Protein AF-A0A416W1C3-F1 (afdb_monomer_lite)

pLDDT: mean 86.53, std 15.07, range [30.53, 98.88]

Sequence (757 aa):
MRHLLKTAILLTALLLLMATAAQAATTTPIVTYKKGGTTSYTLNFASAAGTGDALKDATDITATGTWTSSQVGYLKGALGTGTTVDTNATLLTADLSAAVWSAAEVYQLIGLFKNCTALTTVKLPAGGAPGGATFSQVFMGCSALQSVTNLSKFTKVSSFNSTFSDCSSLESVTLSPSGSSADEVDFSAAFLNCSKLTSIVNIDKFTNVNSFSNAFSNSILTSVTLSPSGSSAAAGVNFGNAFEGCSKLTSVVNLDKFKNVRSFSRTFYYCPVLESVTLPEGSTAAKVTFLQTFYQCFKLTSVVNLDKFKNASSFSSTFESCKLLPSVTLCPEGSTVDADITFYNAFKGCKALTSIANLDKYTKASNFSETFRGCEALKDITLPVPADATKSITFQYAFSGCTALERIANLGTYKNVSSLYYAFYQCSNLTYAILGNVPSITTDAFYAVNPNCLKYMPTGTDVSTLPTDWKNVIVGGKATGDIALKDKYGSDYCPFYCPQAFSMGDYTMTYTRTWTYATKQGGWNTLCLPFAATAQKMYSAAYQNLTPAATGKDGAYLLKTLAESPNTGEVVLTNAATVEAYKPYLVALPGGDFIGASLQGASVRFVSSANATIDKTPDTQQPLEGSQYSMYGTLSDYQADNLYLLYNEKTGSTITGSSFELYADGGGVHPFRAYIKGNTSAAMSAPRLVIKGGDDGATGIREASVGASSTEVPAVSYVYSIDGRLLRTVPASEYEQRLDGLERGIYIVNGVKEVVR

Radius of gyration: 39.79 Å; chains: 1; bounding box: 89×64×105 Å

Structure (mmCIF, N/CA/C/O backbone):
data_AF-A0A416W1C3-F1
#
_entry.id   AF-A0A416W1C3-F1
#
loop_
_atom_site.group_PDB
_atom_site.id
_atom_site.type_symbol
_atom_site.label_atom_id
_atom_site.label_alt_id
_atom_site.label_comp_id
_atom_site.label_asym_id
_atom_site.label_entity_id
_atom_site.label_seq_id
_atom_site.pdbx_PDB_ins_code
_atom_site.Cartn_x
_atom_site.Cartn_y
_atom_site.Cartn_z
_atom_site.occupancy
_atom_site.B_iso_or_equiv
_atom_site.auth_seq_id
_atom_site.auth_comp_id
_atom_site.auth_asym_id
_atom_site.auth_atom_id
_atom_site.pdbx_PDB_model_num
ATOM 1 N N . MET A 1 1 ? 37.572 -38.813 -46.804 1.00 51.59 1 MET A N 1
ATOM 2 C CA . MET A 1 1 ? 37.058 -38.099 -48.001 1.00 51.59 1 MET A CA 1
ATOM 3 C C . MET A 1 1 ? 35.857 -37.189 -47.724 1.00 51.59 1 MET A C 1
ATOM 5 O O . MET A 1 1 ? 36.005 -35.997 -47.929 1.00 51.59 1 MET A O 1
ATOM 9 N N . ARG A 1 2 ? 34.706 -37.660 -47.206 1.00 53.72 2 ARG A N 1
ATOM 10 C CA . ARG A 1 2 ? 33.530 -36.787 -46.930 1.00 53.72 2 ARG A CA 1
ATOM 11 C C . ARG A 1 2 ? 33.787 -35.626 -45.954 1.00 53.72 2 ARG A C 1
ATOM 13 O O . ARG A 1 2 ? 33.213 -34.557 -46.128 1.00 53.72 2 ARG A O 1
ATOM 20 N N . HIS A 1 3 ? 34.648 -35.821 -44.954 1.00 54.28 3 HIS A N 1
ATOM 21 C CA . HIS A 1 3 ? 34.985 -34.767 -43.992 1.00 54.28 3 HIS A CA 1
ATOM 22 C C . HIS A 1 3 ? 35.851 -33.666 -44.620 1.00 54.28 3 HIS A C 1
ATOM 24 O O . HIS A 1 3 ? 35.564 -32.498 -44.405 1.00 54.28 3 HIS A O 1
ATOM 30 N N . LEU A 1 4 ? 36.823 -34.051 -45.459 1.00 58.22 4 LEU A N 1
ATOM 31 C CA . LEU A 1 4 ? 37.664 -33.151 -46.262 1.00 58.22 4 LEU A CA 1
ATOM 32 C C . LEU A 1 4 ? 36.856 -32.386 -47.315 1.00 58.22 4 LEU A C 1
ATOM 34 O O . LEU A 1 4 ? 37.136 -31.223 -47.561 1.00 58.22 4 LEU A O 1
ATOM 38 N N . LEU A 1 5 ? 35.826 -33.010 -47.897 1.00 62.19 5 LEU A N 1
ATOM 39 C CA . LEU A 1 5 ? 34.934 -32.349 -48.851 1.00 62.19 5 LEU A CA 1
ATOM 40 C C . LEU A 1 5 ? 34.060 -31.285 -48.164 1.00 62.19 5 LEU A C 1
ATOM 42 O O . LEU A 1 5 ? 33.875 -30.209 -48.712 1.00 62.19 5 LEU A O 1
ATOM 46 N N . LYS A 1 6 ? 33.571 -31.545 -46.941 1.00 64.00 6 LYS A N 1
ATOM 47 C CA . LYS A 1 6 ? 32.829 -30.551 -46.144 1.00 64.00 6 LYS A CA 1
ATOM 48 C C . LYS A 1 6 ? 33.711 -29.386 -45.697 1.00 64.00 6 LYS A C 1
ATOM 50 O O . LYS A 1 6 ? 33.277 -28.246 -45.818 1.00 64.00 6 LYS A O 1
ATOM 55 N N . THR A 1 7 ? 34.931 -29.643 -45.218 1.00 64.00 7 THR A N 1
ATOM 56 C CA . THR A 1 7 ? 35.868 -28.559 -44.888 1.00 64.00 7 THR A CA 1
ATOM 57 C C . THR A 1 7 ? 36.297 -27.797 -46.129 1.00 64.00 7 THR A C 1
ATOM 59 O O . THR A 1 7 ? 36.334 -26.581 -46.062 1.00 64.00 7 THR A O 1
ATOM 62 N N . ALA A 1 8 ? 36.538 -28.460 -47.263 1.00 62.72 8 ALA A N 1
ATOM 63 C CA . ALA A 1 8 ? 36.852 -27.788 -48.521 1.00 62.72 8 ALA A CA 1
ATOM 64 C C . ALA A 1 8 ? 35.690 -26.916 -49.010 1.00 62.72 8 ALA A C 1
ATOM 66 O O . ALA A 1 8 ? 35.942 -25.776 -49.364 1.00 62.72 8 ALA A O 1
ATOM 67 N N . ILE A 1 9 ? 34.439 -27.395 -48.940 1.00 71.56 9 ILE A N 1
ATOM 68 C CA . ILE A 1 9 ? 33.240 -26.621 -49.304 1.00 71.56 9 ILE A CA 1
ATOM 69 C C . ILE A 1 9 ? 33.065 -25.404 -48.385 1.00 71.56 9 ILE A C 1
ATOM 71 O O . ILE A 1 9 ? 32.814 -24.308 -48.884 1.00 71.56 9 ILE A O 1
ATOM 75 N N . LEU A 1 10 ? 33.246 -25.560 -47.066 1.00 67.50 10 LEU A N 1
ATOM 76 C CA . LEU A 1 10 ? 33.218 -24.433 -46.124 1.00 67.50 10 LEU A CA 1
ATOM 77 C C . LEU A 1 10 ? 34.375 -23.455 -46.355 1.00 67.50 10 LEU A C 1
ATOM 79 O O . LEU A 1 10 ? 34.158 -22.251 -46.279 1.00 67.50 10 LEU A O 1
ATOM 83 N N . LEU A 1 11 ? 35.577 -23.946 -46.667 1.00 61.34 11 LEU A N 1
ATOM 84 C CA . LEU A 1 11 ? 36.730 -23.100 -46.966 1.00 61.34 11 LEU A CA 1
ATOM 85 C C . LEU A 1 11 ? 36.519 -22.347 -48.280 1.00 61.34 11 LEU A C 1
ATOM 87 O O . LEU A 1 11 ? 36.791 -21.159 -48.326 1.00 61.34 11 LEU A O 1
ATOM 91 N N . THR A 1 12 ? 35.978 -22.990 -49.319 1.00 58.88 12 THR A N 1
ATOM 92 C CA . THR A 1 12 ? 35.629 -22.333 -50.586 1.00 58.88 12 THR A CA 1
ATOM 93 C C . THR A 1 12 ? 34.464 -21.371 -50.438 1.00 58.88 12 THR A C 1
ATOM 95 O O . THR A 1 12 ? 34.483 -20.340 -51.090 1.00 58.88 12 THR A O 1
ATOM 98 N N . ALA A 1 13 ? 33.486 -21.645 -49.569 1.00 57.84 13 ALA A N 1
ATOM 99 C CA . ALA A 1 13 ? 32.417 -20.700 -49.256 1.00 57.84 13 ALA A CA 1
ATOM 100 C C . ALA A 1 13 ? 32.961 -19.491 -48.483 1.00 57.84 13 ALA A C 1
ATOM 102 O O . ALA A 1 13 ? 32.593 -18.367 -48.794 1.00 57.84 13 ALA A O 1
ATOM 103 N N . LEU A 1 14 ? 33.889 -19.703 -47.542 1.00 54.94 14 LEU A N 1
ATOM 104 C CA . LEU A 1 14 ? 34.580 -18.643 -46.805 1.00 54.94 14 LEU A CA 1
ATOM 105 C C . LEU A 1 14 ? 35.515 -17.830 -47.717 1.00 54.94 14 LEU A C 1
ATOM 107 O O . LEU A 1 14 ? 35.546 -16.612 -47.616 1.00 54.94 14 LEU A O 1
ATOM 111 N N . LEU A 1 15 ? 36.227 -18.478 -48.643 1.00 50.84 15 LEU A N 1
ATOM 112 C CA . LEU A 1 15 ? 37.060 -17.840 -49.669 1.00 50.84 15 LEU A CA 1
ATOM 113 C C . LEU A 1 15 ? 36.216 -17.102 -50.716 1.00 50.84 15 LEU A C 1
ATOM 115 O O . LEU A 1 15 ? 36.630 -16.030 -51.135 1.00 50.84 15 LEU A O 1
ATOM 119 N N . LEU A 1 16 ? 35.028 -17.598 -51.092 1.00 46.91 16 LEU A N 1
ATOM 120 C CA . LEU A 1 16 ? 34.076 -16.852 -51.926 1.00 46.91 16 LEU A CA 1
ATOM 121 C C . LEU A 1 16 ? 33.490 -15.657 -51.169 1.00 46.91 16 LEU A C 1
ATOM 123 O O . LEU A 1 16 ? 33.411 -14.584 -51.747 1.00 46.91 16 LEU A O 1
ATOM 127 N N . LEU A 1 17 ? 33.145 -15.811 -49.884 1.00 49.22 17 LEU A N 1
ATOM 128 C CA . LEU A 1 17 ? 32.692 -14.719 -49.013 1.00 49.22 17 LEU A CA 1
ATOM 129 C C . LEU A 1 17 ? 33.778 -13.648 -48.844 1.00 49.22 17 LEU A C 1
ATOM 131 O O . LEU A 1 17 ? 33.488 -12.456 -48.942 1.00 49.22 17 LEU A O 1
ATOM 135 N N . MET A 1 18 ? 35.035 -14.061 -48.661 1.00 49.38 18 MET A N 1
ATOM 136 C CA . MET A 1 18 ? 36.185 -13.157 -48.594 1.00 49.38 18 MET A CA 1
ATOM 137 C C . MET A 1 18 ? 36.539 -12.553 -49.960 1.00 49.38 18 MET A C 1
ATOM 139 O O . MET A 1 18 ? 36.950 -11.399 -50.007 1.00 49.38 18 MET A O 1
ATOM 143 N N . ALA A 1 19 ? 36.312 -13.256 -51.074 1.00 41.59 19 ALA A N 1
ATOM 144 C CA . ALA A 1 19 ? 36.471 -12.716 -52.425 1.00 41.59 19 ALA A CA 1
ATOM 145 C C . ALA A 1 19 ? 35.358 -11.715 -52.787 1.00 41.59 19 ALA A C 1
ATOM 147 O O . ALA A 1 19 ? 35.648 -10.687 -53.392 1.00 41.59 19 ALA A O 1
ATOM 148 N N . THR A 1 20 ? 34.113 -11.932 -52.349 1.00 45.28 20 THR A N 1
ATOM 149 C CA . THR A 1 20 ? 33.033 -10.935 -52.459 1.00 45.28 20 THR A CA 1
ATOM 150 C C . THR A 1 20 ? 33.252 -9.742 -51.528 1.00 45.28 20 THR A C 1
ATOM 152 O O . THR A 1 20 ? 32.928 -8.621 -51.903 1.00 45.28 20 THR A O 1
ATOM 155 N N . ALA A 1 21 ? 33.872 -9.940 -50.358 1.00 41.62 21 ALA A N 1
ATOM 156 C CA . ALA A 1 21 ? 34.284 -8.849 -49.472 1.00 41.62 21 ALA A CA 1
ATOM 157 C C . ALA A 1 21 ? 35.487 -8.058 -50.028 1.00 41.62 21 ALA A C 1
ATOM 159 O O . ALA A 1 21 ? 35.540 -6.841 -49.879 1.00 41.62 21 ALA A O 1
ATOM 160 N N . ALA A 1 22 ? 36.418 -8.715 -50.730 1.00 38.31 22 ALA A N 1
ATOM 161 C CA . ALA A 1 22 ? 37.528 -8.061 -51.426 1.00 38.31 22 ALA A CA 1
ATOM 162 C C . ALA A 1 22 ? 37.077 -7.334 -52.708 1.00 38.31 22 ALA A C 1
ATOM 164 O O . ALA A 1 22 ? 37.653 -6.311 -53.068 1.00 38.31 22 ALA A O 1
ATOM 165 N N . GLN A 1 23 ? 36.006 -7.799 -53.363 1.00 41.31 23 GLN A N 1
ATOM 166 C CA . GLN A 1 23 ? 35.359 -7.096 -54.477 1.00 41.31 23 GLN A CA 1
ATOM 167 C C . GLN A 1 23 ? 34.421 -5.961 -54.003 1.00 41.31 23 GLN A C 1
ATOM 169 O O . GLN A 1 23 ? 34.087 -5.079 -54.789 1.00 41.31 23 GLN A O 1
ATOM 174 N N . ALA A 1 24 ? 34.070 -5.917 -52.710 1.00 44.03 24 ALA A N 1
ATOM 175 C CA . ALA A 1 24 ? 33.345 -4.817 -52.058 1.00 44.03 24 ALA A CA 1
ATOM 176 C C . ALA A 1 24 ? 34.249 -3.645 -51.611 1.00 44.03 24 ALA A C 1
ATOM 178 O O . ALA A 1 24 ? 33.761 -2.636 -51.096 1.00 44.03 24 ALA A O 1
ATOM 179 N N . ALA A 1 25 ? 35.565 -3.727 -51.835 1.00 42.78 25 ALA A N 1
ATOM 180 C CA . ALA A 1 25 ? 36.506 -2.652 -51.516 1.00 42.78 25 ALA A CA 1
ATOM 181 C C . ALA A 1 25 ? 36.432 -1.438 -52.476 1.00 42.78 25 ALA A C 1
ATOM 183 O O . ALA A 1 25 ? 37.230 -0.514 -52.342 1.00 42.78 25 ALA A O 1
ATOM 184 N N . THR A 1 26 ? 35.505 -1.412 -53.447 1.00 50.69 26 THR A N 1
ATOM 185 C CA . THR A 1 26 ? 35.514 -0.419 -54.543 1.00 50.69 26 THR A CA 1
ATOM 186 C C . THR A 1 26 ? 34.169 0.239 -54.879 1.00 50.69 26 THR A C 1
ATOM 188 O O . THR A 1 26 ? 34.101 1.002 -55.841 1.00 50.69 26 THR A O 1
ATOM 191 N N . THR A 1 27 ? 33.096 0.029 -54.109 1.00 72.62 27 THR A N 1
ATOM 192 C CA . THR A 1 27 ? 31.809 0.706 -54.372 1.00 72.62 27 THR A CA 1
ATOM 193 C C . THR A 1 27 ? 31.646 1.975 -53.537 1.00 72.62 27 THR A C 1
ATOM 195 O O . THR A 1 27 ? 31.503 1.904 -52.316 1.00 72.62 27 THR A O 1
ATOM 198 N N . THR A 1 28 ? 31.640 3.127 -54.212 1.00 87.81 28 THR A N 1
ATOM 199 C CA . THR A 1 28 ? 31.396 4.463 -53.645 1.00 87.81 28 THR A CA 1
ATOM 200 C C . THR A 1 28 ? 30.113 4.500 -52.798 1.00 87.81 28 THR A C 1
ATOM 202 O O . THR A 1 28 ? 29.085 4.005 -53.266 1.00 87.81 28 THR A O 1
ATOM 205 N N . PRO A 1 29 ? 30.125 5.098 -51.591 1.00 93.62 29 PRO A N 1
ATOM 206 C CA . PRO A 1 29 ? 28.922 5.271 -50.778 1.00 93.62 29 PRO A CA 1
ATOM 207 C C . PRO A 1 29 ? 27.974 6.268 -51.450 1.00 93.62 29 PRO A C 1
ATOM 209 O O . PRO A 1 29 ? 28.303 7.440 -51.648 1.00 93.62 29 PRO A O 1
ATOM 212 N N . ILE A 1 30 ? 26.794 5.791 -51.835 1.00 94.56 30 ILE A N 1
ATOM 213 C CA . ILE A 1 30 ? 25.824 6.554 -52.622 1.00 94.56 30 ILE A CA 1
ATOM 214 C C . ILE A 1 30 ? 24.449 6.472 -51.965 1.00 94.56 30 ILE A C 1
ATOM 216 O O . ILE A 1 30 ? 24.018 5.389 -51.568 1.00 94.56 30 ILE A O 1
ATOM 220 N N . VAL A 1 31 ? 23.733 7.599 -51.927 1.00 97.00 31 VAL A N 1
ATOM 221 C CA . VAL A 1 31 ? 22.296 7.644 -51.624 1.00 97.00 31 VAL A CA 1
ATOM 222 C C . VAL A 1 31 ? 21.520 8.033 -52.870 1.00 97.00 31 VAL A C 1
ATOM 224 O O . VAL A 1 31 ? 21.751 9.095 -53.446 1.00 97.00 31 VAL A O 1
ATOM 227 N N . THR A 1 32 ? 20.563 7.196 -53.257 1.00 95.69 32 THR A N 1
ATOM 228 C CA . THR A 1 32 ? 19.507 7.564 -54.206 1.00 95.69 32 THR A CA 1
ATOM 229 C C . THR A 1 32 ? 18.290 8.025 -53.419 1.00 95.69 32 THR A C 1
ATOM 231 O O . THR A 1 32 ? 17.918 7.362 -52.457 1.00 95.69 32 THR A O 1
ATOM 234 N N . TYR A 1 33 ? 17.672 9.145 -53.783 1.00 95.38 33 TYR A N 1
ATOM 235 C CA . TYR A 1 33 ? 16.546 9.701 -53.035 1.00 95.38 33 TYR A CA 1
ATOM 236 C C . TYR A 1 33 ? 15.462 10.290 -53.933 1.00 95.38 33 TYR A C 1
ATOM 238 O O . TYR A 1 33 ? 15.718 10.614 -55.093 1.00 95.38 33 TYR A O 1
ATOM 246 N N . LYS A 1 34 ? 14.248 10.444 -53.400 1.00 93.88 34 LYS A N 1
ATOM 247 C CA . LYS A 1 34 ? 13.125 11.109 -54.081 1.00 93.88 34 LYS A CA 1
ATOM 248 C C . LYS A 1 34 ? 12.716 12.388 -53.358 1.00 93.88 34 LYS A C 1
ATOM 250 O O . LYS A 1 34 ? 12.773 12.442 -52.136 1.00 93.88 34 LYS A O 1
ATOM 255 N N . LYS A 1 35 ? 12.278 13.402 -54.111 1.00 85.31 35 LYS A N 1
ATOM 256 C CA . LYS A 1 35 ? 11.600 14.611 -53.601 1.00 85.31 35 LYS A CA 1
ATOM 257 C C . LYS A 1 35 ? 10.201 14.665 -54.214 1.00 85.31 35 LYS A C 1
ATOM 259 O O . LYS A 1 35 ? 10.076 14.567 -55.434 1.00 85.31 35 LYS A O 1
ATOM 264 N N . GLY A 1 36 ? 9.153 14.746 -53.392 1.00 72.50 36 GLY A N 1
ATOM 265 C CA . GLY A 1 36 ? 7.762 14.750 -53.873 1.00 72.50 36 GLY A CA 1
ATOM 266 C C . GLY A 1 36 ? 7.354 13.489 -54.657 1.00 72.50 36 GLY A C 1
ATOM 267 O O . GLY A 1 36 ? 6.590 13.583 -55.613 1.00 72.50 36 GLY A O 1
ATOM 268 N N . GLY A 1 37 ? 7.918 12.318 -54.324 1.00 67.25 37 GLY A N 1
ATOM 269 C CA . GLY A 1 37 ? 7.481 11.002 -54.821 1.00 67.25 37 GLY A CA 1
ATOM 270 C C . GLY A 1 37 ? 7.770 10.641 -56.288 1.00 67.25 37 GLY A C 1
ATOM 271 O O . GLY A 1 37 ? 7.589 9.478 -56.651 1.00 67.25 37 GLY A O 1
ATOM 272 N N . THR A 1 38 ? 8.253 11.568 -57.128 1.00 69.44 38 THR A N 1
ATOM 273 C CA . THR A 1 38 ? 8.229 11.373 -58.598 1.00 69.44 38 THR A CA 1
ATOM 274 C C . THR A 1 38 ? 9.612 11.322 -59.262 1.00 69.44 38 THR A C 1
ATOM 276 O O . THR A 1 38 ? 9.829 10.500 -60.149 1.00 69.44 38 THR A O 1
ATOM 279 N N . THR A 1 39 ? 10.574 12.133 -58.811 1.00 79.62 39 THR A N 1
ATOM 280 C CA . THR A 1 39 ? 11.909 12.238 -59.434 1.00 79.62 39 THR A CA 1
ATOM 281 C C . THR A 1 39 ? 12.986 11.650 -58.527 1.00 79.62 39 THR A C 1
ATOM 283 O O . THR A 1 39 ? 13.061 12.007 -57.350 1.00 79.62 39 THR A O 1
ATOM 286 N N . SER A 1 40 ? 13.824 10.766 -59.078 1.00 88.88 40 SER A N 1
ATOM 287 C CA . SER A 1 40 ? 14.971 10.167 -58.387 1.00 88.88 40 SER A CA 1
ATOM 288 C C . SER A 1 40 ? 16.251 10.972 -58.614 1.00 88.88 40 SER A C 1
ATOM 290 O O . SER A 1 40 ? 16.582 11.332 -59.740 1.00 88.88 40 SER A O 1
ATOM 292 N N . TYR A 1 41 ? 16.986 11.206 -57.534 1.00 92.25 41 TYR A N 1
ATOM 293 C CA . TYR A 1 41 ? 18.260 11.915 -57.487 1.00 92.25 41 TYR A CA 1
ATOM 294 C C . TYR A 1 41 ? 19.321 11.030 -56.835 1.00 92.25 41 TYR A C 1
ATOM 296 O O . TYR A 1 41 ? 18.984 10.095 -56.110 1.00 92.25 41 TYR A O 1
ATOM 304 N N . THR A 1 42 ? 20.598 11.349 -57.034 1.00 93.19 42 THR A N 1
ATOM 305 C CA . THR A 1 42 ? 21.720 10.601 -56.456 1.00 93.19 42 THR A CA 1
ATOM 306 C C . THR A 1 42 ? 22.719 11.556 -55.812 1.00 93.19 42 THR A C 1
ATOM 308 O O . THR A 1 42 ? 22.999 12.622 -56.358 1.00 93.19 42 THR A O 1
ATOM 311 N N . LEU A 1 43 ? 23.260 11.177 -54.655 1.00 94.38 43 LEU A N 1
ATOM 312 C CA . LEU A 1 43 ? 24.250 11.941 -53.903 1.00 94.38 43 LEU A CA 1
ATOM 313 C C . LEU A 1 43 ? 25.398 11.025 -53.457 1.00 94.38 43 LEU A C 1
ATOM 315 O O . LEU A 1 43 ? 25.165 9.912 -52.983 1.00 94.38 43 LEU A O 1
ATOM 319 N N . ASN A 1 44 ? 26.633 11.493 -53.632 1.00 93.56 44 ASN A N 1
ATOM 320 C CA . ASN A 1 44 ? 27.856 10.777 -53.273 1.00 93.56 44 ASN A CA 1
ATOM 321 C C . ASN A 1 44 ? 28.317 11.196 -51.869 1.00 93.56 44 ASN A C 1
ATOM 323 O O . ASN A 1 44 ? 28.433 12.386 -51.595 1.00 93.56 44 ASN A O 1
ATOM 327 N N . PHE A 1 45 ? 28.604 10.218 -51.012 1.00 94.62 45 PHE A N 1
ATOM 328 C CA . PHE A 1 45 ? 29.018 10.407 -49.621 1.00 94.62 45 PHE A CA 1
ATOM 329 C C . PHE A 1 45 ? 30.496 10.073 -49.375 1.00 94.62 45 PHE A C 1
ATOM 331 O O . PHE A 1 45 ? 30.909 9.905 -48.232 1.00 94.62 45 PHE A O 1
ATOM 338 N N . ALA A 1 46 ? 31.322 9.977 -50.424 1.00 91.31 46 ALA A N 1
ATOM 339 C CA . ALA A 1 46 ? 32.755 9.710 -50.287 1.00 91.31 46 ALA A CA 1
ATOM 340 C C . ALA A 1 46 ? 33.479 10.789 -49.455 1.00 91.31 46 ALA A C 1
ATOM 342 O O . ALA A 1 46 ? 34.465 10.482 -48.787 1.00 91.31 46 ALA A O 1
ATOM 343 N N . SER A 1 47 ? 32.970 12.027 -49.456 1.00 89.94 47 SER A N 1
ATOM 344 C CA . SER A 1 47 ? 33.402 13.135 -48.598 1.00 89.94 47 SER A CA 1
ATOM 345 C C . SER A 1 47 ? 32.193 13.949 -48.107 1.00 89.94 47 SER A C 1
ATOM 347 O O . SER A 1 47 ? 31.080 13.766 -48.594 1.00 89.94 47 SER A O 1
ATOM 349 N N . ALA A 1 48 ? 32.405 14.866 -47.156 1.00 87.94 48 ALA A N 1
ATOM 350 C CA . ALA A 1 48 ? 31.361 15.773 -46.655 1.00 87.94 48 ALA A CA 1
ATOM 351 C C . ALA A 1 48 ? 30.930 16.849 -47.673 1.00 87.94 48 ALA A C 1
ATOM 353 O O . ALA A 1 48 ? 29.968 17.587 -47.451 1.00 87.94 48 ALA A O 1
ATOM 354 N N . ALA A 1 49 ? 31.683 17.017 -48.764 1.00 85.81 49 ALA A N 1
ATOM 355 C CA . ALA A 1 49 ? 31.448 18.094 -49.712 1.00 85.81 49 ALA A CA 1
ATOM 356 C C . ALA A 1 49 ? 30.118 17.878 -50.452 1.00 85.81 49 ALA A C 1
ATOM 358 O O . ALA A 1 49 ? 29.918 16.859 -51.106 1.00 85.81 49 ALA A O 1
ATOM 359 N N . GLY A 1 50 ? 29.214 18.857 -50.361 1.00 77.50 50 GLY A N 1
ATOM 360 C CA . GLY A 1 50 ? 27.919 18.821 -51.046 1.00 77.50 50 GLY A CA 1
ATOM 361 C C . GLY A 1 50 ? 26.830 17.991 -50.356 1.00 77.50 50 GLY A C 1
ATOM 362 O O . GLY A 1 50 ? 25.726 17.922 -50.889 1.00 77.50 50 GLY A O 1
ATOM 363 N N . THR A 1 51 ? 27.091 17.401 -49.180 1.00 83.88 51 THR A N 1
ATOM 364 C CA . THR A 1 51 ? 26.073 16.624 -48.449 1.00 83.88 51 THR A CA 1
ATOM 365 C C . THR A 1 51 ? 25.122 17.509 -47.636 1.00 83.88 51 THR A C 1
ATOM 367 O O . THR A 1 51 ? 23.932 17.212 -47.617 1.00 83.88 51 THR A O 1
ATOM 370 N N . GLY A 1 52 ? 25.616 18.622 -47.064 1.00 83.31 52 GLY A N 1
ATOM 371 C CA . GLY A 1 52 ? 24.832 19.734 -46.482 1.00 83.31 52 GLY A CA 1
ATOM 372 C C . GLY A 1 52 ? 23.546 19.311 -45.766 1.00 83.31 52 GLY A C 1
ATOM 373 O O . GLY A 1 52 ? 23.590 18.361 -44.999 1.00 83.31 52 GLY A O 1
ATOM 374 N N . ASP A 1 53 ? 22.425 19.965 -46.095 1.00 86.88 53 ASP A N 1
ATOM 375 C CA . ASP A 1 53 ? 21.056 19.539 -45.741 1.00 86.88 53 ASP A CA 1
ATOM 376 C C . ASP A 1 53 ? 20.341 18.914 -46.961 1.00 86.88 53 ASP A C 1
ATOM 378 O O . ASP A 1 53 ? 19.142 19.105 -47.189 1.00 86.88 53 ASP A O 1
ATOM 382 N N . ALA A 1 54 ? 21.086 18.246 -47.847 1.00 90.69 54 ALA A N 1
ATOM 383 C CA . ALA A 1 54 ? 20.612 17.905 -49.192 1.00 90.69 54 ALA A CA 1
ATOM 384 C C . ALA A 1 54 ? 19.394 16.956 -49.220 1.00 90.69 54 ALA A C 1
ATOM 386 O O . ALA A 1 54 ? 18.666 16.919 -50.222 1.00 90.69 54 ALA A O 1
ATOM 387 N N . LEU A 1 55 ? 19.173 16.212 -48.130 1.00 93.44 55 LEU A N 1
ATOM 388 C CA . LEU A 1 55 ? 18.123 15.207 -47.959 1.00 93.44 55 LEU A CA 1
ATOM 389 C C . LEU A 1 55 ? 17.010 15.642 -46.984 1.00 93.44 55 LEU A C 1
ATOM 391 O O . LEU A 1 55 ? 16.127 14.836 -46.700 1.00 93.44 55 LEU A O 1
ATOM 395 N N . LYS A 1 56 ? 16.992 16.895 -46.504 1.00 90.62 56 LYS A N 1
ATOM 396 C CA . LYS A 1 56 ? 15.964 17.385 -45.557 1.00 90.62 56 LYS A CA 1
ATOM 397 C C . LYS A 1 56 ? 14.523 17.323 -46.093 1.00 90.62 56 LYS A C 1
ATOM 399 O O . LYS A 1 56 ? 13.580 17.174 -45.323 1.00 90.62 56 LYS A O 1
ATOM 404 N N . ASP A 1 57 ? 14.379 17.428 -47.417 1.00 90.06 57 ASP A N 1
ATOM 405 C CA . ASP A 1 57 ? 13.098 17.408 -48.141 1.00 90.06 57 ASP A CA 1
ATOM 406 C C . ASP A 1 57 ? 12.872 16.074 -48.888 1.00 90.06 57 ASP A C 1
ATOM 408 O O . ASP A 1 57 ? 12.011 15.981 -49.769 1.00 90.06 57 ASP A O 1
ATOM 412 N N . ALA A 1 58 ? 13.711 15.060 -48.636 1.00 94.00 58 ALA A N 1
ATOM 413 C CA . ALA A 1 58 ? 13.602 13.767 -49.303 1.00 94.00 58 ALA A CA 1
ATOM 414 C C . ALA A 1 58 ? 12.466 12.929 -48.698 1.00 94.00 58 ALA A C 1
ATOM 416 O O . ALA A 1 58 ? 12.365 12.812 -47.485 1.00 94.00 58 ALA A O 1
ATOM 417 N N . THR A 1 59 ? 11.654 12.290 -49.544 1.00 94.88 59 THR A N 1
ATOM 418 C CA . THR A 1 59 ? 10.582 11.380 -49.100 1.00 94.88 59 THR A CA 1
ATOM 419 C C . THR A 1 59 ? 11.085 9.961 -48.890 1.00 94.88 59 THR A C 1
ATOM 421 O O . THR A 1 59 ? 10.622 9.260 -47.999 1.00 94.88 59 THR A O 1
ATOM 424 N N . ASP A 1 60 ? 12.059 9.532 -49.687 1.00 95.38 60 ASP A N 1
ATOM 425 C CA . ASP A 1 60 ? 12.588 8.172 -49.669 1.00 95.38 60 ASP A CA 1
ATOM 426 C C . ASP A 1 60 ? 14.086 8.221 -49.929 1.00 95.38 60 ASP A C 1
ATOM 428 O O . ASP A 1 60 ? 14.520 8.969 -50.811 1.00 95.38 60 ASP A O 1
ATOM 432 N N . ILE A 1 61 ? 14.863 7.410 -49.209 1.00 97.12 61 ILE A N 1
ATOM 433 C CA . ILE A 1 61 ? 16.298 7.231 -49.462 1.00 97.12 61 ILE A CA 1
ATOM 434 C C . ILE A 1 61 ? 16.662 5.752 -49.629 1.00 97.12 61 ILE A C 1
ATOM 436 O O . ILE A 1 61 ? 16.099 4.873 -48.980 1.00 97.12 61 ILE A O 1
ATOM 440 N N . THR A 1 62 ? 17.652 5.471 -50.472 1.00 97.00 62 THR A N 1
ATOM 441 C CA . THR A 1 62 ? 18.280 4.156 -50.628 1.00 97.00 62 THR A CA 1
ATOM 442 C C . THR A 1 62 ? 19.796 4.306 -50.621 1.00 97.00 62 THR A C 1
ATOM 444 O O . THR A 1 62 ? 20.351 4.931 -51.526 1.00 97.00 62 THR A O 1
ATOM 447 N N . ALA A 1 63 ? 20.466 3.745 -49.613 1.00 96.38 63 ALA A N 1
ATOM 448 C CA . ALA A 1 63 ? 21.918 3.780 -49.476 1.00 96.38 63 ALA A CA 1
ATOM 449 C C . ALA A 1 63 ? 22.563 2.493 -50.011 1.00 96.38 63 ALA A C 1
ATOM 451 O O . ALA A 1 63 ? 22.128 1.382 -49.705 1.00 96.38 63 ALA A O 1
ATOM 452 N N . THR A 1 64 ? 23.630 2.653 -50.789 1.00 94.88 64 THR A N 1
ATOM 453 C CA . THR A 1 64 ? 24.415 1.568 -51.397 1.00 94.88 64 THR A CA 1
ATOM 454 C C . THR A 1 64 ? 25.908 1.842 -51.240 1.00 94.88 64 THR A C 1
ATOM 456 O O . THR A 1 64 ? 26.307 2.955 -50.886 1.00 94.88 64 THR A O 1
ATOM 459 N N . GLY A 1 65 ? 26.735 0.834 -51.506 1.00 92.75 65 GLY A N 1
ATOM 460 C CA . GLY A 1 65 ? 28.191 0.944 -51.446 1.00 92.75 65 GLY A CA 1
ATOM 461 C C . GLY A 1 65 ? 28.761 0.706 -50.049 1.00 92.75 65 GLY A C 1
ATOM 462 O O . GLY A 1 65 ? 28.052 0.266 -49.141 1.00 92.75 65 GLY A O 1
ATOM 463 N N . THR A 1 66 ? 30.050 0.991 -49.881 1.00 92.06 66 THR A N 1
ATOM 464 C CA . THR A 1 66 ? 30.786 0.740 -48.634 1.00 92.06 66 THR A CA 1
ATOM 465 C C . THR A 1 66 ? 30.920 2.035 -47.847 1.00 92.06 66 THR A C 1
ATOM 467 O O . THR A 1 66 ? 31.420 3.027 -48.373 1.00 92.06 66 THR A O 1
ATOM 470 N N . TRP A 1 67 ? 30.459 2.029 -46.596 1.00 93.25 67 TRP A N 1
ATOM 471 C CA . TRP A 1 67 ? 30.350 3.227 -45.762 1.00 93.25 67 TRP A CA 1
ATOM 472 C C . TRP A 1 67 ? 31.288 3.160 -44.570 1.00 93.25 67 TRP A C 1
ATOM 474 O O . TRP A 1 67 ? 31.324 2.140 -43.884 1.00 93.25 67 TRP A O 1
ATOM 484 N N . THR A 1 68 ? 31.971 4.261 -44.268 1.00 93.06 68 THR A N 1
ATOM 485 C CA . THR A 1 68 ? 32.684 4.439 -42.998 1.00 93.06 68 THR A CA 1
ATOM 486 C C . THR A 1 68 ? 31.803 5.099 -41.937 1.00 93.06 68 THR A C 1
ATOM 488 O O . THR A 1 68 ? 30.778 5.710 -42.263 1.00 93.06 68 THR A O 1
ATOM 491 N N . SER A 1 69 ? 32.196 5.048 -40.660 1.00 92.12 69 SER A N 1
ATOM 492 C CA . SER A 1 69 ? 31.433 5.712 -39.593 1.00 92.12 69 SER A CA 1
ATOM 493 C C . SER A 1 69 ? 31.338 7.230 -39.805 1.00 92.12 69 SER A C 1
ATOM 495 O O . SER A 1 69 ? 30.310 7.827 -39.484 1.00 92.12 69 SER A O 1
ATOM 497 N N . SER A 1 70 ? 32.366 7.874 -40.370 1.00 92.25 70 SER A N 1
ATOM 498 C CA . SER A 1 70 ? 32.322 9.310 -40.693 1.00 92.25 70 SER A CA 1
ATOM 499 C C . SER A 1 70 ? 31.292 9.626 -41.778 1.00 92.25 70 SER A C 1
ATOM 501 O O . SER A 1 70 ? 30.595 10.634 -41.689 1.00 92.25 70 SER A O 1
ATOM 503 N N . GLN A 1 71 ? 31.150 8.748 -42.772 1.00 94.06 71 GLN A N 1
ATOM 504 C CA . GLN A 1 71 ? 30.204 8.929 -43.875 1.00 94.06 71 GLN A CA 1
ATOM 505 C C . GLN A 1 71 ? 28.753 8.752 -43.417 1.00 94.06 71 GLN A C 1
ATOM 507 O O . GLN A 1 71 ? 27.877 9.494 -43.857 1.00 94.06 71 GLN A O 1
ATOM 512 N N . VAL A 1 72 ? 28.495 7.855 -42.459 1.00 93.88 72 VAL A N 1
ATOM 513 C CA . VAL A 1 72 ? 27.196 7.797 -41.761 1.00 93.88 72 VAL A CA 1
ATOM 514 C C . VAL A 1 72 ? 26.906 9.121 -41.034 1.00 93.88 72 VAL A C 1
ATOM 516 O O . VAL A 1 72 ? 25.771 9.598 -41.044 1.00 93.88 72 VAL A O 1
ATOM 519 N N . GLY A 1 73 ? 27.934 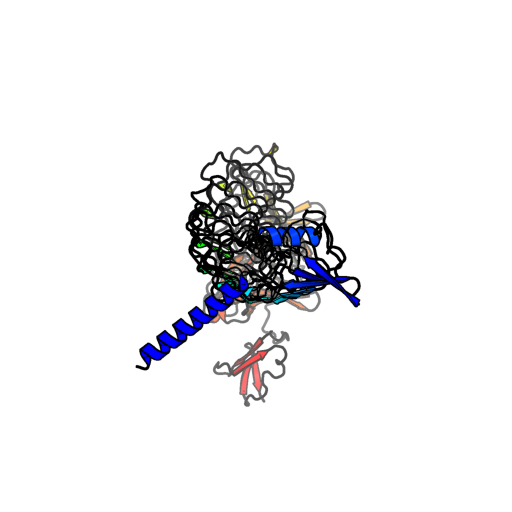9.774 -40.483 1.00 91.81 73 GLY A N 1
ATOM 520 C CA . GLY A 1 73 ? 27.831 11.133 -39.943 1.00 91.81 73 GLY A CA 1
ATOM 521 C C . GLY A 1 73 ? 27.457 12.187 -40.995 1.00 91.81 73 GLY A C 1
ATOM 522 O O . GLY A 1 73 ? 26.646 13.069 -40.719 1.00 91.81 73 GLY A O 1
ATOM 523 N N . TYR A 1 74 ? 27.978 12.080 -42.220 1.00 93.56 74 TYR A N 1
ATOM 524 C CA . TYR A 1 74 ? 27.579 12.962 -43.325 1.00 93.56 74 TYR A CA 1
ATOM 525 C C . TYR A 1 74 ? 26.125 12.728 -43.747 1.00 93.56 74 TYR A C 1
ATOM 527 O O . TYR A 1 74 ? 25.419 13.693 -44.029 1.00 93.56 74 TYR A O 1
ATOM 535 N N . LEU A 1 75 ? 25.658 11.473 -43.747 1.00 95.12 75 LEU A N 1
ATOM 536 C CA . LEU A 1 75 ? 24.254 11.134 -44.002 1.00 95.12 75 LEU A CA 1
ATOM 537 C C . LEU A 1 75 ? 23.323 11.764 -42.963 1.00 95.12 75 LEU A C 1
ATOM 539 O O . LEU A 1 75 ? 22.318 12.363 -43.333 1.00 95.12 75 LEU A O 1
ATOM 543 N N . LYS A 1 76 ? 23.690 11.695 -41.680 1.00 93.00 76 LYS A N 1
ATOM 544 C CA . LYS A 1 76 ? 22.976 12.388 -40.600 1.00 93.00 76 LYS A CA 1
ATOM 545 C C . LYS A 1 76 ? 22.869 13.898 -40.861 1.00 93.00 76 LYS A C 1
ATOM 547 O O . LYS A 1 76 ? 21.790 14.469 -40.735 1.00 93.00 76 LYS A O 1
ATOM 552 N N . GLY A 1 77 ? 23.973 14.538 -41.256 1.00 91.06 77 GLY A N 1
ATOM 553 C CA . GLY A 1 77 ? 23.975 15.953 -41.647 1.00 91.06 77 GLY A CA 1
ATOM 554 C C . GLY A 1 77 ? 23.016 16.228 -42.808 1.00 91.06 77 GLY A C 1
ATOM 555 O O . GLY A 1 77 ? 22.127 17.060 -42.679 1.00 91.06 77 GLY A O 1
ATOM 556 N N . ALA A 1 78 ? 23.115 15.433 -43.878 1.00 93.88 78 ALA A N 1
ATOM 557 C CA . ALA A 1 78 ? 22.274 15.550 -45.070 1.00 93.88 78 ALA A CA 1
ATOM 558 C C . ALA A 1 78 ? 20.776 15.433 -44.776 1.00 93.88 78 ALA A C 1
ATOM 560 O O . ALA A 1 78 ? 19.972 16.113 -45.413 1.00 93.88 78 ALA A O 1
ATOM 561 N N . LEU A 1 79 ? 20.402 14.582 -43.820 1.00 93.94 79 LEU A N 1
ATOM 562 C CA . LEU A 1 79 ? 19.024 14.399 -43.369 1.00 93.94 79 LEU A CA 1
ATOM 563 C C . LEU A 1 79 ? 18.500 15.554 -42.509 1.00 93.94 79 LEU A C 1
ATOM 565 O O . LEU A 1 79 ? 17.297 15.601 -42.254 1.00 93.94 79 LEU A O 1
ATOM 569 N N . GLY A 1 80 ? 19.371 16.462 -42.061 1.00 89.81 80 GLY A N 1
ATOM 570 C CA . GLY A 1 80 ? 19.015 17.502 -41.106 1.00 89.81 80 GLY A CA 1
ATOM 571 C C . GLY A 1 80 ? 18.636 16.912 -39.748 1.00 89.81 80 GLY A C 1
ATOM 572 O O . GLY A 1 80 ? 17.649 17.324 -39.164 1.00 89.81 80 GLY A O 1
ATOM 573 N N . THR A 1 81 ? 19.361 15.902 -39.257 1.00 86.12 81 THR A N 1
ATOM 574 C CA . THR A 1 81 ? 19.124 15.276 -37.933 1.00 86.12 81 THR A CA 1
ATOM 575 C C . THR A 1 81 ? 20.285 15.546 -36.960 1.00 86.12 81 THR A C 1
ATOM 577 O O . THR A 1 81 ? 20.504 14.842 -35.969 1.00 86.12 81 THR A O 1
ATOM 580 N N . GLY A 1 82 ? 21.077 16.579 -37.270 1.00 71.62 82 GLY A N 1
ATOM 581 C CA . GLY A 1 82 ? 22.344 16.940 -36.636 1.00 71.62 82 GLY A CA 1
ATOM 582 C C . GLY A 1 82 ? 22.226 17.455 -35.202 1.00 71.62 82 GLY A C 1
ATOM 583 O O . GLY A 1 82 ? 23.060 17.093 -34.365 1.00 71.62 82 GLY A O 1
ATOM 584 N N . THR A 1 83 ? 21.215 18.281 -34.917 1.00 69.12 83 THR A N 1
ATOM 585 C CA . THR A 1 83 ? 21.069 19.030 -33.658 1.00 69.12 83 THR A CA 1
ATOM 586 C C . THR A 1 83 ? 19.822 18.627 -32.852 1.00 69.12 83 THR A C 1
ATOM 588 O O . THR A 1 83 ? 19.107 17.681 -33.178 1.00 69.12 83 THR A O 1
ATOM 591 N N . THR A 1 84 ? 19.579 19.291 -31.716 1.00 59.53 84 THR A N 1
ATOM 592 C CA . THR A 1 84 ? 18.413 19.041 -30.849 1.00 59.53 84 THR A CA 1
ATOM 593 C C . THR A 1 84 ? 17.119 19.686 -31.345 1.00 59.53 84 THR A C 1
ATOM 595 O O . THR A 1 84 ? 16.056 19.270 -30.892 1.00 59.53 84 THR A O 1
ATOM 598 N N . VAL A 1 85 ? 17.199 20.668 -32.247 1.00 65.44 85 VAL A N 1
ATOM 599 C CA . VAL A 1 85 ? 16.045 21.411 -32.789 1.00 65.44 85 VAL A CA 1
ATOM 600 C C . VAL A 1 85 ? 15.635 20.953 -34.186 1.00 65.44 85 VAL A C 1
ATOM 602 O O . VAL A 1 85 ? 14.529 21.269 -34.624 1.00 65.44 85 VAL A O 1
ATOM 605 N N . ASP A 1 86 ? 16.480 20.183 -34.873 1.00 75.00 86 ASP A N 1
ATOM 606 C CA . ASP A 1 86 ? 16.170 19.761 -36.233 1.00 75.00 86 ASP A CA 1
ATOM 607 C C . ASP A 1 86 ? 15.077 18.678 -36.247 1.00 75.00 86 ASP A C 1
ATOM 609 O O . ASP A 1 86 ? 15.057 17.751 -35.426 1.00 75.00 86 ASP A O 1
ATOM 613 N N . THR A 1 87 ? 14.140 18.823 -37.182 1.00 84.81 87 THR A N 1
ATOM 614 C CA . THR A 1 87 ? 13.031 17.900 -37.452 1.00 84.81 87 THR A CA 1
ATOM 615 C C . THR A 1 87 ? 13.004 17.602 -38.945 1.00 84.81 87 THR A C 1
ATOM 617 O O . THR A 1 87 ? 13.023 18.522 -39.761 1.00 84.81 87 THR A O 1
ATOM 620 N N . ASN A 1 88 ? 12.918 16.323 -39.313 1.00 91.56 88 ASN A N 1
ATOM 621 C CA . ASN A 1 88 ? 12.704 15.908 -40.697 1.00 91.56 88 ASN A CA 1
ATOM 622 C C . ASN A 1 88 ? 11.274 15.373 -40.838 1.00 91.56 88 ASN A C 1
ATOM 624 O O . ASN A 1 88 ? 10.968 14.225 -40.526 1.00 91.56 88 ASN A O 1
ATOM 628 N N . ALA A 1 89 ? 10.369 16.235 -41.286 1.00 92.81 89 ALA A N 1
ATOM 629 C CA . ALA A 1 89 ? 8.954 15.897 -41.418 1.00 92.81 89 ALA A CA 1
ATOM 630 C C . ALA A 1 89 ? 8.591 15.287 -42.785 1.00 92.81 89 ALA A C 1
ATOM 632 O O . ALA A 1 89 ? 7.410 15.095 -43.061 1.00 92.81 89 ALA A O 1
ATOM 633 N N . THR A 1 90 ? 9.570 15.027 -43.660 1.00 94.00 90 THR A N 1
ATOM 634 C CA . THR A 1 90 ? 9.313 14.620 -45.054 1.00 94.00 90 THR A CA 1
ATOM 635 C C . THR A 1 90 ? 9.711 13.179 -45.350 1.00 94.00 90 THR A C 1
ATOM 637 O O . THR A 1 90 ? 9.052 12.535 -46.167 1.00 94.00 90 THR A O 1
ATOM 640 N N . LEU A 1 91 ? 10.736 12.652 -44.673 1.00 96.25 91 LEU A N 1
ATOM 641 C CA . LEU A 1 91 ? 11.242 11.305 -44.912 1.00 96.25 91 LEU A CA 1
ATOM 642 C C . LEU A 1 91 ? 10.233 10.242 -44.466 1.00 96.25 91 LEU A C 1
ATOM 644 O O . LEU A 1 91 ? 9.987 10.083 -43.276 1.00 96.25 91 LEU A O 1
ATOM 648 N N . LEU A 1 92 ? 9.696 9.485 -45.422 1.00 96.50 92 LEU A N 1
ATOM 649 C CA . LEU A 1 92 ? 8.745 8.389 -45.225 1.00 96.50 92 LEU A CA 1
ATOM 650 C C . LEU A 1 92 ? 9.440 7.035 -45.082 1.00 96.50 92 LEU A C 1
ATOM 652 O O . LEU A 1 92 ? 9.014 6.219 -44.257 1.00 96.50 92 LEU A O 1
ATOM 656 N N . THR A 1 93 ? 10.481 6.776 -45.884 1.00 97.00 93 THR A N 1
ATOM 657 C CA . THR A 1 93 ? 11.204 5.493 -45.894 1.00 97.00 93 THR A CA 1
ATOM 658 C C . THR A 1 93 ? 12.720 5.659 -46.022 1.00 97.00 93 THR A C 1
ATOM 660 O O . THR A 1 93 ? 13.219 6.552 -46.711 1.00 97.00 93 THR A O 1
ATOM 663 N N . ALA A 1 94 ? 13.472 4.765 -45.374 1.00 98.06 94 ALA A N 1
ATOM 664 C CA . ALA A 1 94 ? 14.925 4.689 -45.510 1.00 98.06 94 ALA A CA 1
ATOM 665 C C . ALA A 1 94 ? 15.398 3.244 -45.715 1.00 98.06 94 ALA A C 1
ATOM 667 O O . ALA A 1 94 ? 15.265 2.401 -44.828 1.00 98.06 94 ALA A O 1
ATOM 668 N N . ASP A 1 95 ? 15.987 2.950 -46.874 1.00 98.12 95 ASP A N 1
ATOM 669 C CA . ASP A 1 95 ? 16.521 1.628 -47.210 1.00 98.12 95 ASP A CA 1
ATOM 670 C C . ASP A 1 95 ? 18.056 1.637 -47.254 1.00 98.12 95 ASP A C 1
ATOM 672 O O . ASP A 1 95 ? 18.671 2.090 -48.213 1.00 98.12 95 ASP A O 1
ATOM 676 N N . LEU A 1 96 ? 18.698 1.141 -46.201 1.00 97.44 96 LEU A N 1
ATOM 677 C CA . LEU A 1 96 ? 20.151 0.995 -46.097 1.00 97.44 96 LEU A CA 1
ATOM 678 C C . LEU A 1 96 ? 20.580 -0.468 -46.278 1.00 97.44 96 LEU A C 1
ATOM 680 O O . LEU A 1 96 ? 21.725 -0.811 -45.999 1.00 97.44 96 LEU A O 1
ATOM 684 N N . SER A 1 97 ? 19.685 -1.357 -46.721 1.00 96.38 97 SER A N 1
ATOM 685 C CA . SER A 1 97 ? 19.946 -2.802 -46.737 1.00 96.38 97 SER A CA 1
ATOM 686 C C . SER A 1 97 ? 21.109 -3.214 -47.646 1.00 96.38 97 SER A C 1
ATOM 688 O O . SER A 1 97 ? 21.774 -4.209 -47.353 1.00 96.38 97 SER A O 1
ATOM 690 N N . ALA A 1 98 ? 21.380 -2.426 -48.691 1.00 94.88 98 ALA A N 1
ATOM 691 C CA . ALA A 1 98 ? 22.478 -2.610 -49.638 1.00 94.88 98 ALA A CA 1
ATOM 692 C C . ALA A 1 98 ? 23.769 -1.848 -49.265 1.00 94.88 98 ALA A C 1
ATOM 694 O O . ALA A 1 98 ? 24.759 -1.936 -49.994 1.00 94.88 98 ALA A O 1
ATOM 695 N N . ALA A 1 99 ? 23.780 -1.099 -48.158 1.00 94.44 99 ALA A N 1
ATOM 696 C CA . ALA A 1 99 ? 24.997 -0.498 -47.625 1.00 94.44 99 ALA A CA 1
ATOM 697 C C . ALA A 1 99 ? 25.837 -1.557 -46.891 1.00 94.44 99 ALA A C 1
ATOM 699 O O . ALA A 1 99 ? 25.307 -2.387 -46.149 1.00 94.44 99 ALA A O 1
ATOM 700 N N . VAL A 1 100 ? 27.156 -1.514 -47.081 1.00 93.12 100 VAL A N 1
ATOM 701 C CA . VAL A 1 100 ? 28.114 -2.446 -46.471 1.00 93.12 100 VAL A CA 1
ATOM 702 C C . VAL A 1 100 ? 28.976 -1.711 -45.455 1.00 93.12 100 VAL A C 1
ATOM 704 O O . VAL A 1 100 ? 29.590 -0.689 -45.769 1.00 93.12 100 VAL A O 1
ATOM 707 N N . TRP A 1 101 ? 29.019 -2.237 -44.232 1.00 92.25 101 TRP A N 1
ATOM 708 C CA . TRP A 1 101 ? 29.798 -1.699 -43.117 1.00 92.25 101 TRP A CA 1
ATOM 709 C C . TRP A 1 101 ? 30.952 -2.643 -42.776 1.00 92.25 101 TRP A C 1
ATOM 711 O O . TRP A 1 101 ? 30.777 -3.861 -42.714 1.00 92.25 101 TRP A O 1
ATOM 721 N N . SER A 1 102 ? 32.146 -2.084 -42.597 1.00 82.12 102 SER A N 1
ATOM 722 C CA . SER A 1 102 ? 33.377 -2.849 -42.404 1.00 82.12 102 SER A CA 1
ATOM 723 C C . SER A 1 102 ? 33.536 -3.349 -40.961 1.00 82.12 102 SER A C 1
ATOM 725 O O . SER A 1 102 ? 32.904 -2.854 -40.029 1.00 82.12 102 SER A O 1
ATOM 727 N N . ALA A 1 103 ? 34.414 -4.332 -40.753 1.00 82.69 103 ALA A N 1
ATOM 728 C CA . ALA A 1 103 ? 34.765 -4.818 -39.416 1.00 82.69 103 ALA A CA 1
ATOM 729 C C . ALA A 1 103 ? 35.823 -3.954 -38.698 1.00 82.69 103 ALA A C 1
ATOM 731 O O . ALA A 1 103 ? 36.133 -4.220 -37.539 1.00 82.69 103 ALA A O 1
ATOM 732 N N . ALA A 1 104 ? 36.401 -2.959 -39.381 1.00 84.94 104 ALA A N 1
ATOM 733 C CA . ALA A 1 104 ? 37.563 -2.214 -38.898 1.00 84.94 104 ALA A CA 1
ATOM 734 C C . ALA A 1 104 ? 37.219 -1.116 -37.877 1.00 84.94 104 ALA A C 1
ATOM 736 O O . ALA A 1 104 ? 38.112 -0.621 -37.195 1.00 84.94 104 ALA A O 1
ATOM 737 N N . GLU A 1 105 ? 35.948 -0.730 -37.761 1.00 89.62 105 GLU A N 1
ATOM 738 C CA . GLU A 1 105 ? 35.521 0.376 -36.906 1.00 89.62 105 GLU A CA 1
ATOM 739 C C . GLU A 1 105 ? 34.184 0.105 -36.208 1.00 89.62 105 GLU A C 1
ATOM 741 O O . GLU A 1 105 ? 33.376 -0.722 -36.638 1.00 89.62 105 GLU A O 1
ATOM 746 N N . VAL A 1 106 ? 33.954 0.830 -35.114 1.00 89.94 106 VAL A N 1
ATOM 747 C CA . VAL A 1 106 ? 32.671 0.861 -34.407 1.00 89.94 106 VAL A CA 1
ATOM 748 C C . VAL A 1 106 ? 31.834 2.004 -34.972 1.00 89.94 106 VAL A C 1
ATOM 750 O O . VAL A 1 106 ? 32.257 3.158 -34.933 1.00 89.94 106 VAL A O 1
ATOM 753 N N . TYR A 1 107 ? 30.627 1.700 -35.446 1.00 93.25 107 TYR A N 1
ATOM 754 C CA . TYR A 1 107 ? 29.752 2.681 -36.085 1.00 93.25 107 TYR A CA 1
ATOM 755 C C . TYR A 1 107 ? 28.973 3.504 -35.057 1.00 93.25 107 TYR A C 1
ATOM 757 O O . TYR A 1 107 ? 28.212 2.970 -34.246 1.00 93.25 107 TYR A O 1
ATOM 765 N N . GLN A 1 108 ? 29.122 4.827 -35.127 1.00 91.00 108 GLN A N 1
ATOM 766 C CA . GLN A 1 108 ? 28.369 5.776 -34.307 1.00 91.00 108 GLN A CA 1
ATOM 767 C C . GLN A 1 108 ? 27.112 6.230 -35.060 1.00 91.00 108 GLN A C 1
ATOM 769 O O . GLN A 1 108 ? 27.166 7.179 -35.840 1.00 91.00 108 GLN A O 1
ATOM 774 N N . LEU A 1 109 ? 25.960 5.587 -34.829 1.00 92.31 109 LEU A N 1
ATOM 775 C CA . LEU A 1 109 ? 24.703 5.976 -35.487 1.00 92.31 109 LEU A CA 1
ATOM 776 C C . LEU A 1 109 ? 23.969 7.120 -34.764 1.00 92.31 109 LEU A C 1
ATOM 778 O O . LEU A 1 109 ? 22.785 7.343 -35.009 1.00 92.31 109 LEU A O 1
ATOM 782 N N . ILE A 1 110 ? 24.630 7.821 -33.841 1.00 91.44 110 ILE A N 1
ATOM 783 C CA . ILE A 1 110 ? 23.969 8.682 -32.856 1.00 91.44 110 ILE A CA 1
ATOM 784 C C . ILE A 1 110 ? 23.041 9.699 -33.532 1.00 91.44 110 ILE A C 1
ATOM 786 O O . ILE A 1 110 ? 23.504 10.645 -34.174 1.00 91.44 110 ILE A O 1
ATOM 790 N N . GLY A 1 111 ? 21.732 9.526 -33.344 1.00 92.38 111 GLY A N 1
ATOM 791 C CA . GLY A 1 111 ? 20.705 10.413 -33.889 1.00 92.38 111 GLY A CA 1
ATOM 792 C C . GLY A 1 111 ? 20.508 10.374 -35.408 1.00 92.38 111 GLY A C 1
ATOM 793 O O . GLY A 1 111 ? 19.975 11.339 -35.937 1.00 92.38 111 GLY A O 1
ATOM 794 N N . LEU A 1 112 ? 20.931 9.321 -36.120 1.00 95.62 112 LEU A N 1
ATOM 795 C CA . LEU A 1 112 ? 20.887 9.262 -37.593 1.00 95.62 112 LEU A CA 1
ATOM 796 C C . LEU A 1 112 ? 19.516 9.634 -38.195 1.00 95.62 112 LEU A C 1
ATOM 798 O O . LEU A 1 112 ? 19.464 10.419 -39.137 1.00 95.62 112 LEU A O 1
ATOM 802 N N . PHE A 1 113 ? 18.424 9.120 -37.629 1.00 96.75 113 PHE A N 1
ATOM 803 C CA . PHE A 1 113 ? 17.044 9.410 -38.037 1.00 96.75 113 PHE A CA 1
ATOM 804 C C . PHE A 1 113 ? 16.262 10.166 -36.957 1.00 96.75 113 PHE A C 1
ATOM 806 O O . PHE A 1 113 ? 15.035 10.150 -36.948 1.00 96.75 113 PHE A O 1
ATOM 813 N N . LYS A 1 114 ? 16.945 10.831 -36.022 1.00 95.38 114 LYS A N 1
ATOM 814 C CA . LYS A 1 114 ? 16.287 11.560 -34.935 1.00 95.38 114 LYS A CA 1
ATOM 815 C C . LYS A 1 114 ? 15.284 12.576 -35.489 1.00 95.38 114 LYS A C 1
ATOM 817 O O . LYS A 1 114 ? 15.586 13.288 -36.440 1.00 95.38 114 LYS A O 1
ATOM 822 N N . ASN A 1 115 ? 14.105 12.648 -34.877 1.00 95.31 115 ASN A N 1
ATOM 823 C CA . ASN A 1 115 ? 13.000 13.532 -35.235 1.00 95.31 115 ASN A CA 1
ATOM 824 C C . ASN A 1 115 ? 12.553 13.421 -36.706 1.00 95.31 115 ASN A C 1
ATOM 826 O O . ASN A 1 115 ? 12.016 14.385 -37.260 1.00 95.31 115 ASN A O 1
ATOM 830 N N . CYS A 1 116 ? 12.746 12.259 -37.346 1.00 96.69 116 CYS A N 1
ATOM 831 C CA . CYS A 1 116 ? 12.130 11.964 -38.637 1.00 96.69 116 CYS A CA 1
ATOM 832 C C . CYS A 1 116 ? 10.648 11.604 -38.426 1.00 96.69 116 CYS A C 1
ATOM 834 O O . CYS A 1 116 ? 10.271 10.434 -38.411 1.00 96.69 116 CYS A O 1
ATOM 836 N N . THR A 1 117 ? 9.800 12.601 -38.171 1.00 96.19 117 THR A N 1
ATOM 837 C CA . THR A 1 117 ? 8.430 12.399 -37.661 1.00 96.19 117 THR A CA 1
ATOM 838 C C . THR A 1 117 ? 7.492 11.710 -38.651 1.00 96.19 117 THR A C 1
ATOM 840 O O . THR A 1 117 ? 6.513 11.102 -38.224 1.00 96.19 117 THR A O 1
ATOM 843 N N . ALA A 1 118 ? 7.798 11.755 -39.951 1.00 96.69 118 ALA A N 1
ATOM 844 C CA . ALA A 1 118 ? 7.046 11.066 -41.001 1.00 96.69 118 ALA A CA 1
ATOM 845 C C . ALA A 1 118 ? 7.580 9.655 -41.330 1.00 96.69 118 ALA A C 1
ATOM 847 O O . ALA A 1 118 ? 6.955 8.933 -42.109 1.00 96.69 118 ALA A O 1
ATOM 848 N N . LEU A 1 119 ? 8.708 9.241 -40.739 1.00 98.12 119 LEU A N 1
ATOM 849 C CA . LEU A 1 119 ? 9.400 8.001 -41.090 1.00 98.12 119 LEU A CA 1
ATOM 850 C C . LEU A 1 119 ? 8.608 6.794 -40.605 1.00 98.12 119 LEU A C 1
ATOM 852 O O . LEU A 1 119 ? 8.429 6.611 -39.407 1.00 98.12 119 LEU A O 1
ATOM 856 N N . THR A 1 120 ? 8.166 5.952 -41.537 1.00 98.25 120 THR A N 1
ATOM 857 C CA . THR A 1 120 ? 7.322 4.780 -41.252 1.00 98.25 120 THR A CA 1
ATOM 858 C C . THR A 1 120 ? 8.109 3.478 -41.228 1.00 98.25 120 THR A C 1
ATOM 860 O O . THR A 1 120 ? 7.826 2.593 -40.415 1.00 98.25 120 THR A O 1
ATOM 863 N N . THR A 1 121 ? 9.110 3.345 -42.103 1.00 97.88 121 THR A N 1
ATOM 864 C CA . THR A 1 121 ? 9.883 2.110 -42.263 1.00 97.88 121 THR A CA 1
ATOM 865 C C . THR A 1 121 ? 11.361 2.389 -42.491 1.00 97.88 121 THR A C 1
ATOM 867 O O . THR A 1 121 ? 11.746 3.296 -43.233 1.00 97.88 121 THR A O 1
ATOM 870 N N . VAL A 1 122 ? 12.200 1.565 -41.864 1.00 98.31 122 VAL A N 1
ATOM 871 C CA . VAL A 1 122 ? 13.652 1.589 -42.055 1.00 98.31 122 VAL A CA 1
ATOM 872 C C . VAL A 1 122 ? 14.155 0.179 -42.311 1.00 98.31 122 VAL A C 1
ATOM 874 O O . VAL A 1 122 ? 13.804 -0.755 -41.591 1.00 98.31 122 VAL A O 1
ATOM 877 N N . LYS A 1 123 ? 15.024 0.005 -43.304 1.00 98.38 123 LYS A N 1
ATOM 878 C CA . LYS A 1 123 ? 15.813 -1.219 -43.468 1.00 98.38 123 LYS A CA 1
ATOM 879 C C . LYS A 1 123 ? 17.266 -0.904 -43.174 1.00 98.38 123 LYS A C 1
ATOM 881 O O . LYS A 1 123 ? 17.884 -0.127 -43.888 1.00 98.38 123 LYS A O 1
ATOM 886 N N . LEU A 1 124 ? 17.814 -1.502 -42.126 1.00 97.88 124 LEU A N 1
ATOM 887 C CA . LEU A 1 124 ? 19.228 -1.358 -41.789 1.00 97.88 124 LEU A CA 1
ATOM 888 C C . LEU A 1 124 ? 20.109 -2.249 -42.693 1.00 97.88 124 LEU A C 1
ATOM 890 O O . LEU A 1 124 ? 19.584 -3.183 -43.317 1.00 97.88 124 LEU A O 1
ATOM 894 N N . PRO A 1 125 ? 21.434 -2.001 -42.753 1.00 96.06 125 PRO A N 1
ATOM 895 C CA . PRO A 1 125 ? 22.393 -2.846 -43.468 1.00 96.06 125 PRO A CA 1
ATOM 896 C C . PRO A 1 125 ? 22.197 -4.342 -43.211 1.00 96.06 125 PRO A C 1
ATOM 898 O O . PRO A 1 125 ? 22.170 -4.791 -42.063 1.00 96.06 125 PRO A O 1
ATOM 901 N N . ALA A 1 126 ? 22.085 -5.136 -44.281 1.00 94.81 126 ALA A N 1
ATOM 902 C CA . ALA A 1 126 ? 21.825 -6.575 -44.170 1.00 94.81 126 ALA A CA 1
ATOM 903 C C . ALA A 1 126 ? 22.979 -7.351 -43.502 1.00 94.81 126 ALA A C 1
ATOM 905 O O . ALA A 1 126 ? 22.752 -8.410 -42.914 1.00 94.81 126 ALA A O 1
ATOM 906 N N . GLY A 1 127 ? 24.202 -6.811 -43.574 1.00 91.75 127 GLY A N 1
ATOM 907 C CA . GLY A 1 127 ? 25.398 -7.351 -42.921 1.00 91.75 127 GLY A CA 1
ATOM 908 C C . GLY A 1 127 ? 25.585 -6.932 -41.457 1.00 91.75 127 GLY A C 1
ATOM 909 O O . GLY A 1 127 ? 26.535 -7.388 -40.826 1.00 91.75 127 GLY A O 1
ATOM 910 N N . GLY A 1 128 ? 24.710 -6.079 -40.907 1.00 94.31 128 GLY A N 1
ATOM 911 C CA . GLY A 1 128 ? 24.890 -5.498 -39.574 1.00 94.31 128 GLY A CA 1
ATOM 912 C C . GLY A 1 128 ? 26.112 -4.572 -39.488 1.00 94.31 128 GLY A C 1
ATOM 913 O O . GLY A 1 128 ? 26.482 -3.926 -40.465 1.00 94.31 128 GLY A O 1
ATOM 914 N N . ALA A 1 129 ? 26.740 -4.521 -38.310 1.00 94.19 129 ALA A N 1
ATOM 915 C CA . ALA A 1 129 ? 27.969 -3.769 -38.039 1.00 94.19 129 ALA A CA 1
ATOM 916 C C . ALA A 1 129 ? 29.004 -4.681 -37.354 1.00 94.19 129 ALA A C 1
ATOM 918 O O . ALA A 1 129 ? 29.029 -4.741 -36.121 1.00 94.19 129 ALA A O 1
ATOM 919 N N . PRO A 1 130 ? 29.843 -5.420 -38.106 1.00 89.38 130 PRO A N 1
ATOM 920 C CA . PRO A 1 130 ? 30.734 -6.426 -37.521 1.00 89.38 130 PRO A CA 1
ATOM 921 C C . PRO A 1 130 ? 31.727 -5.864 -36.490 1.00 89.38 130 PRO A C 1
ATOM 923 O O . PRO A 1 130 ? 32.037 -6.533 -35.504 1.00 89.38 130 PRO A O 1
ATOM 926 N N . GLY A 1 131 ? 32.202 -4.626 -36.680 1.00 89.56 131 GLY A N 1
ATOM 927 C CA . GLY A 1 131 ? 33.090 -3.954 -35.722 1.00 89.56 131 GLY A CA 1
ATOM 928 C C . GLY A 1 131 ? 32.389 -3.510 -34.430 1.00 89.56 131 GLY A C 1
ATOM 929 O O . GLY A 1 131 ? 33.027 -3.434 -33.375 1.00 89.56 131 GLY A O 1
ATOM 930 N N . GLY A 1 132 ? 31.066 -3.328 -34.479 1.00 94.81 132 GLY A N 1
ATOM 931 C CA . GLY A 1 132 ? 30.203 -2.870 -33.390 1.00 94.81 132 GLY A CA 1
ATOM 932 C C . GLY A 1 132 ? 29.402 -1.620 -33.759 1.00 94.81 132 GLY A C 1
ATOM 933 O O . GLY A 1 132 ? 29.714 -0.943 -34.739 1.00 94.81 132 GLY A O 1
ATOM 934 N N . ALA A 1 133 ? 28.365 -1.309 -32.980 1.00 95.75 133 ALA A N 1
ATOM 935 C CA . ALA A 1 133 ? 27.517 -0.138 -33.208 1.00 95.75 133 ALA A CA 1
ATOM 936 C C . ALA A 1 133 ? 26.959 0.482 -31.917 1.00 95.75 133 ALA A C 1
ATOM 938 O O . ALA A 1 133 ? 26.658 -0.221 -30.951 1.00 95.75 133 ALA A O 1
ATOM 939 N N . THR A 1 134 ? 26.733 1.794 -31.957 1.00 96.31 134 THR A N 1
ATOM 940 C CA . THR A 1 134 ? 26.013 2.561 -30.929 1.00 96.31 134 THR A CA 1
ATOM 941 C C . THR A 1 134 ? 24.700 3.081 -31.522 1.00 96.31 134 THR A C 1
ATOM 943 O O . THR A 1 134 ? 24.732 3.878 -32.460 1.00 96.31 134 THR A O 1
ATOM 946 N N . PHE A 1 135 ? 23.547 2.668 -30.977 1.00 96.94 135 PHE A N 1
ATOM 947 C CA . PHE A 1 135 ? 22.206 3.049 -31.456 1.00 96.94 135 PHE A CA 1
ATOM 948 C C . PHE A 1 135 ? 21.590 4.246 -30.712 1.00 96.94 135 PHE A C 1
ATOM 950 O O . PHE A 1 135 ? 20.377 4.476 -30.786 1.00 96.94 135 PHE A O 1
ATOM 957 N N . SER A 1 136 ? 22.392 5.039 -30.003 1.00 95.81 136 SER A N 1
ATOM 958 C CA . SER A 1 136 ? 21.868 6.124 -29.174 1.00 95.81 136 SER A CA 1
ATOM 959 C C . SER A 1 136 ? 21.043 7.131 -29.989 1.00 95.81 136 SER A C 1
ATOM 961 O O . SER A 1 136 ? 21.520 7.687 -30.976 1.00 95.81 136 SER A O 1
ATOM 963 N N . GLN A 1 137 ? 19.794 7.366 -29.590 1.00 96.00 137 GLN A N 1
ATOM 964 C CA . GLN A 1 137 ? 18.857 8.317 -30.206 1.00 96.00 137 GLN A CA 1
ATOM 965 C C . GLN A 1 137 ? 18.557 8.108 -31.704 1.00 96.00 137 GLN A C 1
ATOM 967 O O . GLN A 1 137 ? 18.002 9.012 -32.323 1.00 96.00 137 GLN A O 1
ATOM 972 N N . VAL A 1 138 ? 18.905 6.961 -32.310 1.00 97.19 138 VAL A N 1
ATOM 973 C CA . VAL A 1 138 ? 18.821 6.760 -33.775 1.00 97.19 138 VAL A CA 1
ATOM 974 C C . VAL A 1 138 ? 17.445 7.093 -34.342 1.00 97.19 138 VAL A C 1
ATOM 976 O O . VAL A 1 138 ? 17.390 7.788 -35.346 1.00 97.19 138 VAL A O 1
ATOM 979 N N . PHE A 1 139 ? 16.367 6.635 -33.706 1.00 97.94 139 PHE A N 1
ATOM 980 C CA . PHE A 1 139 ? 14.983 6.860 -34.129 1.00 97.94 139 PHE A CA 1
ATOM 981 C C . PHE A 1 139 ? 14.192 7.705 -33.124 1.00 97.94 139 PHE A C 1
ATOM 983 O O . PHE A 1 139 ? 12.965 7.739 -33.176 1.00 97.94 139 PHE A O 1
ATOM 990 N N . MET A 1 140 ? 14.866 8.394 -32.199 1.00 97.31 140 MET A N 1
ATOM 991 C CA . MET A 1 140 ? 14.184 9.209 -31.192 1.00 97.31 140 MET A CA 1
ATOM 992 C C . MET A 1 140 ? 13.268 10.235 -31.869 1.00 97.31 140 MET A C 1
ATOM 994 O O . MET A 1 140 ? 13.725 10.947 -32.756 1.00 97.31 140 MET A O 1
ATOM 998 N N . GLY A 1 141 ? 11.997 10.314 -31.477 1.00 96.81 141 GLY A N 1
ATOM 999 C CA . GLY A 1 141 ? 11.014 11.229 -32.065 1.00 96.81 141 GLY A CA 1
ATOM 1000 C C . GLY A 1 141 ? 10.428 10.790 -33.413 1.00 96.81 141 GLY A C 1
ATOM 1001 O O . GLY A 1 141 ? 9.657 11.547 -34.002 1.00 96.81 141 GLY A O 1
ATOM 1002 N N . CYS A 1 142 ? 10.743 9.591 -33.924 1.00 97.75 142 CYS A N 1
ATOM 1003 C CA . CYS A 1 142 ? 10.108 9.046 -35.132 1.00 97.75 142 CYS A CA 1
ATOM 1004 C C . CYS A 1 142 ? 8.693 8.535 -34.820 1.00 97.75 142 CYS A C 1
ATOM 1006 O O . CYS A 1 142 ? 8.433 7.333 -34.789 1.00 97.75 142 CYS A O 1
ATOM 1008 N N . SER A 1 143 ? 7.762 9.449 -34.553 1.00 97.56 143 SER A N 1
ATOM 1009 C CA . SER A 1 143 ? 6.416 9.125 -34.064 1.00 97.56 143 SER A CA 1
ATOM 1010 C C . SER A 1 143 ? 5.583 8.268 -35.025 1.00 97.56 143 SER A C 1
ATOM 1012 O O . SER A 1 143 ? 4.713 7.526 -34.565 1.00 97.56 143 SER A O 1
ATOM 1014 N N . ALA A 1 144 ? 5.865 8.309 -36.332 1.00 98.38 144 ALA A N 1
ATOM 1015 C CA . ALA A 1 144 ? 5.224 7.470 -37.347 1.00 98.38 144 ALA A CA 1
ATOM 1016 C C . ALA A 1 144 ? 5.901 6.101 -37.571 1.00 98.38 144 ALA A C 1
ATOM 1018 O O . ALA A 1 144 ? 5.380 5.306 -38.356 1.00 98.38 144 ALA A O 1
ATOM 1019 N N . LEU A 1 145 ? 7.025 5.798 -36.906 1.00 98.62 145 LEU A N 1
ATOM 1020 C CA . LEU A 1 145 ? 7.813 4.592 -37.178 1.00 98.62 145 LEU A CA 1
ATOM 1021 C C . LEU A 1 145 ? 7.057 3.332 -36.761 1.00 98.62 145 LEU A C 1
ATOM 1023 O O . LEU A 1 145 ? 6.711 3.161 -35.596 1.00 98.62 145 LEU A O 1
ATOM 1027 N N . GLN A 1 146 ? 6.839 2.437 -37.723 1.00 97.81 146 GLN A N 1
ATOM 1028 C CA . GLN A 1 146 ? 6.104 1.184 -37.540 1.00 97.81 146 GLN A CA 1
ATOM 1029 C C . GLN A 1 146 ? 7.026 -0.035 -37.557 1.00 97.81 146 GLN A C 1
ATOM 1031 O O . GLN A 1 146 ? 6.753 -1.014 -36.866 1.00 97.81 146 GLN A O 1
ATOM 1036 N N . SER A 1 147 ? 8.109 -0.012 -38.346 1.00 95.50 147 SER A N 1
ATOM 1037 C CA . SER A 1 147 ? 9.013 -1.163 -38.451 1.00 95.50 147 SER A CA 1
ATOM 1038 C C . SER A 1 147 ? 10.463 -0.798 -38.770 1.00 95.50 147 SER A C 1
ATOM 1040 O O . SER A 1 147 ? 10.755 0.109 -39.554 1.00 95.50 147 SER A O 1
ATOM 1042 N N . VAL A 1 148 ? 11.382 -1.576 -38.189 1.00 97.88 148 VAL A N 1
ATOM 1043 C CA . VAL A 1 148 ? 12.812 -1.563 -38.516 1.00 97.88 148 VAL A CA 1
ATOM 1044 C C . VAL A 1 148 ? 13.254 -2.974 -38.887 1.00 97.88 148 VAL A C 1
ATOM 1046 O O . VAL A 1 148 ? 13.252 -3.886 -38.063 1.00 97.88 148 VAL A O 1
ATOM 1049 N N . THR A 1 149 ? 13.650 -3.157 -40.142 1.00 97.19 149 THR A N 1
ATOM 1050 C CA . THR A 1 149 ? 14.147 -4.433 -40.668 1.00 97.19 149 THR A CA 1
ATOM 1051 C C . THR A 1 149 ? 15.664 -4.527 -40.500 1.00 97.19 149 THR A C 1
ATOM 1053 O O . THR A 1 149 ? 16.365 -3.516 -40.532 1.00 97.19 149 THR A O 1
ATOM 1056 N N . ASN A 1 150 ? 16.179 -5.751 -40.349 1.00 97.56 150 ASN A N 1
ATOM 1057 C CA . ASN A 1 150 ? 17.599 -6.090 -40.156 1.00 97.56 150 ASN A CA 1
ATOM 1058 C C . ASN A 1 150 ? 18.240 -5.627 -38.837 1.00 97.56 150 ASN A C 1
ATOM 1060 O O . ASN A 1 150 ? 19.428 -5.868 -38.640 1.00 97.56 150 ASN A O 1
ATOM 1064 N N . LEU A 1 151 ? 17.487 -5.064 -37.885 1.00 97.44 151 LEU A N 1
ATOM 1065 C CA . LEU A 1 151 ? 18.027 -4.752 -36.552 1.00 97.44 151 LEU A CA 1
ATOM 1066 C C . LEU A 1 151 ? 18.601 -5.994 -35.845 1.00 97.44 151 LEU A C 1
ATOM 1068 O O . LEU A 1 151 ? 19.620 -5.919 -35.164 1.00 97.44 151 LEU A O 1
ATOM 1072 N N . SER A 1 152 ? 18.012 -7.166 -36.091 1.00 97.50 152 SER A N 1
ATOM 1073 C CA . SER A 1 152 ? 18.480 -8.455 -35.575 1.00 97.50 152 SER A CA 1
ATOM 1074 C C . SER A 1 152 ? 19.857 -8.899 -36.088 1.00 97.50 152 SER A C 1
ATOM 1076 O O . SER A 1 152 ? 20.404 -9.874 -35.578 1.00 97.50 152 SER A O 1
ATOM 1078 N N . LYS A 1 153 ? 20.432 -8.209 -37.082 1.00 97.38 153 LYS A N 1
ATOM 1079 C CA . LYS A 1 153 ? 21.781 -8.474 -37.610 1.00 97.38 153 LYS A CA 1
ATOM 1080 C C . LYS A 1 153 ? 22.889 -7.791 -36.806 1.00 97.38 153 LYS A C 1
ATOM 1082 O O . LYS A 1 153 ? 24.061 -8.084 -37.016 1.00 97.38 153 LYS A O 1
ATOM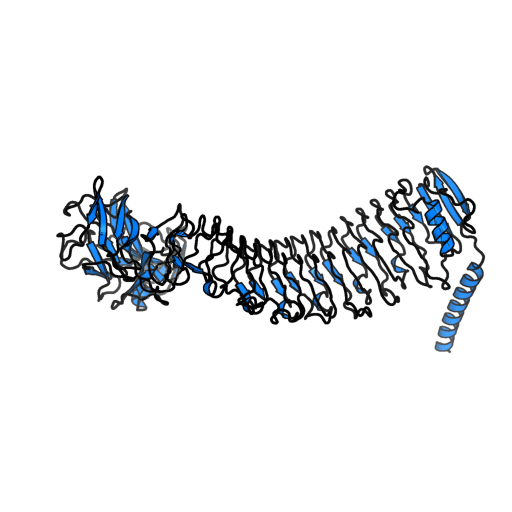 1087 N N . PHE A 1 154 ? 22.544 -6.892 -35.887 1.00 96.62 154 PHE A N 1
ATOM 1088 C CA . PHE A 1 154 ? 23.512 -6.157 -35.079 1.00 96.62 154 PHE A CA 1
ATOM 1089 C C . PHE A 1 154 ? 23.812 -6.920 -33.786 1.00 96.62 154 PHE A C 1
ATOM 1091 O O . PHE A 1 154 ? 23.105 -6.792 -32.790 1.00 96.62 154 PHE A O 1
ATOM 1098 N N . THR A 1 155 ? 24.878 -7.723 -33.806 1.00 95.56 155 THR A N 1
ATOM 1099 C CA . THR A 1 155 ? 25.252 -8.637 -32.711 1.00 95.56 155 THR A CA 1
ATOM 1100 C C . THR A 1 155 ? 26.290 -8.064 -31.741 1.00 95.56 155 THR A C 1
ATOM 1102 O O . THR A 1 155 ? 26.703 -8.761 -30.822 1.00 95.56 155 THR A O 1
ATOM 1105 N N . LYS A 1 156 ? 26.744 -6.820 -31.938 1.00 95.88 156 LYS A N 1
ATOM 1106 C CA . LYS A 1 156 ? 27.745 -6.137 -31.097 1.00 95.88 156 LYS A CA 1
ATOM 1107 C C . LYS A 1 156 ? 27.334 -4.680 -30.848 1.00 95.88 156 LYS A C 1
ATOM 1109 O O . LYS A 1 156 ? 28.006 -3.738 -31.263 1.00 95.88 156 LYS A O 1
ATOM 1114 N N . VAL A 1 157 ? 26.167 -4.503 -30.229 1.00 96.44 157 VAL A N 1
ATOM 1115 C CA . VAL A 1 157 ? 25.608 -3.189 -29.869 1.00 96.44 157 VAL A CA 1
ATOM 1116 C C . VAL A 1 157 ? 25.920 -2.872 -28.411 1.00 96.44 157 VAL A C 1
ATOM 1118 O O . VAL A 1 157 ? 25.558 -3.658 -27.539 1.00 96.44 157 VAL A O 1
ATOM 1121 N N . SER A 1 158 ? 26.561 -1.736 -28.140 1.00 94.94 158 SER A N 1
ATOM 1122 C CA . SER A 1 158 ? 26.893 -1.297 -26.771 1.00 94.94 158 SER A CA 1
ATOM 1123 C C . SER A 1 158 ? 25.816 -0.413 -26.129 1.00 94.94 158 SER A C 1
ATOM 1125 O O . SER A 1 158 ? 25.781 -0.242 -24.914 1.00 94.94 158 SER A O 1
ATOM 1127 N N . SER A 1 159 ? 24.918 0.176 -26.921 1.00 96.69 159 SER A N 1
ATOM 1128 C CA . SER A 1 159 ? 23.878 1.065 -26.397 1.00 96.69 159 SER A CA 1
ATOM 1129 C C . SER A 1 159 ? 22.671 1.149 -27.322 1.00 96.69 159 SER A C 1
ATOM 1131 O O . SER A 1 159 ? 22.822 1.387 -28.520 1.00 96.69 159 SER A O 1
ATOM 1133 N N . PHE A 1 160 ? 21.489 1.025 -26.723 1.00 98.25 160 PHE A N 1
ATOM 1134 C CA . PHE A 1 160 ? 20.175 1.374 -27.261 1.00 98.25 160 PHE A CA 1
ATOM 1135 C C . PHE A 1 160 ? 19.592 2.632 -26.585 1.00 98.25 160 PHE A C 1
ATOM 1137 O O . PHE A 1 160 ? 18.375 2.827 -26.552 1.00 98.25 160 PHE A O 1
ATOM 1144 N N . ASN A 1 161 ? 20.445 3.486 -26.007 1.00 98.06 161 ASN A N 1
ATOM 1145 C CA . ASN A 1 161 ? 20.010 4.658 -25.250 1.00 98.06 161 ASN A CA 1
ATOM 1146 C C . ASN A 1 161 ? 19.058 5.545 -26.076 1.00 98.06 161 ASN A C 1
ATOM 1148 O O . ASN A 1 161 ? 19.442 6.053 -27.128 1.00 98.06 161 ASN A O 1
ATOM 1152 N N . SER A 1 162 ? 17.812 5.716 -25.634 1.00 98.19 162 SER A N 1
ATOM 1153 C CA . SER A 1 162 ? 16.780 6.493 -26.337 1.00 98.19 162 SER A CA 1
ATOM 1154 C C . SER A 1 162 ? 16.554 6.103 -27.809 1.00 98.19 162 SER A C 1
ATOM 1156 O O . SER A 1 162 ? 16.044 6.919 -28.574 1.00 98.19 162 SER A O 1
ATOM 1158 N N . THR A 1 163 ? 16.931 4.893 -28.249 1.00 98.50 163 THR A N 1
ATOM 1159 C CA . THR A 1 163 ? 16.907 4.515 -29.675 1.00 98.50 163 THR A CA 1
ATOM 1160 C C . THR A 1 163 ? 15.538 4.699 -30.316 1.00 98.50 163 THR A C 1
ATOM 1162 O O . THR A 1 163 ? 15.482 5.256 -31.405 1.00 98.50 163 THR A O 1
ATOM 1165 N N . PHE A 1 164 ? 14.466 4.270 -29.649 1.00 98.75 164 PHE A N 1
ATOM 1166 C CA . PHE A 1 164 ? 13.077 4.375 -30.103 1.00 98.75 164 PHE A CA 1
ATOM 1167 C C . PHE A 1 164 ? 12.234 5.295 -29.210 1.00 98.75 164 PHE A C 1
ATOM 1169 O O . PHE A 1 164 ? 11.010 5.205 -29.231 1.00 98.75 164 PHE A O 1
ATOM 1176 N N . SER A 1 165 ? 12.849 6.181 -28.417 1.00 98.56 165 SER A N 1
ATOM 1177 C CA . SER A 1 165 ? 12.079 7.119 -27.584 1.00 98.56 165 SER A CA 1
ATOM 1178 C C . SER A 1 165 ? 11.090 7.907 -28.450 1.00 98.56 165 SER A C 1
ATOM 1180 O O . SER A 1 165 ? 11.450 8.381 -29.525 1.00 98.56 165 SER A O 1
ATOM 1182 N N . ASP A 1 166 ? 9.840 8.012 -28.006 1.00 98.38 166 ASP A N 1
ATOM 1183 C CA . ASP A 1 166 ? 8.738 8.709 -28.682 1.00 98.38 166 ASP A CA 1
ATOM 1184 C C . ASP A 1 166 ? 8.324 8.117 -30.049 1.00 98.38 166 ASP A C 1
ATOM 1186 O O . ASP A 1 166 ? 7.581 8.746 -30.811 1.00 98.38 166 ASP A O 1
ATOM 1190 N N . CYS A 1 167 ? 8.716 6.871 -30.351 1.00 98.44 167 CYS A N 1
ATOM 1191 C CA . CYS A 1 167 ? 8.188 6.091 -31.480 1.00 98.44 167 CYS A CA 1
ATOM 1192 C C . CYS A 1 167 ? 6.777 5.556 -31.173 1.00 98.44 167 CYS A C 1
ATOM 1194 O O . CYS A 1 167 ? 6.547 4.354 -31.044 1.00 98.44 167 CYS A O 1
ATOM 1196 N N . SER A 1 168 ? 5.808 6.459 -31.033 1.00 98.12 168 SER A N 1
ATOM 1197 C CA . SER A 1 168 ? 4.437 6.144 -30.590 1.00 98.12 168 SER A CA 1
ATOM 1198 C C . SER A 1 168 ? 3.632 5.232 -31.533 1.00 98.12 168 SER A C 1
ATOM 1200 O O . SER A 1 168 ? 2.623 4.667 -31.113 1.00 98.12 168 SER A O 1
ATOM 1202 N N . SER A 1 169 ? 4.075 5.037 -32.780 1.00 98.50 169 SER A N 1
ATOM 1203 C CA . SER A 1 169 ? 3.463 4.091 -33.730 1.00 98.50 169 SER A CA 1
ATOM 1204 C C . SER A 1 169 ? 4.099 2.696 -33.746 1.00 98.50 169 SER A C 1
ATOM 1206 O O . SER A 1 169 ? 3.591 1.819 -34.443 1.00 98.50 169 SER A O 1
ATOM 1208 N N . LEU A 1 170 ? 5.180 2.471 -32.996 1.00 98.44 170 LEU A N 1
ATOM 1209 C CA . LEU A 1 170 ? 5.945 1.228 -33.041 1.00 98.44 170 LEU A CA 1
ATOM 1210 C C . LEU A 1 170 ? 5.236 0.121 -32.254 1.00 98.44 170 LEU A C 1
ATOM 1212 O O . LEU A 1 170 ? 5.086 0.216 -31.038 1.00 98.44 170 LEU A O 1
ATOM 1216 N N . GLU A 1 171 ? 4.815 -0.941 -32.942 1.00 97.31 171 GLU A N 1
ATOM 1217 C CA . GLU A 1 171 ? 4.057 -2.044 -32.327 1.00 97.31 171 GLU A CA 1
ATOM 1218 C C . GLU A 1 171 ? 4.945 -3.194 -31.844 1.00 97.31 171 GLU A C 1
ATOM 1220 O O . GLU A 1 171 ? 4.644 -3.832 -30.829 1.00 97.31 171 GLU A O 1
ATOM 1225 N N . SER A 1 172 ? 6.046 -3.459 -32.554 1.00 97.25 172 SER A N 1
ATOM 1226 C CA . SER A 1 172 ? 7.006 -4.500 -32.191 1.00 97.25 172 SER A CA 1
ATOM 1227 C C . SER A 1 172 ? 8.418 -4.209 -32.693 1.00 97.25 172 SER A C 1
ATOM 1229 O O . SER A 1 172 ? 8.616 -3.509 -33.687 1.00 97.25 172 SER A O 1
ATOM 1231 N N . VAL A 1 173 ? 9.413 -4.784 -32.015 1.00 97.69 173 VAL A N 1
ATOM 1232 C CA . VAL A 1 173 ? 10.823 -4.742 -32.429 1.00 97.69 173 VAL A CA 1
ATOM 1233 C C . VAL A 1 173 ? 11.438 -6.128 -32.311 1.00 97.69 173 VAL A C 1
ATOM 1235 O O . VAL A 1 173 ? 11.219 -6.827 -31.325 1.00 97.69 173 VAL A O 1
ATOM 1238 N N . THR A 1 174 ? 12.238 -6.526 -33.304 1.00 98.00 174 THR A N 1
ATOM 1239 C CA . THR A 1 174 ? 13.030 -7.763 -33.251 1.00 98.00 174 THR A CA 1
ATOM 1240 C C . THR A 1 174 ? 14.508 -7.442 -33.085 1.00 98.00 174 THR A C 1
ATOM 1242 O O . THR A 1 174 ? 15.142 -6.899 -33.992 1.00 98.00 174 THR A O 1
ATOM 1245 N N . LEU A 1 175 ? 15.058 -7.804 -31.927 1.00 98.06 175 LEU A N 1
ATOM 1246 C CA . LEU A 1 175 ? 16.476 -7.661 -31.614 1.00 98.06 175 LEU A CA 1
ATOM 1247 C C . LEU A 1 175 ? 17.272 -8.904 -32.046 1.00 98.06 175 LEU A C 1
ATOM 1249 O O . LEU A 1 175 ? 16.723 -9.894 -32.543 1.00 98.06 175 LEU A O 1
ATOM 1253 N N . SER A 1 176 ? 18.592 -8.841 -31.871 1.00 97.00 176 SER A N 1
ATOM 1254 C CA . SER A 1 176 ? 19.512 -9.934 -32.199 1.00 97.00 176 SER A CA 1
ATOM 1255 C C . SER A 1 176 ? 19.171 -11.222 -31.427 1.00 97.00 176 SER A C 1
ATOM 1257 O O . SER A 1 176 ? 19.110 -11.189 -30.196 1.00 97.00 176 SER A O 1
ATOM 1259 N N . PRO A 1 177 ? 18.996 -12.375 -32.105 1.00 97.12 177 PRO A N 1
ATOM 1260 C CA . PRO A 1 177 ? 18.716 -13.656 -31.447 1.00 97.12 177 PRO A CA 1
ATOM 1261 C C . PRO A 1 177 ? 19.912 -14.209 -30.658 1.00 97.12 177 PRO A C 1
ATOM 1263 O O . PRO A 1 177 ? 19.742 -15.127 -29.859 1.00 97.12 177 PRO A O 1
ATOM 1266 N N . SER A 1 178 ? 21.113 -13.666 -30.870 1.00 95.06 178 SER A N 1
ATOM 1267 C CA . SER A 1 178 ? 22.324 -14.006 -30.117 1.00 95.06 178 SER A CA 1
ATOM 1268 C C . SER A 1 178 ? 22.686 -12.956 -29.060 1.00 95.06 178 SER A C 1
ATOM 1270 O O . SER A 1 178 ? 23.785 -13.009 -28.518 1.00 95.06 178 SER A O 1
ATOM 1272 N N . GLY A 1 179 ? 21.815 -11.970 -28.807 1.00 94.88 179 GLY A N 1
ATOM 1273 C CA . GLY A 1 179 ? 22.120 -10.848 -27.919 1.00 94.88 179 GLY A CA 1
ATOM 1274 C C . GLY A 1 179 ? 23.199 -9.923 -28.486 1.00 94.88 179 GLY A C 1
ATOM 1275 O O . GLY A 1 179 ? 23.306 -9.755 -29.708 1.00 94.88 179 GLY A O 1
ATOM 1276 N N . SER A 1 180 ? 23.998 -9.333 -27.592 1.00 94.31 180 SER A N 1
ATOM 1277 C CA . SER A 1 180 ? 25.144 -8.485 -27.931 1.00 94.31 180 SER A CA 1
ATOM 1278 C C . SER A 1 180 ? 26.436 -9.021 -27.326 1.00 94.31 180 SER A C 1
ATOM 1280 O O . SER A 1 180 ? 26.490 -9.295 -26.131 1.00 94.31 180 SER A O 1
ATOM 1282 N N . SER A 1 181 ? 27.496 -9.085 -28.129 1.00 93.75 181 SER A N 1
ATOM 1283 C CA . SER A 1 181 ? 28.854 -9.410 -27.689 1.00 93.75 181 SER A CA 1
ATOM 1284 C C . SER A 1 181 ? 29.648 -8.189 -27.191 1.00 93.75 181 SER A C 1
ATOM 1286 O O . SER A 1 181 ? 30.874 -8.254 -27.147 1.00 93.75 181 SER A O 1
ATOM 1288 N N . ALA A 1 182 ? 28.999 -7.047 -26.933 1.00 91.81 182 ALA A N 1
ATOM 1289 C CA . ALA A 1 182 ? 29.628 -5.917 -26.241 1.00 91.81 182 ALA A CA 1
ATOM 1290 C C . ALA A 1 182 ? 29.874 -6.255 -24.756 1.00 91.81 182 ALA A C 1
ATOM 1292 O O . ALA A 1 182 ? 29.259 -7.178 -24.233 1.00 91.81 182 ALA A O 1
ATOM 1293 N N . ASP A 1 183 ? 30.733 -5.514 -24.058 1.00 89.12 183 ASP A N 1
ATOM 1294 C CA . ASP A 1 183 ? 30.960 -5.765 -22.624 1.00 89.12 183 ASP A CA 1
ATOM 1295 C C . ASP A 1 183 ? 29.721 -5.405 -21.795 1.00 89.12 183 ASP A C 1
ATOM 1297 O O . ASP A 1 183 ? 29.323 -6.137 -20.893 1.00 89.12 183 ASP A O 1
ATOM 1301 N N . GLU A 1 184 ? 29.066 -4.301 -22.155 1.00 91.06 184 GLU A N 1
ATOM 1302 C CA . GLU A 1 184 ? 27.834 -3.832 -21.534 1.00 91.06 184 GLU A CA 1
ATOM 1303 C C . GLU A 1 184 ? 26.866 -3.280 -22.578 1.00 91.06 184 GLU A C 1
ATOM 1305 O O . GLU A 1 184 ? 27.274 -2.790 -23.636 1.00 91.06 184 GLU A O 1
ATOM 1310 N N . VAL A 1 185 ? 25.574 -3.343 -22.253 1.00 93.62 185 VAL A N 1
ATOM 1311 C CA . VAL A 1 185 ? 24.494 -2.807 -23.082 1.00 93.62 185 VAL A CA 1
ATOM 1312 C C . VAL A 1 185 ? 23.608 -1.887 -22.253 1.00 93.62 185 VAL A C 1
ATOM 1314 O O . VAL A 1 185 ? 23.026 -2.298 -21.249 1.00 93.62 185 VAL A O 1
ATOM 1317 N N . ASP A 1 186 ? 23.481 -0.638 -22.690 1.00 95.44 186 ASP A N 1
ATOM 1318 C CA . ASP A 1 186 ? 22.567 0.337 -22.090 1.00 95.44 186 ASP A CA 1
ATOM 1319 C C . ASP A 1 186 ? 21.218 0.357 -22.829 1.00 95.44 186 ASP A C 1
ATOM 1321 O O . ASP A 1 186 ? 21.173 0.721 -24.003 1.00 95.44 186 ASP A O 1
ATOM 1325 N N . PHE A 1 187 ? 20.117 0.006 -22.154 1.00 97.50 187 PHE A N 1
ATOM 1326 C CA . PHE A 1 187 ? 18.742 0.120 -22.670 1.00 97.50 187 PHE A CA 1
ATOM 1327 C C . PHE A 1 187 ? 18.004 1.363 -22.146 1.00 97.50 187 PHE A C 1
ATOM 1329 O O . PHE A 1 187 ? 16.780 1.455 -22.270 1.00 97.50 187 PHE A O 1
ATOM 1336 N N . SER A 1 188 ? 18.709 2.329 -21.551 1.00 97.94 188 SER A N 1
ATOM 1337 C CA . SER A 1 188 ? 18.065 3.493 -20.942 1.00 97.94 188 SER A CA 1
ATOM 1338 C C . SER A 1 188 ? 17.189 4.246 -21.949 1.00 97.94 188 SER A C 1
ATOM 1340 O O . SER A 1 188 ? 17.647 4.622 -23.022 1.00 97.94 188 SER A O 1
ATOM 1342 N N . ALA A 1 189 ? 15.914 4.451 -21.613 1.00 98.62 189 ALA A N 1
ATOM 1343 C CA . ALA A 1 189 ? 14.891 5.090 -22.442 1.00 98.62 189 ALA A CA 1
ATOM 1344 C C . ALA A 1 189 ? 14.716 4.485 -23.852 1.00 98.62 189 ALA A C 1
ATOM 1346 O O . ALA A 1 189 ? 14.146 5.140 -24.724 1.00 98.62 189 ALA A O 1
ATOM 1347 N N . ALA A 1 190 ? 15.183 3.252 -24.097 1.00 98.62 190 ALA A N 1
ATOM 1348 C CA . ALA A 1 190 ? 15.204 2.649 -25.430 1.00 98.62 190 ALA A CA 1
ATOM 1349 C C . ALA A 1 190 ? 13.832 2.646 -26.118 1.00 98.62 190 ALA A C 1
ATOM 1351 O O . ALA A 1 190 ? 13.786 2.874 -27.321 1.00 98.62 190 ALA A O 1
ATOM 1352 N N . PHE A 1 191 ? 12.747 2.446 -25.365 1.00 98.75 191 PHE A N 1
ATOM 1353 C CA . PHE A 1 191 ? 11.358 2.424 -25.835 1.00 98.75 191 PHE A CA 1
ATOM 1354 C C . PHE A 1 191 ? 10.443 3.360 -25.022 1.00 98.75 191 PHE A C 1
ATOM 1356 O O . PHE A 1 191 ? 9.245 3.102 -24.878 1.00 98.75 191 PHE A O 1
ATOM 1363 N N . LEU A 1 192 ? 10.996 4.446 -24.472 1.00 98.75 192 LEU A N 1
ATOM 1364 C CA . LEU A 1 192 ? 10.219 5.464 -23.760 1.00 98.75 192 LEU A CA 1
ATOM 1365 C C . LEU A 1 192 ? 9.104 6.018 -24.666 1.00 98.75 192 LEU A C 1
ATOM 1367 O O . LEU A 1 192 ? 9.348 6.321 -25.830 1.00 98.75 192 LEU A O 1
ATOM 1371 N N . ASN A 1 193 ? 7.880 6.147 -24.149 1.00 98.62 193 ASN A N 1
ATOM 1372 C CA . ASN A 1 193 ? 6.709 6.671 -24.867 1.00 98.62 193 ASN A CA 1
ATOM 1373 C C . ASN A 1 193 ? 6.341 5.908 -26.160 1.00 98.62 193 ASN A C 1
ATOM 1375 O O . ASN A 1 193 ? 5.634 6.437 -27.023 1.00 98.62 193 ASN A O 1
ATOM 1379 N N . CYS A 1 194 ? 6.759 4.645 -26.296 1.00 98.38 194 CYS A N 1
ATOM 1380 C CA . CYS A 1 194 ? 6.277 3.749 -27.350 1.00 98.38 194 CYS A CA 1
ATOM 1381 C C . CYS A 1 194 ? 4.880 3.208 -26.996 1.00 98.38 194 CYS A C 1
ATOM 1383 O O . CYS A 1 194 ? 4.706 2.038 -26.653 1.00 98.38 194 CYS A O 1
ATOM 1385 N N . SER A 1 195 ? 3.867 4.074 -27.061 1.00 97.88 195 SER A N 1
ATOM 1386 C CA . SER A 1 195 ? 2.513 3.824 -26.537 1.00 97.88 195 SER A CA 1
ATOM 1387 C C . SER A 1 195 ? 1.712 2.727 -27.251 1.00 97.88 195 SER A C 1
ATOM 1389 O O . SER A 1 195 ? 0.670 2.309 -26.744 1.00 97.88 195 SER A O 1
ATOM 1391 N N . LYS A 1 196 ? 2.191 2.222 -28.395 1.00 98.25 196 LYS A N 1
ATOM 1392 C CA . LYS A 1 196 ? 1.631 1.055 -29.099 1.00 98.25 196 LYS A CA 1
ATOM 1393 C C . LYS A 1 196 ? 2.483 -0.212 -28.994 1.00 98.25 196 LYS A C 1
ATOM 1395 O O . LYS A 1 196 ? 2.078 -1.246 -29.521 1.00 98.25 196 LYS A O 1
ATOM 1400 N N . LEU A 1 197 ? 3.627 -0.168 -28.312 1.00 98.19 197 LEU A N 1
ATOM 1401 C CA . LEU A 1 197 ? 4.549 -1.299 -28.254 1.00 98.19 197 LEU A CA 1
ATOM 1402 C C . LEU A 1 197 ? 3.962 -2.433 -27.416 1.00 98.19 197 LEU A C 1
ATOM 1404 O O . LEU A 1 197 ? 3.718 -2.276 -26.218 1.00 98.19 197 LEU A O 1
ATOM 1408 N N . THR A 1 198 ? 3.760 -3.582 -28.059 1.00 96.56 198 THR A N 1
ATOM 1409 C CA . THR A 1 198 ? 3.179 -4.785 -27.443 1.00 96.56 198 THR A CA 1
ATOM 1410 C C . THR A 1 198 ? 4.173 -5.935 -27.313 1.00 96.56 198 THR A C 1
ATOM 1412 O O . THR A 1 198 ? 3.953 -6.823 -26.491 1.00 96.56 198 THR A O 1
ATOM 1415 N N . SER A 1 199 ? 5.269 -5.934 -28.082 1.00 96.88 199 SER A N 1
ATOM 1416 C CA . SER A 1 199 ? 6.255 -7.019 -28.051 1.00 96.88 199 SER A CA 1
ATOM 1417 C C . SER A 1 199 ? 7.667 -6.570 -28.419 1.00 96.88 199 SER A C 1
ATOM 1419 O O . SER A 1 199 ? 7.871 -5.759 -29.322 1.00 96.88 199 SER A O 1
ATOM 1421 N N . ILE A 1 200 ? 8.659 -7.151 -27.742 1.00 97.88 200 ILE A N 1
ATOM 1422 C CA . ILE A 1 200 ? 10.079 -6.996 -28.061 1.00 97.88 200 ILE A CA 1
ATOM 1423 C C . ILE A 1 200 ? 10.686 -8.392 -28.134 1.00 97.88 200 ILE A C 1
ATOM 1425 O O . ILE A 1 200 ? 10.871 -9.071 -27.123 1.00 97.88 200 ILE A O 1
ATOM 1429 N N . VAL A 1 201 ? 10.986 -8.836 -29.347 1.00 98.00 201 VAL A N 1
ATOM 1430 C CA . VAL A 1 201 ? 11.506 -10.176 -29.608 1.00 98.00 201 VAL A CA 1
ATOM 1431 C C . VAL A 1 201 ? 13.011 -10.203 -29.330 1.00 98.00 201 VAL A C 1
ATOM 1433 O O . VAL A 1 201 ? 13.744 -9.318 -29.776 1.00 98.00 201 VAL A O 1
ATOM 1436 N N . ASN A 1 202 ? 13.468 -11.247 -28.630 1.00 97.44 202 ASN A N 1
ATOM 1437 C CA . ASN A 1 202 ? 14.864 -11.516 -28.252 1.00 97.44 202 ASN A CA 1
ATOM 1438 C C . ASN A 1 202 ? 15.490 -10.562 -27.218 1.00 97.44 202 ASN A C 1
ATOM 1440 O O . ASN A 1 202 ? 16.712 -10.557 -27.061 1.00 97.44 202 ASN A O 1
ATOM 1444 N N . ILE A 1 203 ? 14.710 -9.765 -26.480 1.00 96.06 203 ILE A N 1
ATOM 1445 C CA . ILE A 1 203 ? 15.274 -8.952 -25.386 1.00 96.06 203 ILE A CA 1
ATOM 1446 C C . ILE A 1 203 ? 15.854 -9.814 -24.252 1.00 96.06 203 ILE A C 1
ATOM 1448 O O . ILE A 1 203 ? 16.839 -9.442 -23.618 1.00 96.06 203 ILE A O 1
ATOM 1452 N N . ASP A 1 204 ? 15.330 -11.027 -24.080 1.00 95.31 204 ASP A N 1
ATOM 1453 C CA . ASP A 1 204 ? 15.849 -12.068 -23.192 1.00 95.31 204 ASP A CA 1
ATOM 1454 C C . ASP A 1 204 ? 17.211 -12.634 -23.639 1.00 95.31 204 ASP A C 1
ATOM 1456 O O . ASP A 1 204 ? 17.790 -13.463 -22.944 1.00 95.31 204 ASP A O 1
ATOM 1460 N N . LYS A 1 205 ? 17.752 -12.229 -24.792 1.00 95.50 205 LYS A N 1
ATOM 1461 C CA . LYS A 1 205 ? 19.085 -12.660 -25.250 1.00 95.50 205 LYS A CA 1
ATOM 1462 C C . LYS A 1 205 ? 20.204 -11.723 -24.809 1.00 95.50 205 LYS A C 1
ATOM 1464 O O . LYS A 1 205 ? 21.370 -12.063 -24.966 1.00 95.50 205 LYS A O 1
ATOM 1469 N N . PHE A 1 206 ? 19.874 -10.561 -24.249 1.00 93.81 206 PHE A N 1
ATOM 1470 C CA . PHE A 1 206 ? 20.856 -9.581 -23.793 1.00 93.81 206 PHE A CA 1
ATOM 1471 C C . PHE A 1 206 ? 21.267 -9.878 -22.356 1.00 93.81 206 PHE A C 1
ATOM 1473 O O . PHE A 1 206 ? 20.523 -9.604 -21.416 1.00 93.81 206 PHE A O 1
ATOM 1480 N N . THR A 1 207 ? 22.462 -10.449 -22.204 1.00 90.94 207 THR A N 1
ATOM 1481 C CA . THR A 1 207 ? 22.974 -10.973 -20.935 1.00 90.94 207 THR A CA 1
ATOM 1482 C C . THR A 1 207 ? 24.024 -10.082 -20.265 1.00 90.94 207 THR A C 1
ATOM 1484 O O . THR A 1 207 ? 24.902 -10.535 -19.544 1.00 90.94 207 THR A O 1
ATOM 1487 N N . ASN A 1 208 ? 24.025 -8.799 -20.572 1.00 89.38 208 ASN A N 1
ATOM 1488 C CA . ASN A 1 208 ? 25.093 -7.863 -20.216 1.00 89.38 208 ASN A CA 1
ATOM 1489 C C . ASN A 1 208 ? 24.523 -6.448 -20.060 1.00 89.38 208 ASN A C 1
ATOM 1491 O O . ASN A 1 208 ? 25.182 -5.449 -20.333 1.00 89.38 208 ASN A O 1
ATOM 1495 N N . VAL A 1 209 ? 23.256 -6.356 -19.651 1.00 92.50 209 VAL A N 1
ATOM 1496 C CA . VAL A 1 209 ? 22.551 -5.080 -19.530 1.00 92.50 209 VAL A CA 1
ATOM 1497 C C . VAL A 1 209 ? 22.951 -4.381 -18.233 1.00 92.50 209 VAL A C 1
ATOM 1499 O O . VAL A 1 209 ? 22.813 -4.958 -17.156 1.00 92.50 209 VAL A O 1
ATOM 1502 N N . ASN A 1 210 ? 23.409 -3.130 -18.318 1.00 91.81 210 ASN A N 1
ATOM 1503 C CA . ASN A 1 210 ? 23.740 -2.322 -17.135 1.00 91.81 210 ASN A CA 1
ATOM 1504 C C . ASN A 1 210 ? 22.559 -1.449 -16.656 1.00 91.81 210 ASN A C 1
ATOM 1506 O O . ASN A 1 210 ? 22.496 -1.052 -15.489 1.00 91.81 210 ASN A O 1
ATOM 1510 N N . SER A 1 211 ? 21.591 -1.163 -17.531 1.00 94.38 211 SER A N 1
ATOM 1511 C CA . SER A 1 211 ? 20.483 -0.257 -17.240 1.00 94.38 211 SER A CA 1
ATOM 1512 C C . SER A 1 211 ? 19.269 -0.541 -18.120 1.00 94.38 211 SER A C 1
ATOM 1514 O O . SER A 1 211 ? 19.373 -0.593 -19.343 1.00 94.38 211 SER A O 1
ATOM 1516 N N . PHE A 1 212 ? 18.108 -0.642 -17.475 1.00 97.12 212 PHE A N 1
ATOM 1517 C CA . PHE A 1 212 ? 16.777 -0.560 -18.079 1.00 97.12 212 PHE A CA 1
ATOM 1518 C C . PHE A 1 212 ? 16.072 0.750 -17.690 1.00 97.12 212 PHE A C 1
ATOM 1520 O O . PHE A 1 212 ? 14.845 0.831 -17.725 1.00 97.12 212 PHE A O 1
ATOM 1527 N N . SER A 1 213 ? 16.823 1.778 -17.280 1.00 97.50 213 SER A N 1
ATOM 1528 C CA . SER A 1 213 ? 16.247 3.034 -16.793 1.00 97.50 213 SER A CA 1
ATOM 1529 C C . SER A 1 213 ? 15.279 3.633 -17.816 1.00 97.50 213 SER A C 1
ATOM 1531 O O . SER A 1 213 ? 15.698 3.932 -18.925 1.00 97.50 213 SER A O 1
ATOM 1533 N N . ASN A 1 214 ? 14.002 3.828 -17.483 1.00 98.56 214 ASN A N 1
ATOM 1534 C CA . ASN A 1 214 ? 12.957 4.318 -18.402 1.00 98.56 214 ASN A CA 1
ATOM 1535 C C . ASN A 1 214 ? 12.740 3.462 -19.671 1.00 98.56 214 ASN A C 1
ATOM 1537 O O . ASN A 1 214 ? 12.073 3.918 -20.598 1.00 98.56 214 ASN A O 1
ATOM 1541 N N . ALA A 1 215 ? 13.307 2.253 -19.756 1.00 98.50 215 ALA A N 1
ATOM 1542 C CA . ALA A 1 215 ? 13.411 1.506 -21.010 1.00 98.50 215 ALA A CA 1
ATOM 1543 C C . ALA A 1 215 ? 12.059 1.242 -21.681 1.00 98.50 215 ALA A C 1
ATOM 1545 O O . ALA A 1 215 ? 11.997 1.295 -22.902 1.00 98.50 215 ALA A O 1
ATOM 1546 N N . PHE A 1 216 ? 11.000 0.997 -20.907 1.00 98.62 216 PHE A N 1
ATOM 1547 C CA . PHE A 1 216 ? 9.663 0.656 -21.404 1.00 98.62 216 PHE A CA 1
ATOM 1548 C C . PHE A 1 216 ? 8.582 1.619 -20.899 1.00 98.62 216 PHE A C 1
ATOM 1550 O O . PHE A 1 216 ? 7.393 1.300 -20.970 1.00 98.62 216 PHE A O 1
ATOM 1557 N N . SER A 1 217 ? 8.980 2.775 -20.362 1.00 98.69 217 SER A N 1
ATOM 1558 C CA . SER A 1 217 ? 8.050 3.722 -19.749 1.00 98.69 217 SER A CA 1
ATOM 1559 C C . SER A 1 217 ? 6.995 4.202 -20.757 1.00 98.69 217 SER A C 1
ATOM 1561 O O . SER A 1 217 ? 7.312 4.497 -21.911 1.00 98.69 217 SER A O 1
ATOM 1563 N N . ASN A 1 218 ? 5.734 4.247 -20.324 1.00 98.31 218 ASN A N 1
ATOM 1564 C CA . ASN A 1 218 ? 4.539 4.567 -21.108 1.00 98.31 218 ASN A CA 1
ATOM 1565 C C . ASN A 1 218 ? 4.298 3.650 -22.327 1.00 98.31 218 ASN A C 1
ATOM 1567 O O . ASN A 1 218 ? 3.692 4.072 -23.314 1.00 98.31 218 ASN A O 1
ATOM 1571 N N . SER A 1 219 ? 4.750 2.392 -22.263 1.00 97.56 219 SER A N 1
ATOM 1572 C CA . SER A 1 219 ? 4.365 1.340 -23.216 1.00 97.56 219 SER A CA 1
ATOM 1573 C C . SER A 1 219 ? 3.088 0.600 -22.782 1.00 97.56 219 SER A C 1
ATOM 1575 O O . SER A 1 219 ? 2.554 0.811 -21.692 1.00 97.56 219 SER A O 1
ATOM 1577 N N . ILE A 1 220 ? 2.575 -0.287 -23.638 1.00 97.81 220 ILE A N 1
ATOM 1578 C CA . ILE A 1 220 ? 1.386 -1.114 -23.354 1.00 97.81 220 ILE A CA 1
ATOM 1579 C C . ILE A 1 220 ? 1.716 -2.610 -23.296 1.00 97.81 220 ILE A C 1
ATOM 1581 O O . ILE A 1 220 ? 0.850 -3.450 -23.561 1.00 97.81 220 ILE A O 1
ATOM 1585 N N . LEU A 1 221 ? 2.962 -2.944 -22.947 1.00 97.88 221 LEU A N 1
ATOM 1586 C CA . LEU A 1 221 ? 3.412 -4.321 -22.764 1.00 97.88 221 LEU A CA 1
ATOM 1587 C C . LEU A 1 221 ? 2.539 -5.034 -21.726 1.00 97.88 221 LEU A C 1
ATOM 1589 O O . LEU A 1 221 ? 2.311 -4.521 -20.632 1.00 97.88 221 LEU A O 1
ATOM 1593 N N . THR A 1 222 ? 2.075 -6.238 -22.061 1.00 98.00 222 THR A N 1
ATOM 1594 C CA . THR A 1 222 ? 1.380 -7.123 -21.112 1.00 98.00 222 THR A CA 1
ATOM 1595 C C . THR A 1 222 ? 2.367 -7.940 -20.289 1.00 98.00 222 THR A C 1
ATOM 1597 O O . THR A 1 222 ? 2.176 -8.149 -19.094 1.00 98.00 222 THR A O 1
ATOM 1600 N N . SER A 1 223 ? 3.464 -8.363 -20.915 1.00 97.25 223 SER A N 1
ATOM 1601 C CA . SER A 1 223 ? 4.562 -9.065 -20.265 1.00 97.25 223 SER A CA 1
ATOM 1602 C C . SER A 1 223 ? 5.884 -8.771 -20.964 1.00 97.25 223 SER A C 1
ATOM 1604 O O . SER A 1 223 ? 5.909 -8.409 -22.141 1.00 97.25 223 SER A O 1
ATOM 1606 N N . VAL A 1 224 ? 6.989 -8.964 -20.250 1.00 97.19 224 VAL A N 1
ATOM 1607 C CA . VAL A 1 224 ? 8.338 -8.943 -20.824 1.00 97.19 224 VAL A CA 1
ATOM 1608 C C . VAL A 1 224 ? 9.174 -10.042 -20.178 1.00 97.19 224 VAL A C 1
ATOM 1610 O O . VAL A 1 224 ? 9.054 -10.287 -18.978 1.00 97.19 224 VAL A O 1
ATOM 1613 N N . THR A 1 225 ? 10.012 -10.717 -20.963 1.00 96.31 225 THR A N 1
ATOM 1614 C CA . THR A 1 225 ? 10.979 -11.699 -20.452 1.00 96.31 225 THR A CA 1
ATOM 1615 C C . THR A 1 225 ? 12.369 -11.106 -20.516 1.00 96.31 225 THR A C 1
ATOM 1617 O O . THR A 1 225 ? 12.816 -10.724 -21.592 1.00 96.31 225 THR A O 1
ATOM 1620 N N . LEU A 1 226 ? 13.047 -11.019 -19.373 1.00 95.00 226 LEU A N 1
ATOM 1621 C CA . LEU A 1 226 ? 14.378 -10.426 -19.291 1.00 95.00 226 LEU A CA 1
ATOM 1622 C C . LEU A 1 226 ? 15.474 -11.478 -19.090 1.00 95.00 226 LEU A C 1
ATOM 1624 O O . LEU A 1 226 ? 15.246 -12.538 -18.509 1.00 95.00 226 LEU A O 1
ATOM 1628 N N . SER A 1 227 ? 16.658 -11.114 -19.578 1.00 90.88 227 SER A N 1
ATOM 1629 C CA . SER A 1 227 ? 17.997 -11.644 -19.294 1.00 90.88 227 SER A CA 1
ATOM 1630 C C . SER A 1 227 ? 18.530 -11.436 -17.877 1.00 90.88 227 SER A C 1
ATOM 1632 O O . SER A 1 227 ? 19.115 -10.374 -17.669 1.00 90.88 227 SER A O 1
ATOM 1634 N N . PRO A 1 228 ? 18.432 -12.359 -16.899 1.00 81.44 228 PRO A N 1
ATOM 1635 C CA . PRO A 1 228 ? 19.266 -12.244 -15.712 1.00 81.44 228 PRO A CA 1
ATOM 1636 C C . PRO A 1 228 ? 20.701 -12.551 -16.115 1.00 81.44 228 PRO A C 1
ATOM 1638 O O . PRO A 1 228 ? 21.005 -13.604 -16.681 1.00 81.44 228 PRO A O 1
ATOM 1641 N N . SER A 1 229 ? 21.616 -11.636 -15.860 1.00 66.38 229 SER A N 1
ATOM 1642 C CA . SER A 1 229 ? 23.033 -11.886 -16.090 1.00 66.38 229 SER A CA 1
ATOM 1643 C C . SER A 1 229 ? 23.858 -10.985 -15.216 1.00 66.38 229 SER A C 1
ATOM 1645 O O . SER A 1 229 ? 23.446 -9.862 -14.927 1.00 66.38 229 SER A O 1
ATOM 1647 N N . GLY A 1 230 ? 25.012 -11.490 -14.786 1.00 56.19 230 GLY A N 1
ATOM 1648 C CA . GLY A 1 230 ? 25.991 -10.677 -14.090 1.00 56.19 230 GLY A CA 1
ATOM 1649 C C . GLY A 1 230 ? 26.398 -9.542 -15.010 1.00 56.19 230 GLY A C 1
ATOM 1650 O O . GLY A 1 230 ? 27.163 -9.761 -15.942 1.00 56.19 230 GLY A O 1
ATOM 1651 N N . SER A 1 231 ? 25.879 -8.338 -14.769 1.00 53.12 231 SER A N 1
ATOM 1652 C CA . SER A 1 231 ? 26.531 -7.165 -15.313 1.00 53.12 231 SER A CA 1
ATOM 1653 C C . SER A 1 231 ? 27.981 -7.246 -14.843 1.00 53.12 231 SER A C 1
ATOM 1655 O O . SER A 1 231 ? 28.237 -7.294 -13.638 1.00 53.12 231 SER A O 1
ATOM 1657 N N . SER A 1 232 ? 28.934 -7.253 -15.771 1.00 51.84 232 SER A N 1
ATOM 1658 C CA . SER A 1 232 ? 30.315 -6.876 -15.459 1.00 51.84 232 SER A CA 1
ATOM 1659 C C . SER A 1 232 ? 30.369 -5.488 -14.807 1.00 51.84 232 SER A C 1
ATOM 1661 O O . SER A 1 232 ? 31.343 -5.173 -14.127 1.00 51.84 232 SER A O 1
ATOM 1663 N N . ALA A 1 233 ? 29.302 -4.686 -14.955 1.00 56.16 233 ALA A N 1
ATOM 1664 C CA . ALA A 1 233 ? 29.101 -3.444 -14.235 1.00 56.16 233 ALA A CA 1
ATOM 1665 C C . ALA A 1 233 ? 29.171 -3.694 -12.725 1.00 56.16 233 ALA A C 1
ATOM 1667 O O . ALA A 1 233 ? 28.222 -4.185 -12.104 1.00 56.16 233 ALA A O 1
ATOM 1668 N N . ALA A 1 234 ? 30.285 -3.276 -12.126 1.00 61.47 234 ALA A N 1
ATOM 1669 C CA . ALA A 1 234 ? 30.502 -3.286 -10.683 1.00 61.47 234 ALA A CA 1
ATOM 1670 C C . ALA A 1 234 ? 29.345 -2.626 -9.900 1.00 61.47 234 ALA A C 1
ATOM 1672 O O . ALA A 1 234 ? 29.109 -2.959 -8.742 1.00 61.47 234 ALA A O 1
ATOM 1673 N N . ALA A 1 235 ? 28.597 -1.715 -10.536 1.00 70.19 235 ALA A N 1
ATOM 1674 C CA . ALA A 1 235 ? 27.501 -0.969 -9.927 1.00 70.19 235 ALA A CA 1
ATOM 1675 C C . ALA A 1 235 ? 26.158 -1.728 -9.842 1.00 70.19 235 ALA A C 1
ATOM 1677 O O . ALA A 1 235 ? 25.327 -1.348 -9.021 1.00 70.19 235 ALA A O 1
ATOM 1678 N N . GLY A 1 236 ? 25.924 -2.771 -10.648 1.00 85.44 236 GLY A N 1
ATOM 1679 C CA . GLY A 1 236 ? 24.630 -3.464 -10.740 1.00 85.44 236 GLY A CA 1
ATOM 1680 C C . GLY A 1 236 ? 23.590 -2.784 -11.646 1.00 85.44 236 GLY A C 1
ATOM 1681 O O . GLY A 1 236 ? 23.718 -1.618 -12.028 1.00 85.44 236 GLY A O 1
ATOM 1682 N N . VAL A 1 237 ? 22.535 -3.531 -11.983 1.00 92.06 237 VAL A N 1
ATOM 1683 C CA . VAL A 1 237 ? 21.499 -3.149 -12.956 1.00 92.06 237 VAL A CA 1
ATOM 1684 C C . VAL A 1 237 ? 20.551 -2.094 -12.378 1.00 92.06 237 VAL A C 1
ATOM 1686 O O . VAL A 1 237 ? 20.114 -2.190 -11.227 1.00 92.06 237 VAL A O 1
ATOM 1689 N N . ASN A 1 238 ? 20.217 -1.080 -13.179 1.00 94.69 238 ASN A N 1
ATOM 1690 C CA . ASN A 1 238 ? 19.256 -0.031 -12.827 1.00 94.69 238 ASN A CA 1
ATOM 1691 C C . ASN A 1 238 ? 17.878 -0.273 -13.465 1.00 94.69 238 ASN A C 1
ATOM 1693 O O . ASN A 1 238 ? 17.770 -0.224 -14.688 1.00 94.69 238 ASN A O 1
ATOM 1697 N N . PHE A 1 239 ? 16.831 -0.449 -12.651 1.00 97.44 239 PHE A N 1
ATOM 1698 C CA . PHE A 1 239 ? 15.433 -0.551 -13.104 1.00 97.44 239 PHE A CA 1
ATOM 1699 C C . PHE A 1 239 ? 14.629 0.747 -12.915 1.00 97.44 239 PHE A C 1
ATOM 1701 O O . PHE A 1 239 ? 13.408 0.739 -13.049 1.00 97.44 239 PHE A O 1
ATOM 1708 N N . GLY A 1 240 ? 15.298 1.871 -12.628 1.00 97.75 240 GLY A N 1
ATOM 1709 C CA . GLY A 1 240 ? 14.653 3.168 -12.419 1.00 97.75 240 GLY A CA 1
ATOM 1710 C C . GLY A 1 240 ? 13.619 3.498 -13.501 1.00 97.75 240 GLY A C 1
ATOM 1711 O O . GLY A 1 240 ? 13.979 3.578 -14.670 1.00 97.75 240 GLY A O 1
ATOM 1712 N N . ASN A 1 241 ? 12.345 3.658 -13.142 1.00 98.62 241 ASN A N 1
ATOM 1713 C CA . ASN A 1 241 ? 11.258 3.983 -14.077 1.00 98.62 241 ASN A CA 1
ATOM 1714 C C . ASN A 1 241 ? 11.071 2.971 -15.235 1.00 98.62 241 ASN A C 1
ATOM 1716 O O . ASN A 1 241 ? 10.423 3.301 -16.226 1.00 98.62 241 ASN A O 1
ATOM 1720 N N . ALA A 1 242 ? 11.648 1.762 -15.167 1.00 98.56 242 ALA A N 1
ATOM 1721 C CA . ALA A 1 242 ? 11.732 0.855 -16.317 1.00 98.56 242 ALA A CA 1
ATOM 1722 C C . ALA A 1 242 ? 10.365 0.527 -16.934 1.00 98.56 242 ALA A C 1
ATOM 1724 O O . ALA A 1 242 ? 10.262 0.478 -18.157 1.00 98.56 242 ALA A O 1
ATOM 1725 N N . PHE A 1 243 ? 9.333 0.363 -16.102 1.00 98.75 243 PHE A N 1
ATOM 1726 C CA . PHE A 1 243 ? 7.956 0.066 -16.503 1.00 98.75 243 PHE A CA 1
ATOM 1727 C C . PHE A 1 243 ? 6.960 1.134 -16.041 1.00 98.75 243 PHE A C 1
ATOM 1729 O O . PHE A 1 243 ? 5.771 0.854 -15.901 1.00 98.75 243 PHE A O 1
ATOM 1736 N N . GLU A 1 244 ? 7.419 2.362 -15.792 1.00 98.75 244 GLU A N 1
ATOM 1737 C CA . GLU A 1 244 ? 6.519 3.457 -15.425 1.00 98.75 244 GLU A CA 1
ATOM 1738 C C . GLU A 1 244 ? 5.388 3.603 -16.459 1.00 98.75 244 GLU A C 1
ATOM 1740 O O . GLU A 1 244 ? 5.622 3.529 -17.659 1.00 98.75 244 GLU A O 1
ATOM 1745 N N . GLY A 1 245 ? 4.142 3.750 -16.010 1.00 98.38 245 GLY A N 1
ATOM 1746 C CA . GLY A 1 245 ? 2.984 3.944 -16.881 1.00 98.38 245 GLY A CA 1
ATOM 1747 C C . GLY A 1 245 ? 2.629 2.750 -17.775 1.00 98.38 245 GLY A C 1
ATOM 1748 O O . GLY A 1 245 ? 1.790 2.904 -18.666 1.00 98.38 245 GLY A O 1
ATOM 1749 N N . CYS A 1 246 ? 3.218 1.563 -17.566 1.00 98.31 246 CYS A N 1
ATOM 1750 C CA . CYS A 1 246 ? 2.876 0.355 -18.322 1.00 98.31 246 CYS A CA 1
ATOM 1751 C C . CYS A 1 246 ? 1.474 -0.157 -17.950 1.00 98.31 246 CYS A C 1
ATOM 1753 O O . CYS A 1 246 ? 1.298 -1.093 -17.170 1.00 98.31 246 CYS A O 1
ATOM 1755 N N . SER A 1 247 ? 0.451 0.469 -18.533 1.00 97.00 247 SER A N 1
ATOM 1756 C CA . SER A 1 247 ? -0.959 0.337 -18.134 1.00 97.00 247 SER A CA 1
ATOM 1757 C C . SER A 1 247 ? -1.557 -1.070 -18.254 1.00 97.00 247 SER A C 1
ATOM 1759 O O . SER A 1 247 ? -2.602 -1.334 -17.659 1.00 97.00 247 SER A O 1
ATOM 1761 N N . LYS A 1 248 ? -0.908 -1.969 -19.006 1.00 98.31 248 LYS A N 1
ATOM 1762 C CA . LYS A 1 248 ? -1.348 -3.352 -19.244 1.00 98.31 248 LYS A CA 1
ATOM 1763 C C . LYS A 1 248 ? -0.418 -4.420 -18.657 1.00 98.31 248 LYS A C 1
ATOM 1765 O O . LYS A 1 248 ? -0.693 -5.601 -18.853 1.00 98.31 248 LYS A O 1
ATOM 1770 N N . LEU A 1 249 ? 0.654 -4.037 -17.958 1.00 98.56 249 LEU A N 1
ATOM 1771 C CA . LEU A 1 249 ? 1.682 -4.976 -17.508 1.00 98.56 249 LEU A CA 1
ATOM 1772 C C . LEU A 1 249 ? 1.177 -5.860 -16.365 1.00 98.56 249 LEU A C 1
ATOM 1774 O O . LEU A 1 249 ? 0.851 -5.368 -15.286 1.00 98.56 249 LEU A O 1
ATOM 1778 N N . THR A 1 250 ? 1.169 -7.173 -16.592 1.00 98.00 250 THR A N 1
ATOM 1779 C CA . THR A 1 250 ? 0.776 -8.180 -15.598 1.00 98.00 250 THR A CA 1
ATOM 1780 C C . THR A 1 250 ? 1.960 -8.972 -15.052 1.00 98.00 250 THR A C 1
ATOM 1782 O O . THR A 1 250 ? 1.839 -9.565 -13.985 1.00 98.00 250 THR A O 1
ATOM 1785 N N . SER A 1 251 ? 3.100 -9.019 -15.756 1.00 96.88 251 SER A N 1
ATOM 1786 C CA . SER A 1 251 ? 4.263 -9.809 -15.316 1.00 96.88 251 SER A CA 1
ATOM 1787 C C . SER A 1 251 ? 5.588 -9.382 -15.954 1.00 96.88 251 SER A C 1
ATOM 1789 O O . SER A 1 251 ? 5.640 -9.100 -17.152 1.00 96.88 251 SER A O 1
ATOM 1791 N N . VAL A 1 252 ? 6.677 -9.471 -15.186 1.00 97.62 252 VAL A N 1
ATOM 1792 C CA . VAL A 1 252 ? 8.065 -9.403 -15.678 1.00 97.62 252 VAL A CA 1
ATOM 1793 C C . VAL A 1 252 ? 8.734 -10.747 -15.402 1.00 97.62 252 VAL A C 1
ATOM 1795 O O . VAL A 1 252 ? 9.025 -11.086 -14.256 1.00 97.62 252 VAL A O 1
ATOM 1798 N N . VAL A 1 253 ? 8.961 -11.533 -16.450 1.00 96.75 253 VAL A N 1
ATOM 1799 C CA . VAL A 1 253 ? 9.535 -12.878 -16.340 1.00 96.75 253 VAL A CA 1
ATOM 1800 C C . VAL A 1 253 ? 11.046 -12.781 -16.118 1.00 96.75 253 VAL A C 1
ATOM 1802 O O . VAL A 1 253 ? 11.728 -12.006 -16.793 1.00 96.75 253 VAL A O 1
ATOM 1805 N N . ASN A 1 254 ? 11.557 -13.609 -15.197 1.00 95.62 254 ASN A N 1
ATOM 1806 C CA . ASN A 1 254 ? 12.950 -13.683 -14.732 1.00 95.62 254 ASN A CA 1
ATOM 1807 C C . ASN A 1 254 ? 13.446 -12.492 -13.893 1.00 95.62 254 ASN A C 1
ATOM 1809 O O . ASN A 1 254 ? 14.653 -12.387 -13.659 1.00 95.62 254 ASN A O 1
ATOM 1813 N N . LEU A 1 255 ? 12.568 -11.598 -13.425 1.00 95.69 255 LEU A N 1
ATOM 1814 C CA . LEU A 1 255 ? 12.985 -10.509 -12.533 1.00 95.69 255 LEU A CA 1
ATOM 1815 C C . LEU A 1 255 ? 13.632 -11.038 -11.239 1.00 95.69 255 LEU A C 1
ATOM 1817 O O . LEU A 1 255 ? 14.618 -10.484 -10.763 1.00 95.69 255 LEU A O 1
ATOM 1821 N N . ASP A 1 256 ? 13.125 -12.154 -10.726 1.00 95.50 256 ASP A N 1
ATOM 1822 C CA . ASP A 1 256 ? 13.592 -12.895 -9.551 1.00 95.50 256 ASP A CA 1
ATOM 1823 C C . ASP A 1 256 ? 15.022 -13.451 -9.679 1.00 95.50 256 ASP A C 1
ATOM 1825 O O . ASP A 1 256 ? 15.700 -13.715 -8.682 1.00 95.50 256 ASP A O 1
ATOM 1829 N N . LYS A 1 257 ? 15.509 -13.599 -10.914 1.00 93.75 257 LYS A N 1
ATOM 1830 C CA . LYS A 1 257 ? 16.813 -14.201 -11.212 1.00 93.75 257 LYS A CA 1
ATOM 1831 C C . LYS A 1 257 ? 17.966 -13.196 -11.204 1.00 93.75 257 LYS A C 1
ATOM 1833 O O . LYS A 1 257 ? 19.126 -13.611 -11.242 1.00 93.75 257 LYS A O 1
ATOM 1838 N N . PHE A 1 258 ? 17.692 -11.891 -11.153 1.00 93.00 258 PHE A N 1
ATOM 1839 C CA . PHE A 1 258 ? 18.743 -10.881 -11.005 1.00 93.00 258 PHE A CA 1
ATOM 1840 C C . PHE A 1 258 ? 19.375 -10.971 -9.610 1.00 93.00 258 PHE A C 1
ATOM 1842 O O . PHE A 1 258 ? 18.691 -11.254 -8.635 1.00 93.00 258 PHE A O 1
ATOM 1849 N N . LYS A 1 259 ? 20.691 -10.737 -9.501 1.00 90.31 259 LYS A N 1
ATOM 1850 C CA . LYS A 1 259 ? 21.425 -10.806 -8.218 1.00 90.31 259 LYS A CA 1
ATOM 1851 C C . LYS A 1 259 ? 22.113 -9.497 -7.817 1.00 90.31 259 LYS A C 1
ATOM 1853 O O . LYS A 1 259 ? 22.393 -9.306 -6.641 1.00 90.31 259 LYS A O 1
ATOM 1858 N N . ASN A 1 260 ? 22.349 -8.585 -8.762 1.00 90.88 260 ASN A N 1
ATOM 1859 C CA . ASN A 1 260 ? 22.977 -7.285 -8.514 1.00 90.88 260 ASN A CA 1
ATOM 1860 C C . ASN A 1 260 ? 22.109 -6.155 -9.091 1.00 90.88 260 ASN A C 1
ATOM 1862 O O . ASN A 1 260 ? 22.333 -5.706 -10.213 1.00 90.88 260 ASN A O 1
ATOM 1866 N N . VAL A 1 261 ? 21.084 -5.734 -8.348 1.00 92.50 261 VAL A N 1
ATOM 1867 C CA . VAL A 1 261 ? 20.182 -4.626 -8.717 1.00 92.50 261 VAL A CA 1
ATOM 1868 C C . VAL A 1 261 ? 20.404 -3.461 -7.765 1.00 92.50 261 VAL A C 1
ATOM 1870 O O . VAL A 1 261 ? 20.281 -3.640 -6.557 1.00 92.50 261 VAL A O 1
ATOM 1873 N N . ARG A 1 262 ? 20.693 -2.265 -8.282 1.00 90.69 262 ARG A N 1
ATOM 1874 C CA . ARG A 1 262 ? 20.984 -1.082 -7.444 1.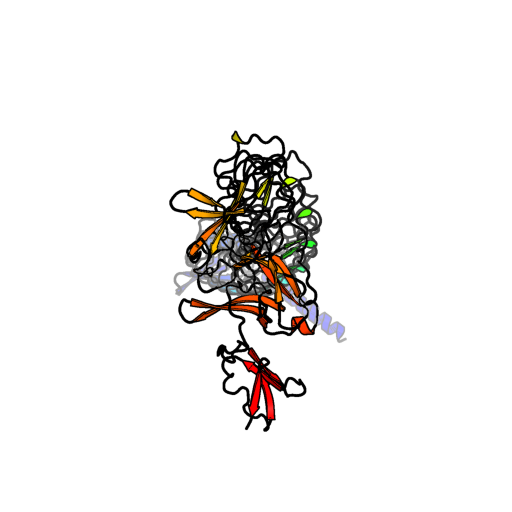00 90.69 262 ARG A CA 1
ATOM 1875 C C . ARG A 1 262 ? 19.800 -0.141 -7.227 1.00 90.69 262 ARG A C 1
ATOM 1877 O O . ARG A 1 262 ? 19.855 0.733 -6.368 1.00 90.69 262 ARG A O 1
ATOM 1884 N N . SER A 1 263 ? 18.732 -0.261 -8.015 1.00 94.31 263 SER A N 1
ATOM 1885 C CA . SER A 1 263 ? 17.566 0.620 -7.895 1.00 94.31 263 SER A CA 1
ATOM 1886 C C . SER A 1 263 ? 16.313 -0.021 -8.469 1.00 94.31 263 SER A C 1
ATOM 1888 O O . SER A 1 263 ? 16.335 -0.471 -9.615 1.00 94.31 263 SER A O 1
ATOM 1890 N N . PHE A 1 264 ? 15.232 0.032 -7.688 1.00 97.50 264 PHE A N 1
ATOM 1891 C CA . PHE A 1 264 ? 13.861 -0.207 -8.131 1.00 97.50 264 PHE A CA 1
ATOM 1892 C C . PHE A 1 264 ? 13.023 1.081 -8.168 1.00 97.50 264 PHE A C 1
ATOM 1894 O O . PHE A 1 264 ? 11.804 1.011 -8.332 1.00 97.50 264 PHE A O 1
ATOM 1901 N N . SER A 1 265 ? 13.641 2.263 -8.053 1.00 97.62 265 SER A N 1
ATOM 1902 C CA . SER A 1 265 ? 12.893 3.521 -7.963 1.00 97.62 265 SER A CA 1
ATOM 1903 C C . SER A 1 265 ? 11.899 3.673 -9.117 1.00 97.62 265 SER A C 1
ATOM 1905 O O . SER A 1 265 ? 12.282 3.596 -10.279 1.00 97.62 265 SER A O 1
ATOM 1907 N N . ARG A 1 266 ? 10.614 3.858 -8.800 1.00 98.62 266 ARG A N 1
ATOM 1908 C CA . ARG A 1 266 ? 9.526 4.034 -9.778 1.00 98.62 266 ARG A CA 1
ATOM 1909 C C . ARG A 1 266 ? 9.400 2.910 -10.821 1.00 98.62 266 ARG A C 1
ATOM 1911 O O . ARG A 1 266 ? 8.785 3.124 -11.859 1.00 98.62 266 ARG A O 1
ATOM 1918 N N . THR A 1 267 ? 9.954 1.718 -10.572 1.00 98.69 267 THR A N 1
ATOM 1919 C CA . THR A 1 267 ? 10.005 0.632 -11.575 1.00 98.69 267 THR A CA 1
ATOM 1920 C C . THR A 1 267 ? 8.625 0.276 -12.117 1.00 98.69 267 THR A C 1
ATOM 1922 O O . THR A 1 267 ? 8.493 0.147 -13.325 1.00 98.69 267 THR A O 1
ATOM 1925 N N . PHE A 1 268 ? 7.611 0.173 -11.251 1.00 98.81 268 PHE A N 1
ATOM 1926 C CA . PHE A 1 268 ? 6.216 -0.132 -11.596 1.00 98.81 268 PHE A CA 1
ATOM 1927 C C . PHE A 1 268 ? 5.274 1.042 -11.275 1.00 98.81 268 PHE A C 1
ATOM 1929 O O . PHE A 1 268 ? 4.102 0.858 -10.948 1.00 98.81 268 PHE A O 1
ATOM 1936 N N . TYR A 1 269 ? 5.787 2.272 -11.334 1.00 98.75 269 TYR A N 1
ATOM 1937 C CA . TYR A 1 269 ? 5.017 3.486 -11.064 1.00 98.75 269 TYR A CA 1
ATOM 1938 C C . TYR A 1 269 ? 3.832 3.596 -12.037 1.00 98.75 269 TYR A C 1
ATOM 1940 O O . TYR A 1 269 ? 4.036 3.537 -13.243 1.00 98.75 269 TYR A O 1
ATOM 1948 N N . TYR A 1 270 ? 2.597 3.728 -11.542 1.00 98.38 270 TYR A N 1
ATOM 1949 C CA . TYR A 1 270 ? 1.368 3.678 -12.353 1.00 98.38 270 TYR A CA 1
ATOM 1950 C C . TYR A 1 270 ? 1.235 2.403 -13.222 1.00 98.38 270 TYR A C 1
ATOM 1952 O O . TYR A 1 270 ? 0.904 2.481 -14.406 1.00 98.38 270 TYR A O 1
ATOM 1960 N N . CYS A 1 271 ? 1.443 1.214 -12.640 1.00 98.62 271 CYS A N 1
ATOM 1961 C CA . CYS A 1 271 ? 1.073 -0.081 -13.239 1.00 98.62 271 CYS A CA 1
ATOM 1962 C C . CYS A 1 271 ? -0.253 -0.611 -12.642 1.00 98.62 271 CYS A C 1
ATOM 1964 O O . CYS A 1 271 ? -0.244 -1.513 -11.802 1.00 98.62 271 CYS A O 1
ATOM 1966 N N . PRO A 1 272 ? -1.426 -0.068 -13.029 1.00 98.25 272 PRO A N 1
ATOM 1967 C CA . PRO A 1 272 ? -2.687 -0.265 -12.307 1.00 98.25 272 PRO A CA 1
ATOM 1968 C C . PRO A 1 272 ? -3.228 -1.700 -12.330 1.00 98.25 272 PRO A C 1
ATOM 1970 O O . PRO A 1 272 ? -4.051 -2.038 -11.479 1.00 98.25 272 PRO A O 1
ATOM 1973 N N . VAL A 1 273 ? -2.803 -2.529 -13.291 1.00 98.50 273 VAL A N 1
ATOM 1974 C CA . VAL A 1 273 ? -3.274 -3.915 -13.455 1.00 98.50 273 VAL A CA 1
ATOM 1975 C C . VAL A 1 273 ? -2.310 -4.973 -12.912 1.00 98.50 273 VAL A C 1
ATOM 1977 O O . VAL A 1 273 ? -2.633 -6.153 -12.985 1.00 98.50 273 VAL A O 1
ATOM 1980 N N . LEU A 1 274 ? -1.152 -4.576 -12.372 1.00 98.56 274 LEU A N 1
ATOM 1981 C CA . LEU A 1 274 ? -0.172 -5.509 -11.819 1.00 98.56 274 LEU A CA 1
ATOM 1982 C C . LEU A 1 274 ? -0.721 -6.142 -10.531 1.00 98.56 274 LEU A C 1
ATOM 1984 O O . LEU A 1 274 ? -0.956 -5.440 -9.550 1.00 98.56 274 LEU A O 1
ATOM 1988 N N . GLU A 1 275 ? -0.928 -7.460 -10.539 1.00 98.25 275 GLU A N 1
ATOM 1989 C CA . GLU A 1 275 ? -1.534 -8.192 -9.414 1.00 98.25 275 GLU A CA 1
ATOM 1990 C C . GLU A 1 275 ? -0.501 -8.749 -8.432 1.00 98.25 275 GLU A C 1
ATOM 1992 O O . GLU A 1 275 ? -0.742 -8.781 -7.223 1.00 98.25 275 GLU A O 1
ATOM 1997 N N . SER A 1 276 ? 0.663 -9.167 -8.931 1.00 97.75 276 SER A N 1
ATOM 1998 C CA . SER A 1 276 ? 1.759 -9.676 -8.109 1.00 97.75 276 SER A CA 1
ATOM 1999 C C . SER A 1 276 ? 3.115 -9.444 -8.770 1.00 97.75 276 SER A C 1
ATOM 2001 O O . SER A 1 276 ? 3.212 -9.220 -9.977 1.00 97.75 276 SER A O 1
ATOM 2003 N N . VAL A 1 277 ? 4.176 -9.495 -7.968 1.00 97.88 277 VAL A N 1
ATOM 2004 C CA . VAL A 1 277 ? 5.557 -9.401 -8.446 1.00 97.88 277 VAL A CA 1
ATOM 2005 C C . VAL A 1 277 ? 6.472 -10.271 -7.593 1.00 97.88 277 VAL A C 1
ATOM 2007 O O . VAL A 1 277 ? 6.370 -10.290 -6.364 1.00 97.88 277 VAL A O 1
ATOM 2010 N N . THR A 1 278 ? 7.396 -10.971 -8.244 1.00 97.81 278 THR A N 1
ATOM 2011 C CA . THR A 1 278 ? 8.491 -11.680 -7.579 1.00 97.81 278 THR A CA 1
ATOM 2012 C C . THR A 1 278 ? 9.775 -10.903 -7.810 1.00 97.81 278 THR A C 1
ATOM 2014 O O . THR A 1 278 ? 10.266 -10.807 -8.935 1.00 97.81 278 THR A O 1
ATOM 2017 N N . LEU A 1 279 ? 10.290 -10.296 -6.743 1.00 97.50 279 LEU A N 1
ATOM 2018 C CA . LEU A 1 279 ? 11.560 -9.582 -6.762 1.00 97.50 279 LEU A CA 1
ATOM 2019 C C . LEU A 1 279 ? 12.738 -10.572 -6.713 1.00 97.50 279 LEU A C 1
ATOM 2021 O O . LEU A 1 279 ? 12.552 -11.738 -6.341 1.00 97.50 279 LEU A O 1
ATOM 2025 N N . PRO A 1 280 ? 13.962 -10.118 -7.038 1.00 95.62 280 PRO A N 1
ATOM 2026 C CA . PRO A 1 280 ? 15.184 -10.829 -6.690 1.00 95.62 280 PRO A CA 1
ATOM 2027 C C . PRO A 1 280 ? 15.199 -11.335 -5.251 1.00 95.62 280 PRO A C 1
ATOM 2029 O O . PRO A 1 280 ? 14.700 -10.668 -4.345 1.00 95.62 280 PRO A O 1
ATOM 2032 N N . GLU A 1 281 ? 15.858 -12.468 -5.024 1.00 94.00 281 GLU A N 1
ATOM 2033 C CA . GLU A 1 281 ? 16.203 -12.958 -3.683 1.00 94.00 281 GLU A CA 1
ATOM 2034 C C . GLU A 1 281 ? 17.321 -12.102 -3.047 1.00 94.00 281 GLU A C 1
ATOM 2036 O O . GLU A 1 281 ? 18.419 -12.580 -2.761 1.00 94.00 281 GLU A O 1
ATOM 2041 N N . GLY A 1 282 ? 17.055 -10.807 -2.873 1.00 92.44 282 GLY A N 1
ATOM 2042 C CA . GLY A 1 282 ? 18.017 -9.804 -2.433 1.00 92.44 282 GLY A CA 1
ATOM 2043 C C . GLY A 1 282 ? 18.873 -9.227 -3.565 1.00 92.44 282 GLY A C 1
ATOM 2044 O O . GLY A 1 282 ? 18.644 -9.459 -4.751 1.00 92.44 282 GLY A O 1
ATOM 2045 N N . SER A 1 283 ? 19.867 -8.421 -3.191 1.00 91.50 283 SER A N 1
ATOM 2046 C CA . SER A 1 283 ? 20.806 -7.799 -4.127 1.00 91.50 283 SER A CA 1
ATOM 2047 C C . SER A 1 283 ? 22.187 -7.655 -3.499 1.00 91.50 283 SER A C 1
ATOM 2049 O O . SER A 1 283 ? 22.289 -7.268 -2.335 1.00 91.50 283 SER A O 1
ATOM 2051 N N . THR A 1 284 ? 23.242 -7.898 -4.279 1.00 90.56 284 THR A N 1
ATOM 2052 C CA . THR A 1 284 ? 24.642 -7.669 -3.885 1.00 90.56 284 THR A CA 1
ATOM 2053 C C . THR A 1 284 ? 25.069 -6.199 -3.948 1.00 90.56 284 THR A C 1
ATOM 2055 O O . THR A 1 284 ? 26.196 -5.886 -3.571 1.00 90.56 284 THR A O 1
ATOM 2058 N N . ALA A 1 285 ? 24.218 -5.290 -4.438 1.00 88.75 285 ALA A N 1
ATOM 2059 C CA . ALA A 1 285 ? 24.522 -3.860 -4.474 1.00 88.75 285 ALA A CA 1
ATOM 2060 C C . ALA A 1 285 ? 24.723 -3.295 -3.054 1.00 88.75 285 ALA A C 1
ATOM 2062 O O . ALA A 1 285 ? 24.174 -3.809 -2.084 1.00 88.75 285 ALA A O 1
ATOM 2063 N N . ALA A 1 286 ? 25.457 -2.193 -2.900 1.00 87.56 286 ALA A N 1
ATOM 2064 C CA . ALA A 1 286 ? 25.628 -1.578 -1.578 1.00 87.56 286 ALA A CA 1
ATOM 2065 C C . ALA A 1 286 ? 24.312 -0.997 -1.018 1.00 87.56 286 ALA A C 1
ATOM 2067 O O . ALA A 1 286 ? 24.070 -1.049 0.184 1.00 87.56 286 ALA A O 1
ATOM 2068 N N . LYS A 1 287 ? 23.460 -0.445 -1.894 1.00 88.00 287 LYS A N 1
ATOM 2069 C CA . LYS A 1 287 ? 22.157 0.158 -1.571 1.00 88.00 287 LYS A CA 1
ATOM 2070 C C . LYS A 1 287 ? 21.136 -0.194 -2.650 1.00 88.00 287 LYS A C 1
ATOM 2072 O O . LYS A 1 287 ? 21.482 -0.218 -3.829 1.00 88.00 287 LYS A O 1
ATOM 2077 N N . VAL A 1 288 ? 19.883 -0.391 -2.245 1.00 90.50 288 VAL A N 1
ATOM 2078 C CA . VAL A 1 288 ? 18.727 -0.558 -3.136 1.00 90.50 288 VAL A CA 1
ATOM 2079 C C . VAL A 1 288 ? 17.608 0.363 -2.674 1.00 90.50 288 VAL A C 1
ATOM 2081 O O . VAL A 1 288 ? 17.140 0.262 -1.545 1.00 90.50 288 VAL A O 1
ATOM 2084 N N . THR A 1 289 ? 17.159 1.270 -3.534 1.00 92.00 289 THR A N 1
ATOM 2085 C CA . THR A 1 289 ? 15.999 2.123 -3.235 1.00 92.00 289 THR A CA 1
ATOM 2086 C C . THR A 1 289 ? 14.713 1.513 -3.788 1.00 92.00 289 THR A C 1
ATOM 2088 O O . THR A 1 289 ? 14.701 1.046 -4.931 1.00 92.00 289 THR A O 1
ATOM 2091 N N . PHE A 1 290 ? 13.636 1.563 -2.997 1.00 95.06 290 PHE A N 1
ATOM 2092 C CA . PHE A 1 290 ? 12.278 1.197 -3.409 1.00 95.06 290 PHE A CA 1
ATOM 2093 C C . PHE A 1 290 ? 11.357 2.417 -3.577 1.00 95.06 290 PHE A C 1
ATOM 2095 O O . PHE A 1 290 ? 10.148 2.246 -3.743 1.00 95.06 290 PHE A O 1
ATOM 2102 N N . LEU A 1 291 ? 11.911 3.637 -3.599 1.00 95.75 291 LEU A N 1
ATOM 2103 C CA . LEU A 1 291 ? 11.163 4.888 -3.775 1.00 95.75 291 LEU A CA 1
ATOM 2104 C C . LEU A 1 291 ? 10.109 4.762 -4.885 1.00 95.75 291 LEU A C 1
ATOM 2106 O O . LEU A 1 291 ? 10.465 4.591 -6.053 1.00 95.75 291 LEU A O 1
ATOM 2110 N N . GLN A 1 292 ? 8.830 4.886 -4.520 1.00 98.19 292 GLN A N 1
ATOM 2111 C CA . GLN A 1 292 ? 7.693 4.886 -5.449 1.00 98.19 292 GLN A CA 1
ATOM 2112 C C . GLN A 1 292 ? 7.565 3.631 -6.340 1.00 98.19 292 GLN A C 1
ATOM 2114 O O . GLN A 1 292 ? 6.921 3.693 -7.386 1.00 98.19 292 GLN A O 1
ATOM 2119 N N . THR A 1 293 ? 8.167 2.494 -5.962 1.00 98.62 293 THR A N 1
ATOM 2120 C CA . THR A 1 293 ? 8.249 1.300 -6.831 1.00 98.62 293 THR A CA 1
ATOM 2121 C C . THR A 1 293 ? 6.884 0.814 -7.313 1.00 98.62 293 THR A C 1
ATOM 2123 O O . THR A 1 293 ? 6.760 0.531 -8.498 1.00 98.62 293 THR A O 1
ATOM 2126 N N . PHE A 1 294 ? 5.877 0.756 -6.435 1.00 98.81 294 PHE A N 1
ATOM 2127 C CA . PHE A 1 294 ? 4.522 0.258 -6.719 1.00 98.81 294 PHE A CA 1
ATOM 2128 C C . PHE A 1 294 ? 3.442 1.339 -6.570 1.00 98.81 294 PHE A C 1
ATOM 2130 O O . PHE A 1 294 ? 2.270 1.039 -6.335 1.00 98.81 294 PHE A O 1
ATOM 2137 N N . TYR A 1 295 ? 3.817 2.611 -6.700 1.00 98.75 295 TYR A N 1
ATOM 2138 C CA . TYR A 1 295 ? 2.873 3.724 -6.620 1.00 98.75 295 TYR A CA 1
ATOM 2139 C C . TYR A 1 295 ? 1.712 3.525 -7.610 1.00 98.75 295 TYR A C 1
ATOM 2141 O O . TYR A 1 295 ? 1.931 3.337 -8.807 1.00 98.75 295 TYR A O 1
ATOM 2149 N N . GLN A 1 296 ? 0.479 3.575 -7.107 1.00 98.69 296 GLN A N 1
ATOM 2150 C CA . GLN A 1 296 ? -0.762 3.355 -7.857 1.00 98.69 296 GLN A CA 1
ATOM 2151 C C . GLN A 1 296 ? -0.853 2.010 -8.605 1.00 98.69 296 GLN A C 1
ATOM 2153 O O . GLN A 1 296 ? -1.564 1.886 -9.604 1.00 98.69 296 GLN A O 1
ATOM 2158 N N . CYS A 1 297 ? -0.219 0.957 -8.080 1.00 98.75 297 CYS A N 1
ATOM 2159 C CA . CYS A 1 297 ? -0.517 -0.424 -8.470 1.00 98.75 297 CYS A CA 1
ATOM 2160 C C . CYS A 1 297 ? -1.822 -0.895 -7.801 1.00 98.75 297 CYS A C 1
ATOM 2162 O O . CYS A 1 297 ? -1.811 -1.661 -6.839 1.00 98.75 297 CYS A O 1
ATOM 2164 N N . PHE A 1 298 ? -2.972 -0.400 -8.274 1.00 98.38 298 PHE A N 1
ATOM 2165 C CA . PHE A 1 298 ? -4.269 -0.578 -7.600 1.00 98.38 298 PHE A CA 1
ATOM 2166 C C . PHE A 1 298 ? -4.679 -2.037 -7.367 1.00 98.38 298 PHE A C 1
ATOM 2168 O O . PHE A 1 298 ? -5.401 -2.303 -6.407 1.00 98.38 298 PHE A O 1
ATOM 2175 N N . LYS A 1 299 ? -4.237 -2.954 -8.237 1.00 98.62 299 LYS A N 1
ATOM 2176 C CA . LYS A 1 299 ? -4.536 -4.388 -8.162 1.00 98.62 299 LYS A CA 1
ATOM 2177 C C . LYS A 1 299 ? -3.483 -5.230 -7.437 1.00 98.62 299 LYS A C 1
ATOM 2179 O O . LYS A 1 299 ? -3.674 -6.437 -7.331 1.00 98.62 299 LYS A O 1
ATOM 2184 N N . LEU A 1 300 ? -2.405 -4.630 -6.932 1.00 98.75 300 LEU A N 1
ATOM 2185 C CA . LEU A 1 300 ? -1.328 -5.385 -6.300 1.00 98.75 300 LEU A CA 1
ATOM 2186 C C . LEU A 1 300 ? -1.827 -6.054 -5.014 1.00 98.75 300 LEU A C 1
ATOM 2188 O O . LEU A 1 300 ? -2.280 -5.376 -4.095 1.00 98.75 300 LEU A O 1
ATOM 2192 N N . THR A 1 301 ? -1.714 -7.379 -4.957 1.00 98.31 301 THR A N 1
ATOM 2193 C CA . THR A 1 301 ? -2.115 -8.208 -3.807 1.00 98.31 301 THR A CA 1
ATOM 2194 C C . THR A 1 301 ? -0.928 -8.861 -3.106 1.00 98.31 301 THR A C 1
ATOM 2196 O O . THR A 1 301 ? -1.047 -9.235 -1.941 1.00 98.31 301 THR A O 1
ATOM 2199 N N . SER A 1 302 ? 0.223 -8.997 -3.777 1.00 97.69 302 SER A N 1
ATOM 2200 C CA . SER A 1 302 ? 1.401 -9.652 -3.202 1.00 97.69 302 SER A CA 1
ATOM 2201 C C . SER A 1 302 ? 2.722 -9.173 -3.807 1.00 97.69 302 SER A C 1
ATOM 2203 O O . SER A 1 302 ? 2.835 -8.958 -5.017 1.00 97.69 302 SER A O 1
ATOM 2205 N N . VAL A 1 303 ? 3.742 -9.060 -2.953 1.00 98.06 303 VAL A N 1
ATOM 2206 C CA . VAL A 1 303 ? 5.143 -8.840 -3.332 1.00 98.06 303 VAL A CA 1
ATOM 2207 C C . VAL A 1 303 ? 5.990 -9.930 -2.694 1.00 98.06 303 VAL A C 1
ATOM 2209 O O . VAL A 1 303 ? 6.109 -10.005 -1.472 1.00 98.06 303 VAL A O 1
ATOM 2212 N N . VAL A 1 304 ? 6.596 -10.768 -3.529 1.00 97.56 304 VAL A N 1
ATOM 2213 C CA . VAL A 1 304 ? 7.435 -11.889 -3.096 1.00 97.56 304 VAL A CA 1
ATOM 2214 C C . VAL A 1 304 ? 8.903 -11.456 -3.074 1.00 97.56 304 VAL A C 1
ATOM 2216 O O . VAL A 1 304 ? 9.346 -10.709 -3.948 1.00 97.56 304 VAL A O 1
ATOM 2219 N N . ASN A 1 305 ? 9.652 -11.950 -2.082 1.00 97.00 305 ASN A N 1
ATOM 2220 C CA . ASN A 1 305 ? 11.086 -11.725 -1.841 1.00 97.00 305 ASN A CA 1
ATOM 2221 C C . ASN A 1 305 ? 11.509 -10.325 -1.370 1.00 97.00 305 ASN A C 1
ATOM 2223 O O . ASN A 1 305 ? 12.708 -10.061 -1.253 1.00 97.00 305 ASN A O 1
ATOM 2227 N N . LEU A 1 306 ? 10.578 -9.428 -1.032 1.00 95.50 306 LEU A N 1
ATOM 2228 C CA . LEU A 1 306 ? 10.951 -8.142 -0.426 1.00 95.50 306 LEU A CA 1
ATOM 2229 C C . LEU A 1 306 ? 11.715 -8.326 0.900 1.00 95.50 306 LEU A C 1
ATOM 2231 O O . LEU A 1 306 ? 12.642 -7.576 1.206 1.00 95.50 306 LEU A O 1
ATOM 2235 N N . ASP A 1 307 ? 11.382 -9.382 1.638 1.00 94.19 307 ASP A N 1
ATOM 2236 C CA . ASP A 1 307 ? 12.033 -9.809 2.874 1.00 94.19 307 ASP A CA 1
ATOM 2237 C C . ASP A 1 307 ? 13.471 -10.331 2.675 1.00 94.19 307 ASP A C 1
ATOM 2239 O O . ASP A 1 307 ? 14.186 -10.556 3.647 1.00 94.19 307 ASP A O 1
ATOM 2243 N N . LYS A 1 308 ? 13.929 -10.538 1.433 1.00 94.12 308 LYS A N 1
ATOM 2244 C CA . LYS A 1 308 ? 15.281 -11.053 1.143 1.00 94.12 308 LYS A CA 1
ATOM 2245 C C . LYS A 1 308 ? 16.335 -9.961 0.988 1.00 94.12 308 LYS A C 1
ATOM 2247 O O . LYS A 1 308 ? 17.530 -10.255 0.992 1.00 94.12 308 LYS A O 1
ATOM 2252 N N . PHE A 1 309 ? 15.924 -8.703 0.858 1.00 92.12 309 PHE A N 1
ATOM 2253 C CA . PHE A 1 309 ? 16.854 -7.579 0.778 1.00 92.12 309 PHE A CA 1
ATOM 2254 C C . PHE A 1 309 ? 17.458 -7.272 2.156 1.00 92.12 309 PHE A C 1
ATOM 2256 O O . PHE A 1 309 ? 16.820 -7.482 3.180 1.00 92.12 309 PHE A O 1
ATOM 2263 N N . LYS A 1 310 ? 18.697 -6.766 2.192 1.00 88.88 310 LYS A N 1
ATOM 2264 C CA . LYS A 1 310 ? 19.395 -6.356 3.437 1.00 88.88 310 LYS A CA 1
ATOM 2265 C C . LYS A 1 310 ? 19.904 -4.909 3.409 1.00 88.88 310 LYS A C 1
ATOM 2267 O O . LYS A 1 310 ? 20.466 -4.401 4.369 1.00 88.88 310 LYS A O 1
ATOM 2272 N N . ASN A 1 311 ? 19.706 -4.251 2.276 1.00 87.31 311 ASN A N 1
ATOM 2273 C CA . ASN A 1 311 ? 20.364 -3.026 1.831 1.00 87.31 311 ASN A CA 1
ATOM 2274 C C . ASN A 1 311 ? 19.351 -1.983 1.320 1.00 87.31 311 ASN A C 1
ATOM 2276 O O . ASN A 1 311 ? 19.691 -1.131 0.498 1.00 87.31 311 ASN A O 1
ATOM 2280 N N . ALA A 1 312 ? 18.094 -2.058 1.773 1.00 89.19 312 ALA A N 1
ATOM 2281 C CA . ALA A 1 312 ? 17.029 -1.144 1.359 1.00 89.19 312 ALA A CA 1
ATOM 2282 C C . ALA A 1 312 ? 17.274 0.279 1.899 1.00 89.19 312 ALA A C 1
ATOM 2284 O O . ALA A 1 312 ? 17.448 0.447 3.097 1.00 89.19 312 ALA A O 1
ATOM 2285 N N . SER A 1 313 ? 17.281 1.326 1.075 1.00 87.31 313 SER A N 1
ATOM 2286 C CA . SER A 1 313 ? 17.569 2.696 1.550 1.00 87.31 313 SER A CA 1
ATOM 2287 C C . SER A 1 313 ? 16.336 3.581 1.755 1.00 87.31 313 SER A C 1
ATOM 2289 O O . SER A 1 313 ? 16.413 4.582 2.459 1.00 87.31 313 SER A O 1
ATOM 2291 N N . SER A 1 314 ? 15.191 3.248 1.156 1.00 88.50 314 SER A N 1
ATOM 2292 C CA . SER A 1 314 ? 13.961 4.042 1.271 1.00 88.50 314 SER A CA 1
ATOM 2293 C C . SER A 1 314 ? 12.732 3.217 0.910 1.00 88.50 314 SER A C 1
ATOM 2295 O O . SER A 1 314 ? 12.783 2.444 -0.050 1.00 88.50 314 SER A O 1
ATOM 2297 N N . PHE A 1 315 ? 11.633 3.452 1.637 1.00 93.00 315 PHE A N 1
ATOM 2298 C CA . PHE A 1 315 ? 10.293 2.966 1.305 1.00 93.00 315 PHE A CA 1
ATOM 2299 C C . PHE A 1 315 ? 9.306 4.095 0.964 1.00 93.00 315 PHE A C 1
ATOM 2301 O O . PHE A 1 315 ? 8.107 3.832 0.834 1.00 93.00 315 PHE A O 1
ATOM 2308 N N . SER A 1 316 ? 9.774 5.330 0.761 1.00 94.69 316 SER A N 1
ATOM 2309 C CA . SER A 1 316 ? 8.900 6.477 0.481 1.00 94.69 316 SER A CA 1
ATOM 2310 C C . SER A 1 316 ? 7.940 6.206 -0.680 1.00 94.69 316 SER A C 1
ATOM 2312 O O . SER A 1 316 ? 8.369 5.830 -1.775 1.00 94.69 316 SER A O 1
ATOM 2314 N N . SER A 1 317 ? 6.641 6.387 -0.437 1.00 97.81 317 SER A N 1
ATOM 2315 C CA . SER A 1 317 ? 5.543 6.131 -1.382 1.00 97.81 317 SER A CA 1
ATOM 2316 C C . SER A 1 317 ? 5.588 4.758 -2.082 1.00 97.81 317 SER A C 1
ATOM 2318 O O . SER A 1 317 ? 5.017 4.611 -3.162 1.00 97.81 317 SER A O 1
ATOM 2320 N N . THR A 1 318 ? 6.278 3.750 -1.531 1.00 98.19 318 THR A N 1
ATOM 2321 C CA . THR A 1 318 ? 6.514 2.472 -2.237 1.00 98.19 318 THR A CA 1
ATOM 2322 C C . THR A 1 318 ? 5.215 1.780 -2.617 1.00 98.19 318 THR A C 1
ATOM 2324 O O . THR A 1 318 ? 5.101 1.334 -3.751 1.00 98.19 318 THR A O 1
ATOM 2327 N N . PHE A 1 319 ? 4.248 1.733 -1.700 1.00 98.81 319 PHE A N 1
ATOM 2328 C CA . PHE A 1 319 ? 2.950 1.083 -1.878 1.00 98.81 319 PHE A CA 1
ATOM 2329 C C . PHE A 1 319 ? 1.797 2.088 -1.927 1.00 98.81 319 PHE A C 1
ATOM 2331 O O . PHE A 1 319 ? 0.642 1.708 -1.759 1.00 98.81 319 PHE A O 1
ATOM 2338 N N . GLU A 1 320 ? 2.073 3.376 -2.147 1.00 98.81 320 GLU A N 1
ATOM 2339 C CA . GLU A 1 320 ? 1.024 4.396 -2.155 1.00 98.81 320 GLU A CA 1
ATOM 2340 C C . GLU A 1 320 ? -0.079 4.022 -3.164 1.00 98.81 320 GLU A C 1
ATOM 2342 O O . GLU A 1 320 ? 0.174 3.806 -4.346 1.00 98.81 320 GLU A O 1
ATOM 2347 N N . SER A 1 321 ? -1.319 3.938 -2.684 1.00 98.75 321 SER A N 1
ATOM 2348 C CA . SER A 1 321 ? -2.517 3.500 -3.404 1.00 98.75 321 SER A CA 1
ATOM 2349 C C . SER A 1 321 ? -2.519 2.043 -3.902 1.00 98.75 321 SER A C 1
ATOM 2351 O O . SER A 1 321 ? -3.265 1.726 -4.831 1.00 98.75 321 SER A O 1
ATOM 2353 N N . CYS A 1 322 ? -1.781 1.127 -3.268 1.00 98.75 322 CYS A N 1
ATOM 2354 C CA . CYS A 1 322 ? -1.961 -0.325 -3.435 1.00 98.75 322 CYS A CA 1
ATOM 2355 C C . CYS A 1 322 ? -3.229 -0.802 -2.697 1.00 98.75 322 CYS A C 1
ATOM 2357 O O . CYS A 1 322 ? -3.172 -1.421 -1.637 1.00 98.75 322 CYS A O 1
ATOM 2359 N N . LYS A 1 323 ? -4.405 -0.456 -3.235 1.00 98.38 323 LYS A N 1
ATOM 2360 C CA . LYS A 1 323 ? -5.706 -0.572 -2.545 1.00 98.38 323 LYS A CA 1
ATOM 2361 C C . LYS A 1 323 ? -6.082 -1.997 -2.124 1.00 98.38 323 LYS A C 1
ATOM 2363 O O . LYS A 1 323 ? -6.827 -2.132 -1.157 1.00 98.38 323 LYS A O 1
ATOM 2368 N N . LEU A 1 324 ? -5.594 -3.016 -2.837 1.00 98.62 324 LEU A N 1
ATOM 2369 C CA . LEU A 1 324 ? -5.907 -4.430 -2.601 1.00 98.62 324 LEU A CA 1
ATOM 2370 C C . LEU A 1 324 ? -4.811 -5.204 -1.852 1.00 98.62 324 LEU A C 1
ATOM 2372 O O . LEU A 1 324 ? -4.968 -6.407 -1.675 1.00 98.62 324 LEU A O 1
ATOM 2376 N N . LEU A 1 325 ? -3.727 -4.555 -1.409 1.00 98.56 325 LEU A N 1
ATOM 2377 C CA . LEU A 1 325 ? -2.631 -5.220 -0.698 1.00 98.56 325 LEU A CA 1
ATOM 2378 C C . LEU A 1 325 ? -3.038 -5.494 0.764 1.00 98.56 325 LEU A C 1
ATOM 2380 O O . LEU A 1 325 ? -3.141 -4.533 1.531 1.00 98.56 325 LEU A O 1
ATOM 2384 N N . PRO A 1 326 ? -3.253 -6.760 1.184 1.00 97.88 326 PRO A N 1
ATOM 2385 C CA . PRO A 1 326 ? -3.723 -7.060 2.537 1.00 97.88 326 PRO A CA 1
ATOM 2386 C C . PRO A 1 326 ? -2.594 -7.029 3.572 1.00 97.88 326 PRO A C 1
ATOM 2388 O O . PRO A 1 326 ? -2.796 -6.682 4.733 1.00 97.88 326 PRO A O 1
ATOM 2391 N N . SER A 1 327 ? -1.380 -7.380 3.156 1.00 97.81 327 SER A N 1
ATOM 2392 C CA . SER A 1 327 ? -0.217 -7.460 4.031 1.00 97.81 327 SER A CA 1
ATOM 2393 C C . SER A 1 327 ? 1.077 -7.355 3.241 1.00 97.81 327 SER A C 1
ATOM 2395 O O . SER A 1 327 ? 1.110 -7.674 2.053 1.00 97.81 327 SER A O 1
ATOM 2397 N N . VAL A 1 328 ? 2.158 -6.983 3.919 1.00 97.38 328 VAL A N 1
ATOM 2398 C CA . VAL A 1 328 ? 3.508 -6.973 3.347 1.00 97.38 328 VAL A CA 1
ATOM 2399 C C . VAL A 1 328 ? 4.539 -7.370 4.396 1.00 97.38 328 VAL A C 1
ATOM 2401 O O . VAL A 1 328 ? 4.455 -6.957 5.553 1.00 97.38 328 VAL A O 1
ATOM 2404 N N . THR A 1 329 ? 5.529 -8.157 3.980 1.00 95.75 329 THR A N 1
ATOM 2405 C CA . THR A 1 329 ? 6.711 -8.470 4.787 1.00 95.75 329 THR A CA 1
ATOM 2406 C C . THR A 1 329 ? 7.871 -7.629 4.286 1.00 95.75 329 THR A C 1
ATOM 2408 O O . THR A 1 329 ? 8.344 -7.812 3.164 1.00 95.75 329 THR A O 1
ATOM 2411 N N . LEU A 1 330 ? 8.309 -6.677 5.107 1.00 93.69 330 LEU A N 1
ATOM 2412 C CA . LEU A 1 330 ? 9.454 -5.827 4.799 1.00 93.69 330 LEU A CA 1
ATOM 2413 C C . LEU A 1 330 ? 10.776 -6.576 5.024 1.00 93.69 330 LEU A C 1
ATOM 2415 O O . LEU A 1 330 ? 10.800 -7.663 5.610 1.00 93.69 330 LEU A O 1
ATOM 2419 N N . CYS A 1 331 ? 11.893 -5.995 4.581 1.00 89.75 331 CYS A N 1
ATOM 2420 C CA . CYS A 1 331 ? 13.205 -6.583 4.833 1.00 89.75 331 CYS A CA 1
ATOM 2421 C C . CYS A 1 331 ? 13.521 -6.671 6.346 1.00 89.75 331 CYS A C 1
ATOM 2423 O O . CYS A 1 331 ? 13.246 -5.723 7.081 1.00 89.75 331 CYS A O 1
ATOM 2425 N N . PRO A 1 332 ? 14.081 -7.798 6.833 1.00 80.88 332 PRO A N 1
ATOM 2426 C CA . PRO A 1 332 ? 14.200 -8.112 8.262 1.00 80.88 332 PRO A CA 1
ATOM 2427 C C . PRO A 1 332 ? 15.288 -7.311 8.974 1.00 80.88 332 PRO A C 1
ATOM 2429 O O . PRO A 1 332 ? 15.202 -7.065 10.175 1.00 80.88 332 PRO A O 1
ATOM 2432 N N . GLU A 1 333 ? 16.327 -6.907 8.251 1.00 70.12 333 GLU A N 1
ATOM 2433 C CA . GLU A 1 333 ? 17.316 -5.977 8.771 1.00 70.12 333 GLU A CA 1
ATOM 2434 C C . GLU A 1 333 ? 16.787 -4.572 8.476 1.00 70.12 333 GLU A C 1
ATOM 2436 O O . GLU A 1 333 ? 16.558 -4.224 7.313 1.00 70.12 333 GLU A O 1
ATOM 2441 N N . GLY A 1 334 ? 16.557 -3.777 9.529 1.00 56.69 334 GLY A N 1
ATOM 2442 C CA . GLY A 1 334 ? 16.294 -2.343 9.429 1.00 56.69 334 GLY A CA 1
ATOM 2443 C C . GLY A 1 334 ? 17.526 -1.676 8.839 1.00 56.69 334 GLY A C 1
ATOM 2444 O O . GLY A 1 334 ? 18.378 -1.221 9.592 1.00 56.69 334 GLY A O 1
ATOM 2445 N N . SER A 1 335 ? 17.640 -1.778 7.512 1.00 55.12 335 SER A N 1
ATOM 2446 C CA . SER A 1 335 ? 18.806 -1.528 6.669 1.00 55.12 335 SER A CA 1
ATOM 2447 C C . SER A 1 335 ? 19.971 -0.904 7.416 1.00 55.12 335 SER A C 1
ATOM 2449 O O . SER A 1 335 ? 19.958 0.276 7.770 1.00 55.12 335 SER A O 1
ATOM 2451 N N . THR A 1 336 ? 21.017 -1.699 7.628 1.00 50.28 336 THR A N 1
ATOM 2452 C CA . THR A 1 336 ? 22.276 -1.263 8.250 1.00 50.28 336 THR A CA 1
ATOM 2453 C C . THR A 1 336 ? 22.931 -0.087 7.511 1.00 50.28 336 THR A C 1
ATOM 2455 O O . THR A 1 336 ? 23.886 0.503 8.013 1.00 50.28 336 THR A O 1
ATOM 2458 N N . VAL A 1 337 ? 22.395 0.275 6.343 1.00 54.72 337 VAL A N 1
ATOM 2459 C CA . VAL A 1 337 ? 22.991 1.157 5.355 1.00 54.72 337 VAL A CA 1
ATOM 2460 C C . VAL A 1 337 ? 22.530 2.621 5.458 1.00 54.72 337 VAL A C 1
ATOM 2462 O O . VAL A 1 337 ? 23.152 3.481 4.827 1.00 54.72 337 VAL A O 1
ATOM 2465 N N . ASP A 1 338 ? 21.501 2.957 6.249 1.00 54.44 338 ASP A N 1
ATOM 2466 C CA . ASP A 1 338 ? 21.134 4.370 6.428 1.00 54.44 338 ASP A CA 1
ATOM 2467 C C . ASP A 1 338 ? 20.510 4.735 7.782 1.00 54.44 338 ASP A C 1
ATOM 2469 O O . ASP A 1 338 ? 19.689 4.008 8.342 1.00 54.44 338 ASP A O 1
ATOM 2473 N N . ALA A 1 339 ? 20.898 5.901 8.303 1.00 60.91 339 ALA A N 1
ATOM 2474 C CA . ALA A 1 339 ? 20.316 6.487 9.509 1.00 60.91 339 ALA A CA 1
ATOM 2475 C C . ALA A 1 339 ? 18.950 7.145 9.242 1.00 60.91 339 ALA A C 1
ATOM 2477 O O . ALA A 1 339 ? 18.234 7.433 10.200 1.00 60.91 339 ALA A O 1
ATOM 2478 N N . ASP A 1 340 ? 18.572 7.324 7.970 1.00 67.56 340 ASP A N 1
ATOM 2479 C CA . ASP A 1 340 ? 17.448 8.170 7.547 1.00 67.56 340 ASP A CA 1
ATOM 2480 C C . ASP A 1 340 ? 16.394 7.450 6.698 1.00 67.56 340 ASP A C 1
ATOM 2482 O O . ASP A 1 340 ? 15.673 8.075 5.915 1.00 67.56 340 ASP A O 1
ATOM 2486 N N . ILE A 1 341 ? 16.256 6.128 6.854 1.00 80.06 341 ILE A N 1
ATOM 2487 C CA . ILE A 1 341 ? 15.156 5.419 6.198 1.00 80.06 341 ILE A CA 1
ATOM 2488 C C . ILE A 1 341 ? 13.811 6.031 6.621 1.00 80.06 341 ILE A C 1
ATOM 2490 O O . ILE A 1 341 ? 13.506 6.189 7.804 1.00 80.06 341 ILE A O 1
ATOM 2494 N N . THR A 1 342 ? 13.021 6.419 5.626 1.00 85.44 342 THR A N 1
ATOM 2495 C CA . THR A 1 342 ? 11.752 7.134 5.794 1.00 85.44 342 THR A CA 1
ATOM 2496 C C . THR A 1 342 ? 10.599 6.307 5.239 1.00 85.44 342 THR A C 1
ATOM 2498 O O . THR A 1 342 ? 10.751 5.592 4.241 1.00 85.44 342 THR A O 1
ATOM 2501 N N . PHE A 1 343 ? 9.447 6.425 5.898 1.00 92.25 343 PHE A N 1
ATOM 2502 C CA . PHE A 1 343 ? 8.186 5.801 5.503 1.00 92.25 343 PHE A CA 1
ATOM 2503 C C . PHE A 1 343 ? 7.176 6.824 4.973 1.00 92.25 343 PHE A C 1
ATOM 2505 O O . PHE A 1 343 ? 5.988 6.521 4.889 1.00 92.25 343 PHE A O 1
ATOM 2512 N N . TYR A 1 344 ? 7.638 8.016 4.572 1.00 95.31 344 TYR A N 1
ATOM 2513 C CA . TYR A 1 344 ? 6.784 9.057 3.999 1.00 95.31 344 TYR A CA 1
ATOM 2514 C C . TYR A 1 344 ? 5.855 8.484 2.915 1.00 95.31 344 TYR A C 1
ATOM 2516 O O . TYR A 1 344 ? 6.333 7.938 1.919 1.00 95.31 344 TYR A O 1
ATOM 2524 N N . ASN A 1 345 ? 4.538 8.565 3.132 1.00 97.88 345 ASN A N 1
ATOM 2525 C CA . ASN A 1 345 ? 3.480 8.007 2.272 1.00 97.88 345 ASN A CA 1
ATOM 2526 C C . ASN A 1 345 ? 3.583 6.499 1.948 1.00 97.88 345 ASN A C 1
ATOM 2528 O O . ASN A 1 345 ? 2.895 6.036 1.037 1.00 97.88 345 ASN A O 1
ATOM 2532 N N . ALA A 1 346 ? 4.427 5.716 2.628 1.00 98.00 346 ALA A N 1
ATOM 2533 C CA . ALA A 1 346 ? 4.810 4.374 2.177 1.00 98.00 346 ALA A CA 1
ATOM 2534 C C . ALA A 1 346 ? 3.617 3.440 1.916 1.00 98.00 346 ALA A C 1
ATOM 2536 O O . ALA A 1 346 ? 3.666 2.683 0.950 1.00 98.00 346 ALA A O 1
ATOM 2537 N N . PHE A 1 347 ? 2.553 3.542 2.720 1.00 98.75 347 PHE A N 1
ATOM 2538 C CA . PHE A 1 347 ? 1.323 2.750 2.612 1.00 98.75 347 PHE A CA 1
ATOM 2539 C C . PHE A 1 347 ? 0.063 3.613 2.446 1.00 98.75 347 PHE A C 1
ATOM 2541 O O . PHE A 1 347 ? -1.053 3.115 2.591 1.00 98.75 347 PHE A O 1
ATOM 2548 N N . LYS A 1 348 ? 0.205 4.902 2.117 1.00 98.88 348 LYS A N 1
ATOM 2549 C CA . LYS A 1 348 ? -0.929 5.821 1.952 1.00 98.88 348 LYS A CA 1
ATOM 2550 C C . LYS A 1 348 ? -1.950 5.249 0.965 1.00 98.88 348 LYS A C 1
ATOM 2552 O O . LYS A 1 348 ? -1.611 4.951 -0.173 1.00 98.88 348 LYS A O 1
ATOM 2557 N N . GLY A 1 349 ? -3.207 5.112 1.373 1.00 98.75 349 GLY A N 1
ATOM 2558 C CA . GLY A 1 349 ? -4.304 4.602 0.550 1.00 98.75 349 GLY A CA 1
ATOM 2559 C C . GLY A 1 349 ? -4.310 3.083 0.338 1.00 98.75 349 GLY A C 1
ATOM 2560 O O . GLY A 1 349 ? -5.045 2.612 -0.535 1.00 98.75 349 GLY A O 1
ATOM 2561 N N . CYS A 1 350 ? -3.529 2.309 1.101 1.00 98.81 350 CYS A N 1
ATOM 2562 C CA . CYS A 1 350 ? -3.619 0.844 1.123 1.00 98.81 350 CYS A CA 1
ATOM 2563 C C . CYS A 1 350 ? -4.857 0.395 1.916 1.00 98.81 350 CYS A C 1
ATOM 2565 O O . CYS A 1 350 ? -4.763 -0.053 3.055 1.00 98.81 350 CYS A O 1
ATOM 2567 N N . LYS A 1 351 ? -6.042 0.548 1.318 1.00 98.69 351 LYS A N 1
ATOM 2568 C CA . LYS A 1 351 ? -7.336 0.338 1.990 1.00 98.69 351 LYS A CA 1
ATOM 2569 C C . LYS A 1 351 ? -7.520 -1.060 2.589 1.00 98.69 351 LYS A C 1
ATOM 2571 O O . LYS A 1 351 ? -8.156 -1.167 3.629 1.00 98.69 351 LYS A O 1
ATOM 2576 N N . ALA A 1 352 ? -6.968 -2.098 1.959 1.00 98.62 352 ALA A N 1
ATOM 2577 C CA . ALA A 1 352 ? -7.056 -3.483 2.426 1.00 98.62 352 ALA A CA 1
ATOM 2578 C C . ALA A 1 352 ? -5.981 -3.882 3.457 1.00 98.62 352 ALA A C 1
ATOM 2580 O O . ALA A 1 352 ? -6.038 -4.998 3.966 1.00 98.62 352 ALA A O 1
ATOM 2581 N N . LEU A 1 353 ? -5.006 -3.016 3.761 1.00 98.62 353 LEU A N 1
ATOM 2582 C CA . LEU A 1 353 ? -3.840 -3.379 4.568 1.00 98.62 353 LEU A CA 1
ATOM 2583 C C . LEU A 1 353 ? -4.218 -3.616 6.035 1.00 98.62 353 LEU A C 1
ATOM 2585 O O . LEU A 1 353 ? -4.617 -2.685 6.732 1.00 98.62 353 LEU A O 1
ATOM 2589 N N . THR A 1 354 ? -4.029 -4.845 6.513 1.00 97.62 354 THR A N 1
ATOM 2590 C CA . THR A 1 354 ? -4.308 -5.247 7.899 1.00 97.62 354 THR A CA 1
ATOM 2591 C C . THR A 1 354 ? -3.048 -5.446 8.735 1.00 97.62 354 THR A C 1
ATOM 2593 O O . THR A 1 354 ? -3.123 -5.373 9.956 1.00 97.62 354 THR A O 1
ATOM 2596 N N . SER A 1 355 ? -1.894 -5.725 8.118 1.00 96.50 355 SER A N 1
ATOM 2597 C CA . SER A 1 355 ? -0.656 -6.018 8.857 1.00 96.50 355 SER A CA 1
ATOM 2598 C C . SER A 1 355 ? 0.612 -5.768 8.045 1.00 96.50 355 SER A C 1
ATOM 2600 O O . SER A 1 355 ? 0.632 -5.976 6.831 1.00 96.50 355 SER A O 1
ATOM 2602 N N . ILE A 1 356 ? 1.698 -5.411 8.731 1.00 96.75 356 ILE A N 1
ATOM 2603 C CA . ILE A 1 356 ? 3.029 -5.242 8.138 1.00 96.75 356 ILE A CA 1
ATOM 2604 C C . ILE A 1 356 ? 4.040 -5.991 9.003 1.00 96.75 356 ILE A C 1
ATOM 2606 O O . ILE A 1 356 ? 4.256 -5.633 10.160 1.00 96.75 356 ILE A O 1
ATOM 2610 N N . ALA A 1 357 ? 4.678 -7.015 8.445 1.00 95.19 357 ALA A N 1
ATOM 2611 C CA . ALA A 1 357 ? 5.733 -7.745 9.134 1.00 95.19 357 ALA A CA 1
ATOM 2612 C C . ALA A 1 357 ? 7.084 -7.020 8.996 1.00 95.19 357 ALA A C 1
ATOM 2614 O O . ALA A 1 357 ? 7.379 -6.414 7.962 1.00 95.19 357 ALA A O 1
ATOM 2615 N N . ASN A 1 358 ? 7.910 -7.114 10.043 1.00 92.69 358 ASN A N 1
ATOM 2616 C CA . ASN A 1 358 ? 9.237 -6.495 10.187 1.00 92.69 358 ASN A CA 1
ATOM 2617 C C . ASN A 1 358 ? 9.267 -4.958 10.286 1.00 92.69 358 ASN A C 1
ATOM 2619 O O . ASN A 1 358 ? 10.351 -4.376 10.302 1.00 92.69 358 ASN A O 1
ATOM 2623 N N . LEU A 1 359 ? 8.122 -4.274 10.399 1.00 92.25 359 LEU A N 1
ATOM 2624 C CA . LEU A 1 359 ? 8.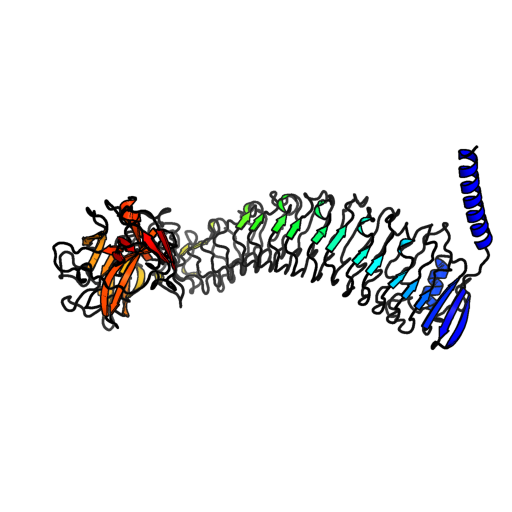107 -2.818 10.599 1.00 92.25 359 LEU A CA 1
ATOM 2625 C C . LEU A 1 359 ? 8.824 -2.397 11.898 1.00 92.25 359 LEU A C 1
ATOM 2627 O O . LEU A 1 359 ? 9.475 -1.356 11.939 1.00 92.25 359 LEU A O 1
ATOM 2631 N N . ASP A 1 360 ? 8.762 -3.230 12.937 1.00 89.69 360 ASP A N 1
ATOM 2632 C CA . ASP A 1 360 ? 9.413 -3.027 14.235 1.00 89.69 360 ASP A CA 1
ATOM 2633 C C . ASP A 1 360 ? 10.948 -2.944 14.146 1.00 89.69 360 ASP A C 1
ATOM 2635 O O . ASP A 1 360 ? 11.594 -2.392 15.038 1.00 89.69 360 ASP A O 1
ATOM 2639 N N . LYS A 1 361 ? 11.545 -3.447 13.057 1.00 88.44 361 LYS A N 1
ATOM 2640 C CA . LYS A 1 361 ? 13.000 -3.496 12.856 1.00 88.44 361 LYS A CA 1
ATOM 2641 C C . LYS A 1 361 ? 13.612 -2.153 12.447 1.00 88.44 361 LYS A C 1
ATOM 2643 O O . LYS A 1 361 ? 14.825 -1.984 12.549 1.00 88.44 361 LYS A O 1
ATOM 2648 N N . TYR A 1 362 ? 12.810 -1.174 12.026 1.00 89.50 362 TYR A N 1
ATOM 2649 C CA . TYR A 1 362 ? 13.285 0.114 11.499 1.00 89.50 362 TYR A CA 1
ATOM 2650 C C . TYR A 1 362 ? 13.460 1.189 12.583 1.00 89.50 362 TYR A C 1
ATOM 2652 O O . TYR A 1 362 ? 12.931 2.294 12.484 1.00 89.50 362 TYR A O 1
ATOM 2660 N N . THR A 1 363 ? 14.241 0.886 13.620 1.00 88.38 363 THR A N 1
ATOM 2661 C CA . THR A 1 363 ? 14.408 1.722 14.830 1.00 88.38 363 THR A CA 1
ATOM 2662 C C . THR A 1 363 ? 15.064 3.091 14.594 1.00 88.38 363 THR A C 1
ATOM 2664 O O . THR A 1 363 ? 15.036 3.948 15.474 1.00 88.38 363 THR A O 1
ATOM 2667 N N . LYS A 1 364 ? 15.653 3.334 13.416 1.00 86.38 364 LYS A N 1
ATOM 2668 C CA . LYS A 1 364 ? 16.253 4.631 13.039 1.00 86.38 364 LYS A CA 1
ATOM 2669 C C . LYS A 1 364 ? 15.300 5.563 12.276 1.00 86.38 364 LYS A C 1
ATOM 2671 O O . LYS A 1 364 ? 15.641 6.729 12.056 1.00 86.38 364 LYS A O 1
ATOM 2676 N N . ALA A 1 365 ? 14.128 5.067 11.870 1.00 87.62 365 ALA A N 1
ATOM 2677 C CA . ALA A 1 365 ? 13.141 5.851 11.139 1.00 87.62 365 ALA A CA 1
ATOM 2678 C C . ALA A 1 365 ? 12.555 6.967 12.016 1.00 87.62 365 ALA A C 1
ATOM 2680 O O . ALA A 1 365 ? 12.220 6.746 13.178 1.00 87.62 365 ALA A O 1
ATOM 2681 N N . SER A 1 366 ? 12.419 8.168 11.449 1.00 88.19 366 SER A N 1
ATOM 2682 C CA . SER A 1 366 ? 11.927 9.350 12.177 1.00 88.19 366 SER A CA 1
ATOM 2683 C C . SER A 1 366 ? 10.762 10.081 11.519 1.00 88.19 366 SER A C 1
ATOM 2685 O O . SER A 1 366 ? 10.083 10.876 12.168 1.00 88.19 366 SER A O 1
ATOM 2687 N N . ASN A 1 367 ? 10.507 9.818 10.239 1.00 91.75 367 ASN A N 1
ATOM 2688 C CA . ASN A 1 367 ? 9.423 10.443 9.500 1.00 91.75 367 ASN A CA 1
ATOM 2689 C C . ASN A 1 367 ? 8.370 9.397 9.126 1.00 91.75 367 ASN A C 1
ATOM 2691 O O . ASN A 1 367 ? 8.609 8.555 8.256 1.00 91.75 367 ASN A O 1
ATOM 2695 N N . PHE A 1 368 ? 7.217 9.490 9.791 1.00 95.25 368 PHE A N 1
ATOM 2696 C CA . PHE A 1 368 ? 6.032 8.683 9.519 1.00 95.25 368 PHE A CA 1
ATOM 2697 C C . PHE A 1 368 ? 4.902 9.501 8.887 1.00 95.25 368 PHE A C 1
ATOM 2699 O O . PHE A 1 368 ? 3.759 9.031 8.857 1.00 95.25 368 PHE A O 1
ATOM 2706 N N . SER A 1 369 ? 5.184 10.701 8.370 1.00 97.12 369 SER A N 1
ATOM 2707 C CA . SER A 1 369 ? 4.157 11.546 7.772 1.00 97.12 369 SER A CA 1
ATOM 2708 C C . SER A 1 369 ? 3.395 10.785 6.683 1.00 97.12 369 SER A C 1
ATOM 2710 O O . SER A 1 369 ? 3.998 10.168 5.802 1.00 97.12 369 SER A O 1
ATOM 2712 N N . GLU A 1 370 ? 2.064 10.792 6.795 1.00 98.56 370 GLU A N 1
ATOM 2713 C CA . GLU A 1 370 ? 1.108 10.154 5.882 1.00 98.56 370 GLU A CA 1
ATOM 2714 C C . GLU A 1 370 ? 1.303 8.636 5.661 1.00 98.56 370 GLU A C 1
ATOM 2716 O O . GLU A 1 370 ? 0.659 8.063 4.783 1.00 98.56 370 GLU A O 1
ATOM 2721 N N . THR A 1 371 ? 2.145 7.960 6.456 1.00 98.31 371 THR A N 1
ATOM 2722 C CA . THR A 1 371 ? 2.564 6.562 6.218 1.00 98.31 371 THR A CA 1
ATOM 2723 C C . THR A 1 371 ? 1.390 5.613 6.000 1.00 98.31 371 THR A C 1
ATOM 2725 O O . THR A 1 371 ? 1.429 4.828 5.059 1.00 98.31 371 THR A O 1
ATOM 2728 N N . PHE A 1 372 ? 0.354 5.701 6.837 1.00 98.75 372 PHE A N 1
ATOM 2729 C CA . PHE A 1 372 ? -0.833 4.841 6.807 1.00 98.75 372 PHE A CA 1
ATOM 2730 C C . PHE A 1 372 ? -2.102 5.610 6.432 1.00 98.75 372 PHE A C 1
ATOM 2732 O O . PHE A 1 372 ? -3.203 5.108 6.632 1.00 98.75 372 PHE A O 1
ATOM 2739 N N . ARG A 1 373 ? -1.990 6.837 5.905 1.00 98.88 373 ARG A N 1
ATOM 2740 C CA . ARG A 1 373 ? -3.157 7.678 5.609 1.00 98.88 373 ARG A CA 1
ATOM 2741 C C . ARG A 1 373 ? -4.139 6.936 4.696 1.00 98.88 373 ARG A C 1
ATOM 2743 O O . ARG A 1 373 ? -3.792 6.628 3.560 1.00 98.88 373 ARG A O 1
ATOM 2750 N N . GLY A 1 374 ? -5.367 6.698 5.149 1.00 98.75 374 GLY A N 1
ATOM 2751 C CA . GLY A 1 374 ? -6.408 5.981 4.406 1.00 98.75 374 GLY A CA 1
ATOM 2752 C C . GLY A 1 374 ? -6.254 4.454 4.384 1.00 98.75 374 GLY A C 1
ATOM 2753 O O . GLY A 1 374 ? -6.807 3.809 3.491 1.00 98.75 374 GLY A O 1
ATOM 2754 N N . CYS A 1 375 ? -5.506 3.862 5.321 1.00 98.75 375 CYS A N 1
ATOM 2755 C CA . CYS A 1 375 ? -5.509 2.416 5.564 1.00 98.75 375 CYS A CA 1
ATOM 2756 C C . CYS A 1 375 ? -6.775 2.014 6.342 1.00 98.75 375 CYS A C 1
ATOM 2758 O O . CYS A 1 375 ? -6.746 1.780 7.548 1.00 98.75 375 CYS A O 1
ATOM 2760 N N . GLU A 1 376 ? -7.907 1.975 5.640 1.00 98.56 376 GLU A N 1
ATOM 2761 C CA . GLU A 1 376 ? -9.253 1.803 6.210 1.00 98.56 376 GLU A CA 1
ATOM 2762 C C . GLU A 1 376 ? -9.459 0.465 6.950 1.00 98.56 376 GLU A C 1
ATOM 2764 O O . GLU A 1 376 ? -10.280 0.419 7.864 1.00 98.56 376 GLU A O 1
ATOM 2769 N N . ALA A 1 377 ? -8.702 -0.589 6.612 1.00 98.44 377 ALA A N 1
ATOM 2770 C CA . ALA A 1 377 ? -8.768 -1.911 7.251 1.00 98.44 377 ALA A CA 1
ATOM 2771 C C . ALA A 1 377 ? -7.755 -2.139 8.394 1.00 98.44 377 ALA A C 1
ATOM 2773 O O . ALA A 1 377 ? -7.808 -3.179 9.055 1.00 98.44 377 ALA A O 1
ATOM 2774 N N . LEU A 1 378 ? -6.833 -1.200 8.643 1.00 98.19 378 LEU A N 1
ATOM 2775 C CA . LEU A 1 378 ? -5.789 -1.363 9.657 1.00 98.19 378 LEU A CA 1
ATOM 2776 C C . LEU A 1 378 ? -6.389 -1.221 11.062 1.00 98.19 378 LEU A C 1
ATOM 2778 O O . LEU A 1 378 ? -6.775 -0.120 11.443 1.00 98.19 378 LEU A O 1
ATOM 2782 N N . LYS A 1 379 ? -6.448 -2.317 11.831 1.00 96.44 379 LYS A N 1
ATOM 2783 C CA . LYS A 1 379 ? -7.023 -2.342 13.192 1.00 96.44 379 LYS A CA 1
ATOM 2784 C C . LYS A 1 379 ? -6.026 -2.009 14.291 1.00 96.44 379 LYS A C 1
ATOM 2786 O O . LYS A 1 379 ? -6.348 -1.296 15.239 1.00 96.44 379 LYS A O 1
ATOM 2791 N N . ASP A 1 380 ? -4.806 -2.502 14.161 1.00 95.12 380 ASP A N 1
ATOM 2792 C CA . ASP A 1 380 ? -3.720 -2.241 15.090 1.00 95.12 380 ASP A CA 1
ATOM 2793 C C . ASP A 1 380 ? -2.382 -2.242 14.353 1.00 95.12 380 ASP A C 1
ATOM 2795 O O . ASP A 1 380 ? -2.246 -2.781 13.254 1.00 95.12 380 ASP A O 1
ATOM 2799 N N . ILE A 1 381 ? -1.395 -1.572 14.942 1.00 95.06 381 ILE A N 1
ATOM 2800 C CA . ILE A 1 381 ? -0.040 -1.533 14.406 1.00 95.06 381 ILE A CA 1
ATOM 2801 C C . ILE A 1 381 ? 0.968 -1.336 15.534 1.00 95.06 381 ILE A C 1
ATOM 2803 O O . ILE A 1 381 ? 0.749 -0.559 16.469 1.00 95.06 381 ILE A O 1
ATOM 2807 N N . THR A 1 382 ? 2.093 -2.039 15.426 1.00 92.75 382 THR A N 1
ATOM 2808 C CA . THR A 1 382 ? 3.278 -1.801 16.255 1.00 92.75 382 THR A CA 1
ATOM 2809 C C . THR A 1 382 ? 4.300 -1.035 15.430 1.00 92.75 382 THR A C 1
ATOM 2811 O O . THR A 1 382 ? 4.718 -1.488 14.366 1.00 92.75 382 THR A O 1
ATOM 2814 N N . LEU A 1 383 ? 4.683 0.143 15.912 1.00 93.50 383 LEU A N 1
ATOM 2815 C CA . LEU A 1 383 ? 5.663 1.001 15.251 1.00 93.50 383 LEU A CA 1
ATOM 2816 C C . LEU A 1 383 ? 7.093 0.656 15.722 1.00 93.50 383 LEU A C 1
ATOM 2818 O O . LEU A 1 383 ? 7.251 0.055 16.786 1.00 93.50 383 LEU A O 1
ATOM 2822 N N . PRO A 1 384 ? 8.160 1.023 14.995 1.00 91.25 384 PRO A N 1
ATOM 2823 C CA . PRO A 1 384 ? 9.525 0.760 15.448 1.00 91.25 384 PRO A CA 1
ATOM 2824 C C . PRO A 1 384 ? 9.921 1.673 16.611 1.00 91.25 384 PRO A C 1
ATOM 2826 O O . PRO A 1 384 ? 9.860 2.898 16.501 1.00 91.25 384 PRO A O 1
ATOM 2829 N N . VAL A 1 385 ? 10.390 1.090 17.715 1.00 88.44 385 VAL A N 1
ATOM 2830 C CA . VAL A 1 385 ? 10.882 1.862 18.866 1.00 88.44 385 VAL A CA 1
ATOM 2831 C C . VAL A 1 385 ? 12.132 2.656 18.448 1.00 88.44 385 VAL A C 1
ATOM 2833 O O . VAL A 1 385 ? 13.083 2.037 17.964 1.00 88.44 385 VAL A O 1
ATOM 2836 N N . PRO A 1 386 ? 12.167 3.994 18.617 1.00 86.69 386 PRO A N 1
ATOM 2837 C CA . PRO A 1 386 ? 13.330 4.794 18.244 1.00 86.69 386 PRO A CA 1
ATOM 2838 C C . PRO A 1 386 ? 14.593 4.336 18.980 1.00 86.69 386 PRO A C 1
ATOM 2840 O O . PRO A 1 386 ? 14.604 4.265 20.207 1.00 86.69 386 PRO A O 1
ATOM 2843 N N . ALA A 1 387 ? 15.667 4.055 18.240 1.00 87.19 387 ALA A N 1
ATOM 2844 C CA . ALA A 1 387 ? 16.973 3.726 18.818 1.00 87.19 387 ALA A CA 1
ATOM 2845 C C . ALA A 1 387 ? 17.619 4.939 19.508 1.00 87.19 387 ALA A C 1
ATOM 2847 O O . ALA A 1 387 ? 18.356 4.785 20.477 1.00 87.19 387 ALA A O 1
ATOM 2848 N N . ASP A 1 388 ? 17.325 6.139 19.006 1.00 87.69 388 ASP A N 1
ATOM 2849 C CA . ASP A 1 388 ? 17.731 7.414 19.584 1.00 87.69 388 ASP A CA 1
ATOM 2850 C C . ASP A 1 388 ? 16.483 8.169 20.058 1.00 87.69 388 ASP A C 1
ATOM 2852 O O . ASP A 1 388 ? 15.703 8.680 19.253 1.00 87.69 388 ASP A O 1
ATOM 2856 N N . ALA A 1 389 ? 16.298 8.240 21.377 1.00 86.50 389 ALA A N 1
ATOM 2857 C CA . ALA A 1 389 ? 15.167 8.925 21.999 1.00 86.50 389 ALA A CA 1
ATOM 2858 C C . ALA A 1 389 ? 15.194 10.454 21.804 1.00 86.50 389 ALA A C 1
ATOM 2860 O O . ALA A 1 389 ? 14.170 11.108 22.005 1.00 86.50 389 ALA A O 1
ATOM 2861 N N . THR A 1 390 ? 16.341 11.027 21.419 1.00 88.56 390 THR A N 1
ATOM 2862 C CA . THR A 1 390 ? 16.485 12.460 21.133 1.00 88.56 390 THR A CA 1
ATOM 2863 C C . THR A 1 390 ? 16.109 12.809 19.697 1.00 88.56 390 THR A C 1
ATOM 2865 O O . THR A 1 390 ? 15.869 13.979 19.399 1.00 88.56 390 THR A O 1
ATOM 2868 N N . LYS A 1 391 ? 15.987 11.820 18.802 1.00 88.62 391 LYS A N 1
ATOM 2869 C CA . LYS A 1 391 ? 15.607 12.062 17.409 1.00 88.62 391 LYS A CA 1
ATOM 2870 C C . LYS A 1 391 ? 14.170 12.581 17.345 1.00 88.62 391 LYS A C 1
ATOM 2872 O O . LYS A 1 391 ? 13.264 11.996 17.933 1.00 88.62 391 LYS A O 1
ATOM 2877 N N . SER A 1 392 ? 13.963 13.692 16.638 1.00 92.31 392 SER A N 1
ATOM 2878 C CA . SER A 1 392 ? 12.625 14.262 16.457 1.00 92.31 392 SER A CA 1
ATOM 2879 C C . SER A 1 392 ? 11.787 13.367 15.548 1.00 92.31 392 SER A C 1
ATOM 2881 O O . SER A 1 392 ? 12.225 13.021 14.450 1.00 92.31 392 SER A O 1
ATOM 2883 N N . ILE A 1 393 ? 10.587 13.009 16.004 1.00 93.12 393 ILE A N 1
ATOM 2884 C CA . ILE A 1 393 ? 9.663 12.120 15.294 1.00 93.12 393 ILE A CA 1
ATOM 2885 C C . ILE A 1 393 ? 8.428 12.901 14.853 1.00 93.12 393 ILE A C 1
ATOM 2887 O O . ILE A 1 393 ? 7.865 13.674 15.627 1.00 93.12 393 ILE A O 1
ATOM 2891 N N . THR A 1 394 ? 7.972 12.676 13.624 1.00 95.50 394 THR A N 1
ATOM 2892 C CA . THR A 1 394 ? 6.759 13.310 13.092 1.00 95.50 394 THR A CA 1
ATOM 2893 C C . THR A 1 394 ? 5.723 12.277 12.651 1.00 95.50 394 THR A C 1
ATOM 2895 O O . THR A 1 394 ? 6.060 11.299 11.979 1.00 95.50 394 THR A O 1
ATOM 2898 N N . PHE A 1 395 ? 4.460 12.517 13.018 1.00 97.56 395 PHE A N 1
ATOM 2899 C CA . PHE A 1 395 ? 3.295 11.694 12.671 1.00 97.56 395 PHE A CA 1
ATOM 2900 C C . PHE A 1 395 ? 2.231 12.491 11.896 1.00 97.56 395 PHE A C 1
ATOM 2902 O O . PHE A 1 395 ? 1.040 12.187 11.985 1.00 97.56 395 PHE A O 1
ATOM 2909 N N . GLN A 1 396 ? 2.624 13.525 11.145 1.00 98.06 396 GLN A N 1
ATOM 2910 C CA . GLN A 1 396 ? 1.668 14.353 10.397 1.00 98.06 396 GLN A CA 1
ATOM 2911 C C . GLN A 1 396 ? 0.810 13.487 9.473 1.00 98.06 396 GLN A C 1
ATOM 2913 O O . GLN A 1 396 ? 1.348 12.761 8.643 1.00 98.06 396 GLN A O 1
ATOM 2918 N N . TYR A 1 397 ? -0.514 13.531 9.623 1.00 98.69 397 TYR A N 1
ATOM 2919 C CA . TYR A 1 397 ? -1.466 12.695 8.880 1.00 98.69 397 TYR A CA 1
ATOM 2920 C C . TYR A 1 397 ? -1.204 11.177 8.930 1.00 98.69 397 TYR A C 1
ATOM 2922 O O . TYR A 1 397 ? -1.785 10.446 8.127 1.00 98.69 397 TYR A O 1
ATOM 2930 N N . ALA A 1 398 ? -0.343 10.678 9.825 1.00 98.50 398 ALA A N 1
ATOM 2931 C CA . ALA A 1 398 ? 0.198 9.319 9.741 1.00 98.50 398 ALA A CA 1
ATOM 2932 C C . ALA A 1 398 ? -0.885 8.234 9.703 1.00 98.50 398 ALA A C 1
ATOM 2934 O O . ALA A 1 398 ? -0.721 7.261 8.974 1.00 98.50 398 ALA A O 1
ATOM 2935 N N . PHE A 1 399 ? -1.992 8.433 10.423 1.00 98.81 399 PHE A N 1
ATOM 2936 C CA . PHE A 1 399 ? -3.134 7.518 10.503 1.00 98.81 399 PHE A CA 1
ATOM 2937 C C . PHE A 1 399 ? -4.440 8.170 10.031 1.00 98.81 399 PHE A C 1
ATOM 2939 O O . PHE A 1 399 ? -5.525 7.659 10.291 1.00 98.81 399 PHE A O 1
ATOM 2946 N N . SER A 1 400 ? -4.367 9.317 9.351 1.00 98.81 400 SER A N 1
ATOM 2947 C CA . SER A 1 400 ? -5.563 10.043 8.921 1.00 98.81 400 SER A CA 1
ATOM 2948 C C . SER A 1 400 ? -6.439 9.157 8.025 1.00 98.81 400 SER A C 1
ATOM 2950 O O . SER A 1 400 ? -5.960 8.621 7.029 1.00 98.81 400 SER A O 1
ATOM 2952 N N . GLY A 1 401 ? -7.714 8.985 8.377 1.00 98.62 401 GLY A N 1
ATOM 2953 C CA . GLY A 1 401 ? -8.658 8.122 7.666 1.00 98.62 401 GLY A CA 1
ATOM 2954 C C . GLY A 1 401 ? -8.490 6.616 7.917 1.00 98.62 401 GLY A C 1
ATOM 2955 O O . GLY A 1 401 ? -9.080 5.825 7.186 1.00 98.62 401 GLY A O 1
ATOM 2956 N N . CYS A 1 402 ? -7.708 6.187 8.914 1.00 98.69 402 CYS A N 1
ATOM 2957 C CA . CYS A 1 402 ? -7.688 4.788 9.357 1.00 98.69 402 CYS A CA 1
ATOM 2958 C C . CYS A 1 402 ? -8.939 4.474 10.193 1.00 98.69 402 CYS A C 1
ATOM 2960 O O . CYS A 1 402 ? -8.903 4.450 11.423 1.00 98.69 402 CYS A O 1
ATOM 2962 N N . THR A 1 403 ? -10.073 4.260 9.530 1.00 97.25 403 THR A N 1
ATOM 2963 C CA . THR A 1 403 ? -11.389 4.115 10.175 1.00 97.25 403 THR A CA 1
ATOM 2964 C C . THR A 1 403 ? -11.519 2.875 11.059 1.00 97.25 403 THR A C 1
ATOM 2966 O O . THR A 1 403 ? -12.276 2.906 12.025 1.00 97.25 403 THR A O 1
ATOM 2969 N N . ALA A 1 404 ? -10.778 1.797 10.776 1.00 97.31 404 ALA A N 1
ATOM 2970 C CA . ALA A 1 404 ? -10.759 0.591 11.606 1.00 97.31 404 ALA A CA 1
ATOM 2971 C C . ALA A 1 404 ? -9.731 0.623 12.748 1.00 97.31 404 ALA A C 1
ATOM 2973 O O . ALA A 1 404 ? -9.752 -0.287 13.570 1.00 97.31 404 ALA A O 1
ATOM 2974 N N . LEU A 1 405 ? -8.851 1.630 12.821 1.00 98.19 405 LEU A N 1
ATOM 2975 C CA . LEU A 1 405 ? -7.746 1.644 13.781 1.00 98.19 405 LEU A CA 1
ATOM 2976 C C . LEU A 1 405 ? -8.271 1.781 15.208 1.00 98.19 405 LEU A C 1
ATOM 2978 O O . LEU A 1 405 ? -8.810 2.820 15.575 1.00 98.19 405 LEU A O 1
ATOM 2982 N N . GLU A 1 406 ? -8.066 0.748 16.018 1.00 96.19 406 GLU A N 1
ATOM 2983 C CA . GLU A 1 406 ? -8.512 0.669 17.407 1.00 96.19 406 GLU A CA 1
ATOM 2984 C C . GLU A 1 406 ? -7.441 1.166 18.380 1.00 96.19 406 GLU A C 1
ATOM 2986 O O . GLU A 1 406 ? -7.777 1.780 19.399 1.00 96.19 406 GLU A O 1
ATOM 2991 N N . ARG A 1 407 ? -6.158 0.893 18.087 1.00 95.12 407 ARG A N 1
ATOM 2992 C CA . ARG A 1 407 ? -5.026 1.202 18.977 1.00 95.12 407 ARG A CA 1
ATOM 2993 C C . ARG A 1 407 ? -3.664 1.225 18.280 1.00 95.12 407 ARG A C 1
ATOM 2995 O O . ARG A 1 407 ? -3.432 0.531 17.295 1.00 95.12 407 ARG A O 1
ATOM 3002 N N . ILE A 1 408 ? -2.722 1.940 18.899 1.00 96.50 408 ILE A N 1
ATOM 3003 C CA . ILE A 1 408 ? -1.279 1.866 18.614 1.00 96.50 408 ILE A CA 1
ATOM 3004 C C . ILE A 1 408 ? -0.568 1.593 19.939 1.00 96.50 408 ILE A C 1
ATOM 3006 O O . ILE A 1 408 ? -0.399 2.493 20.766 1.00 96.50 408 ILE A O 1
ATOM 3010 N N . ALA A 1 409 ? -0.194 0.335 20.171 1.00 90.31 409 ALA A N 1
ATOM 3011 C CA . ALA A 1 409 ? 0.180 -0.143 21.503 1.00 90.31 409 ALA A CA 1
ATOM 3012 C C . ALA A 1 409 ? 1.409 0.571 22.090 1.00 90.31 409 ALA A C 1
ATOM 3014 O O . ALA A 1 409 ? 1.449 0.850 23.287 1.00 90.31 409 ALA A O 1
ATOM 3015 N N . ASN A 1 410 ? 2.394 0.905 21.253 1.00 94.88 410 ASN A N 1
ATOM 3016 C CA . ASN A 1 410 ? 3.665 1.475 21.688 1.00 94.88 410 ASN A CA 1
ATOM 3017 C C . ASN A 1 410 ? 3.813 2.982 21.421 1.00 94.88 410 ASN A C 1
ATOM 3019 O O . ASN A 1 410 ? 4.916 3.506 21.533 1.00 94.88 410 ASN A O 1
ATOM 3023 N N . LEU A 1 411 ? 2.735 3.718 21.129 1.00 95.12 411 LEU A N 1
ATOM 3024 C CA . LEU A 1 411 ? 2.826 5.168 20.889 1.00 95.12 411 LEU A CA 1
ATOM 3025 C C . LEU A 1 411 ? 3.445 5.935 22.081 1.00 95.12 411 LEU A C 1
ATOM 3027 O O . LEU A 1 411 ? 4.156 6.923 21.902 1.00 95.12 411 LEU A O 1
ATOM 3031 N N . GLY A 1 412 ? 3.262 5.424 23.302 1.00 94.75 412 GLY A N 1
ATOM 3032 C CA . GLY A 1 412 ? 3.821 6.008 24.522 1.00 94.75 412 GLY A CA 1
ATOM 3033 C C . GLY A 1 412 ? 5.351 5.945 24.626 1.00 94.75 412 GLY A C 1
ATOM 3034 O O . GLY A 1 412 ? 5.924 6.647 25.467 1.00 94.75 412 GLY A O 1
ATOM 3035 N N . THR A 1 413 ? 6.031 5.141 23.795 1.00 94.06 413 THR A N 1
ATOM 3036 C CA . THR A 1 413 ? 7.504 5.051 23.782 1.00 94.06 413 THR A CA 1
ATOM 3037 C C . THR A 1 413 ? 8.159 6.238 23.076 1.00 94.06 413 THR A C 1
ATOM 3039 O O . THR A 1 413 ? 9.343 6.488 23.281 1.00 94.06 413 THR A O 1
ATOM 3042 N N . TYR A 1 414 ? 7.410 6.996 22.271 1.00 94.62 414 TYR A N 1
ATOM 3043 C CA . TYR A 1 414 ? 7.921 8.144 21.524 1.00 94.62 414 TYR A CA 1
ATOM 3044 C C . TYR A 1 414 ? 7.942 9.396 22.404 1.00 94.62 414 TYR A C 1
ATOM 3046 O O . TYR A 1 414 ? 6.910 10.024 22.622 1.00 94.62 414 TYR A O 1
ATOM 3054 N N . LYS A 1 415 ? 9.119 9.742 22.938 1.00 93.50 415 LYS A N 1
ATOM 3055 C CA . LYS A 1 415 ? 9.294 10.864 23.882 1.00 93.50 415 LYS A CA 1
ATOM 3056 C C . LYS A 1 415 ? 9.631 12.209 23.228 1.00 93.50 415 LYS A C 1
ATOM 3058 O O . LYS A 1 415 ? 9.576 13.224 23.912 1.00 93.50 415 LYS A O 1
ATOM 3063 N N . ASN A 1 416 ? 9.971 12.222 21.937 1.00 94.81 416 ASN A N 1
ATOM 3064 C CA . ASN A 1 416 ? 10.319 13.437 21.192 1.00 94.81 416 ASN A CA 1
ATOM 3065 C C . ASN A 1 416 ? 9.507 13.584 19.890 1.00 94.81 416 ASN A C 1
ATOM 3067 O O . ASN A 1 416 ? 10.052 13.728 18.793 1.00 94.81 416 ASN A O 1
ATOM 3071 N N . VAL A 1 417 ? 8.179 13.505 19.998 1.00 96.19 417 VAL A N 1
ATOM 3072 C CA . VAL A 1 417 ? 7.269 13.800 18.885 1.00 96.19 417 VAL A CA 1
ATOM 3073 C C . VAL A 1 417 ? 7.200 15.314 18.688 1.00 96.19 417 VAL A C 1
ATOM 3075 O O . VAL A 1 417 ? 6.873 16.039 19.626 1.00 96.19 417 VAL A O 1
ATOM 3078 N N . SER A 1 418 ? 7.480 15.798 17.477 1.00 96.31 418 SER A N 1
ATOM 3079 C CA . SER A 1 418 ? 7.393 17.223 17.123 1.00 96.31 418 SER A CA 1
ATOM 3080 C C . SER A 1 418 ? 6.040 17.622 16.543 1.00 96.31 418 SER A C 1
ATOM 3082 O O . SER A 1 418 ? 5.639 18.779 16.663 1.00 96.31 418 SER A O 1
ATOM 3084 N N . SER A 1 419 ? 5.310 16.685 15.930 1.00 97.56 419 SER A N 1
ATOM 3085 C CA . SER A 1 419 ? 4.020 16.984 15.310 1.00 97.56 419 SER A CA 1
ATOM 3086 C C . SER A 1 419 ? 3.055 15.802 15.310 1.00 97.56 419 SER A C 1
ATOM 3088 O O . SER A 1 419 ? 3.402 14.696 14.894 1.00 97.56 419 SER A O 1
ATOM 3090 N N . LEU A 1 420 ? 1.818 16.093 15.720 1.00 98.12 420 LEU A N 1
ATOM 3091 C CA . LEU A 1 420 ? 0.624 15.261 15.562 1.00 98.12 420 LEU A CA 1
ATOM 3092 C C . LEU A 1 420 ? -0.415 15.923 14.634 1.00 98.12 420 LEU A C 1
ATOM 3094 O O . LEU A 1 420 ? -1.591 15.581 14.703 1.00 98.12 420 LEU A O 1
ATOM 3098 N N . TYR A 1 421 ? -0.010 16.870 13.776 1.00 98.31 421 TYR A N 1
ATOM 3099 C CA . TYR A 1 421 ? -0.907 17.548 12.826 1.00 98.31 421 TYR A CA 1
ATOM 3100 C C . TYR A 1 421 ? -1.762 16.525 12.060 1.00 98.31 421 TYR A C 1
ATOM 3102 O O . TYR A 1 421 ? -1.211 15.705 11.324 1.00 98.31 421 TYR A O 1
ATOM 3110 N N . TYR A 1 422 ? -3.083 16.528 12.268 1.00 98.56 422 TYR A N 1
ATOM 3111 C CA . TYR A 1 422 ? -4.028 15.580 11.656 1.00 98.56 422 TYR A CA 1
ATOM 3112 C C . TYR A 1 422 ? -3.692 14.084 11.849 1.00 98.56 422 TYR A C 1
ATOM 3114 O O . TYR A 1 422 ? -4.186 13.237 11.101 1.00 98.56 422 TYR A O 1
ATOM 3122 N N . ALA A 1 423 ? -2.857 13.723 12.831 1.00 98.56 423 ALA A N 1
ATOM 3123 C CA . ALA A 1 423 ? -2.296 12.376 12.955 1.00 98.56 423 ALA A CA 1
ATOM 3124 C C . ALA A 1 423 ? -3.367 11.278 13.016 1.00 98.56 423 ALA A C 1
ATOM 3126 O O . ALA A 1 423 ? -3.203 10.258 12.350 1.00 98.56 423 ALA A O 1
ATOM 3127 N N . PHE A 1 424 ? -4.463 11.514 13.745 1.00 98.69 424 PHE A N 1
ATOM 3128 C CA . PHE A 1 424 ? -5.589 10.587 13.899 1.00 98.69 424 PHE A CA 1
ATOM 3129 C C . PHE A 1 424 ? -6.893 11.122 13.299 1.00 98.69 424 PHE A C 1
ATOM 3131 O O . PHE A 1 424 ? -7.966 10.627 13.630 1.00 98.69 424 PHE A O 1
ATOM 3138 N N . TYR A 1 425 ? -6.836 12.127 12.420 1.00 98.56 425 TYR A N 1
ATOM 3139 C CA . TYR A 1 425 ? -8.031 12.696 11.790 1.00 98.56 425 TYR A CA 1
ATOM 3140 C C . TYR A 1 425 ? -8.911 11.592 11.178 1.00 98.56 425 TYR A C 1
ATOM 3142 O O . TYR A 1 425 ? -8.405 10.794 10.391 1.00 98.56 425 TYR A O 1
ATOM 3150 N N . GLN A 1 426 ? -10.204 11.540 11.520 1.00 97.81 426 GLN A N 1
ATOM 3151 C CA . GLN A 1 426 ? -11.152 10.502 11.064 1.00 97.81 426 GLN A CA 1
ATOM 3152 C C . GLN A 1 426 ? -10.813 9.048 11.478 1.00 97.81 426 GLN A C 1
ATOM 3154 O O . GLN A 1 426 ? -11.279 8.100 10.848 1.00 97.81 426 GLN A O 1
ATOM 3159 N N . CYS A 1 427 ? -10.041 8.829 12.549 1.00 98.19 427 CYS A N 1
ATOM 3160 C CA . CYS A 1 427 ? -9.911 7.500 13.167 1.00 98.19 427 CYS A CA 1
ATOM 3161 C C . CYS A 1 427 ? -11.141 7.188 14.040 1.00 98.19 427 CYS A C 1
ATOM 3163 O O . CYS A 1 427 ? -11.105 7.306 15.270 1.00 98.19 427 CYS A O 1
ATOM 3165 N N . SER A 1 428 ? -12.255 6.826 13.403 1.00 96.19 428 SER A N 1
ATOM 3166 C CA . SER A 1 428 ? -13.570 6.653 14.040 1.00 96.19 428 SER A CA 1
ATOM 3167 C C . SER A 1 428 ? -13.650 5.511 15.061 1.00 96.19 428 SER A C 1
ATOM 3169 O O . SER A 1 428 ? -14.524 5.563 15.921 1.00 96.19 428 SER A O 1
ATOM 3171 N N . ASN A 1 429 ? -12.730 4.537 15.025 1.00 96.75 429 ASN A N 1
ATOM 3172 C CA . ASN A 1 429 ? -12.661 3.426 15.986 1.00 96.75 429 ASN A CA 1
ATOM 3173 C C . ASN A 1 429 ? -11.523 3.525 17.017 1.00 96.75 429 ASN A C 1
ATOM 3175 O O . ASN A 1 429 ? -11.416 2.649 17.875 1.00 96.75 429 ASN A O 1
ATOM 3179 N N . LEU A 1 430 ? -10.714 4.594 17.009 1.00 98.00 430 LEU A N 1
ATOM 3180 C CA . LEU A 1 430 ? -9.567 4.712 17.918 1.00 98.00 430 LEU A CA 1
ATOM 3181 C C . LEU A 1 430 ? -10.035 4.788 19.373 1.00 98.00 430 LEU A C 1
ATOM 3183 O O . LEU A 1 430 ? -10.657 5.759 19.785 1.00 98.00 430 LEU A O 1
ATOM 3187 N N . THR A 1 431 ? -9.747 3.769 20.173 1.00 97.69 431 THR A N 1
ATOM 3188 C CA . THR A 1 431 ? -10.263 3.675 21.550 1.00 97.69 431 THR A CA 1
ATOM 3189 C C . THR A 1 431 ? -9.396 4.413 22.563 1.00 97.69 431 THR A C 1
ATOM 3191 O O . THR A 1 431 ? -9.903 4.913 23.569 1.00 97.69 431 THR A O 1
ATOM 3194 N N . TYR A 1 432 ? -8.095 4.529 22.299 1.00 98.00 432 TYR A N 1
ATOM 3195 C CA . TYR A 1 432 ? -7.183 5.292 23.136 1.00 98.00 432 TYR A CA 1
ATOM 3196 C C . TYR A 1 432 ? -5.924 5.738 22.386 1.00 98.00 432 TYR A C 1
ATOM 3198 O O . TYR A 1 432 ? -5.514 5.138 21.394 1.00 98.00 432 TYR A O 1
ATOM 3206 N N . ALA A 1 433 ? -5.257 6.754 22.932 1.00 97.75 433 ALA A N 1
ATOM 3207 C CA . ALA A 1 433 ? -3.900 7.142 22.569 1.00 97.75 433 ALA A CA 1
ATOM 3208 C C . ALA A 1 433 ? -3.085 7.421 23.840 1.00 97.75 433 ALA A C 1
ATOM 3210 O O . ALA A 1 433 ? -3.479 8.244 24.667 1.00 97.75 433 ALA A O 1
ATOM 3211 N N . ILE A 1 434 ? -1.949 6.735 23.996 1.00 97.69 434 ILE A N 1
ATOM 3212 C CA . ILE A 1 434 ? -0.970 7.011 25.058 1.00 97.69 434 ILE A CA 1
ATOM 3213 C C . ILE A 1 434 ? 0.185 7.776 24.422 1.00 97.69 434 ILE A C 1
ATOM 3215 O O . ILE A 1 434 ? 0.884 7.226 23.574 1.00 97.69 434 ILE A O 1
ATOM 3219 N N . LEU A 1 435 ? 0.378 9.035 24.813 1.00 96.62 435 LEU A N 1
ATOM 3220 C CA . LEU A 1 435 ? 1.431 9.889 24.267 1.00 96.62 435 LEU A CA 1
ATOM 3221 C C . LEU A 1 435 ? 2.662 9.896 25.175 1.00 96.62 435 LEU A C 1
ATOM 3223 O O . LEU A 1 435 ? 2.556 9.969 26.399 1.00 96.62 435 LEU A O 1
ATOM 3227 N N . GLY A 1 436 ? 3.850 9.836 24.570 1.00 95.25 436 GLY A N 1
ATOM 3228 C CA . GLY A 1 436 ? 5.114 9.958 25.294 1.00 95.25 436 GLY A CA 1
ATOM 3229 C C . GLY A 1 436 ? 5.521 11.404 25.598 1.00 95.25 436 GLY A C 1
ATOM 3230 O O . GLY A 1 436 ? 6.257 11.616 26.560 1.00 95.25 436 GLY A O 1
ATOM 3231 N N . ASN A 1 437 ? 5.007 12.371 24.833 1.00 95.00 437 ASN A N 1
ATOM 3232 C CA . ASN A 1 437 ? 5.070 13.816 25.059 1.00 95.00 437 ASN A CA 1
ATOM 3233 C C . ASN A 1 437 ? 3.887 14.506 24.354 1.00 95.00 437 ASN A C 1
ATOM 3235 O O . ASN A 1 437 ? 3.279 13.931 23.451 1.00 95.00 437 ASN A O 1
ATOM 3239 N N . VAL A 1 438 ? 3.586 15.748 24.736 1.00 94.88 438 VAL A N 1
ATOM 3240 C CA . VAL A 1 438 ? 2.673 16.615 23.976 1.00 94.88 438 VAL A CA 1
ATOM 3241 C C . VAL A 1 438 ? 3.518 17.425 22.981 1.00 94.88 438 VAL A C 1
ATOM 3243 O O . VAL A 1 438 ? 4.397 18.167 23.422 1.00 94.88 438 VAL A O 1
ATOM 3246 N N . PRO A 1 439 ? 3.338 17.265 21.658 1.00 94.44 439 PRO A N 1
ATOM 3247 C CA . PRO A 1 439 ? 4.093 18.026 20.661 1.00 94.44 439 PRO A CA 1
ATOM 3248 C C . PRO A 1 439 ? 3.624 19.484 20.593 1.00 94.44 439 PRO A C 1
ATOM 3250 O O . PRO A 1 439 ? 2.499 19.802 20.969 1.00 94.44 439 PRO A O 1
ATOM 3253 N N . SER A 1 440 ? 4.450 20.366 20.026 1.00 92.00 440 SER A N 1
ATOM 3254 C CA . SER A 1 440 ? 4.081 21.771 19.793 1.00 92.00 440 SER A CA 1
ATOM 3255 C C . SER A 1 440 ? 3.053 21.953 18.669 1.00 92.00 440 SER A C 1
ATOM 3257 O O . SER A 1 440 ? 2.341 22.952 18.646 1.00 92.00 440 SER A O 1
ATOM 3259 N N . ILE A 1 441 ? 2.959 20.996 17.738 1.00 96.88 441 ILE A N 1
ATOM 3260 C CA . ILE A 1 441 ? 2.011 21.028 16.619 1.00 96.88 441 ILE A CA 1
ATOM 3261 C C . ILE A 1 441 ? 0.970 19.921 16.804 1.00 96.88 441 ILE A C 1
ATOM 3263 O O . ILE A 1 441 ? 1.267 18.740 16.607 1.00 96.88 441 ILE A O 1
ATOM 3267 N N . THR A 1 442 ? -0.260 20.308 17.135 1.00 96.88 442 THR A N 1
ATOM 3268 C CA . THR A 1 442 ? -1.359 19.399 17.517 1.00 96.88 442 THR A CA 1
ATOM 3269 C C . THR A 1 442 ? -2.662 19.632 16.752 1.00 96.88 442 THR A C 1
ATOM 3271 O O . THR A 1 442 ? -3.649 18.959 17.046 1.00 96.88 442 THR A O 1
ATOM 3274 N N . THR A 1 443 ? -2.687 20.557 15.783 1.00 97.38 443 THR A N 1
ATOM 3275 C CA . THR A 1 443 ? -3.908 20.929 15.049 1.00 97.38 443 THR A CA 1
ATOM 3276 C C . THR A 1 443 ? -4.628 19.695 14.519 1.00 97.38 443 THR A C 1
ATOM 3278 O O . THR A 1 443 ? -4.030 18.878 13.812 1.00 97.38 443 THR A O 1
ATOM 3281 N N . ASP A 1 444 ? -5.898 19.567 14.902 1.00 97.44 444 ASP A N 1
ATOM 3282 C CA . ASP A 1 444 ? -6.812 18.498 14.499 1.00 97.44 444 ASP A CA 1
ATOM 3283 C C . ASP A 1 444 ? -6.265 17.074 14.697 1.00 97.44 444 ASP A C 1
ATOM 3285 O O . ASP A 1 444 ? -6.732 16.128 14.058 1.00 97.44 444 ASP A O 1
ATOM 3289 N N . ALA A 1 445 ? -5.307 16.891 15.617 1.00 98.00 445 ALA A N 1
ATOM 3290 C CA . ALA A 1 445 ? -4.697 15.593 15.903 1.00 98.00 445 ALA A CA 1
ATOM 3291 C C . ALA A 1 445 ? -5.746 14.511 16.192 1.00 98.00 445 ALA A C 1
ATOM 3293 O O . ALA A 1 445 ? -5.569 13.373 15.769 1.00 98.00 445 ALA A O 1
ATOM 3294 N N . PHE A 1 446 ? -6.838 14.884 16.867 1.00 97.75 446 PHE A N 1
ATOM 3295 C CA . PHE A 1 446 ? -7.951 14.014 17.247 1.00 97.75 446 PHE A CA 1
ATOM 3296 C C . PHE A 1 446 ? -9.305 14.507 16.704 1.00 97.75 446 PHE A C 1
ATOM 3298 O O . PHE A 1 446 ? -10.343 14.283 17.325 1.00 97.75 446 PHE A O 1
ATOM 3305 N N . TYR A 1 447 ? -9.334 15.195 15.562 1.00 96.81 447 TYR A N 1
ATOM 3306 C CA . TYR A 1 447 ? -10.603 15.627 14.973 1.00 96.81 447 TYR A CA 1
ATOM 3307 C C . TYR A 1 447 ? -11.348 14.450 14.319 1.00 96.81 447 TYR A C 1
ATOM 3309 O O . TYR A 1 447 ? -10.752 13.635 13.613 1.00 96.81 447 TYR A O 1
ATOM 3317 N N . ALA A 1 448 ? -12.665 14.371 14.541 1.00 96.00 448 ALA A N 1
ATOM 3318 C CA . ALA A 1 448 ? -13.528 13.287 14.053 1.00 96.00 448 ALA A CA 1
ATOM 3319 C C . ALA A 1 448 ? -13.041 11.866 14.425 1.00 96.00 448 ALA A C 1
ATOM 3321 O O . ALA A 1 448 ? -13.301 10.905 13.703 1.00 96.00 448 ALA A O 1
ATOM 3322 N N . VAL A 1 449 ? -12.328 11.725 15.547 1.00 97.00 449 VAL A N 1
ATOM 3323 C CA . VAL A 1 449 ? -12.025 10.412 16.140 1.00 97.00 449 VAL A CA 1
ATOM 3324 C C . VAL A 1 449 ? -13.229 9.866 16.895 1.00 97.00 449 VAL A C 1
ATOM 3326 O O . VAL A 1 449 ? -14.163 10.612 17.205 1.00 97.00 449 VAL A O 1
ATOM 3329 N N . ASN A 1 450 ? -13.169 8.586 17.267 1.00 97.12 450 ASN A N 1
ATOM 3330 C CA . ASN A 1 450 ? -14.095 8.002 18.234 1.00 97.12 450 ASN A CA 1
ATOM 3331 C C . ASN A 1 450 ? -14.281 8.951 19.444 1.00 97.12 450 ASN A C 1
ATOM 3333 O O . ASN A 1 450 ? -13.310 9.232 20.161 1.00 97.12 450 ASN A O 1
ATOM 3337 N N . PRO A 1 451 ? -15.501 9.436 19.736 1.00 96.75 451 PRO A N 1
ATOM 3338 C CA . PRO A 1 451 ? -15.733 10.339 20.863 1.00 96.75 451 PRO A CA 1
ATOM 3339 C C . PRO A 1 451 ? -15.438 9.698 22.225 1.00 96.75 451 PRO A C 1
ATOM 3341 O O . PRO A 1 451 ? -15.263 10.427 23.197 1.00 96.75 451 PRO A O 1
ATOM 3344 N N . ASN A 1 452 ? -15.348 8.367 22.300 1.00 98.06 452 ASN A N 1
ATOM 3345 C CA . ASN A 1 452 ? -14.985 7.623 23.507 1.00 98.06 452 ASN A CA 1
ATOM 3346 C C . ASN A 1 452 ? -13.464 7.454 23.668 1.00 98.06 452 ASN A C 1
ATOM 3348 O O . ASN A 1 452 ? -13.026 6.905 24.676 1.00 98.06 452 ASN A O 1
ATOM 3352 N N . CYS A 1 453 ? -12.652 7.943 22.719 1.00 98.19 453 CYS A N 1
ATOM 3353 C CA . CYS A 1 453 ? -11.197 7.804 22.739 1.00 98.19 453 CYS A CA 1
ATOM 3354 C C . CYS A 1 453 ? -10.580 8.437 23.994 1.00 98.19 453 CYS A C 1
ATOM 3356 O O . CYS A 1 453 ? -10.650 9.663 24.158 1.00 98.19 453 CYS A O 1
ATOM 3358 N N . LEU A 1 454 ? -9.907 7.636 24.822 1.00 98.62 454 LEU A N 1
ATOM 3359 C CA . LEU A 1 454 ? -9.156 8.104 25.992 1.00 98.62 454 LEU A CA 1
ATOM 3360 C C . LEU A 1 454 ? -7.765 8.607 25.590 1.00 98.62 454 LEU A C 1
ATOM 3362 O O . LEU A 1 454 ? -7.073 7.972 24.796 1.00 98.62 454 LEU A O 1
ATOM 3366 N N . LYS A 1 455 ? -7.334 9.748 26.129 1.00 98.25 455 LYS A N 1
ATOM 3367 C CA . LYS A 1 455 ? -6.069 10.395 25.747 1.00 98.25 455 LYS A CA 1
ATOM 3368 C C . LYS A 1 455 ? -5.176 10.514 26.973 1.00 98.25 455 LYS A C 1
ATOM 3370 O O . LYS A 1 455 ? -5.412 11.357 27.832 1.00 98.25 455 LYS A O 1
ATOM 3375 N N . TYR A 1 456 ? -4.159 9.665 27.056 1.00 98.25 456 TYR A N 1
ATOM 3376 C CA . TYR A 1 456 ? -3.228 9.640 28.179 1.00 98.25 456 TYR A CA 1
ATOM 3377 C C . TYR A 1 456 ? -1.991 10.468 27.862 1.00 98.25 456 TYR A C 1
ATOM 3379 O O . TYR A 1 456 ? -1.309 10.228 26.864 1.00 98.25 456 TYR A O 1
ATOM 3387 N N . MET A 1 457 ? -1.700 11.418 28.741 1.00 97.38 457 MET A N 1
ATOM 3388 C CA . MET A 1 457 ? -0.523 12.275 28.677 1.00 97.38 457 MET A CA 1
ATOM 3389 C C . MET A 1 457 ? 0.510 11.847 29.727 1.00 97.38 457 MET A C 1
ATOM 3391 O O . MET A 1 457 ? 0.139 11.243 30.742 1.00 97.38 457 MET A O 1
ATOM 3395 N N . PRO A 1 458 ? 1.797 12.191 29.544 1.00 95.75 458 PRO A N 1
ATOM 3396 C CA . PRO A 1 458 ? 2.818 11.948 30.556 1.00 95.75 458 PRO A CA 1
ATOM 3397 C C . PRO A 1 458 ? 2.482 12.596 31.902 1.00 95.75 458 PRO A C 1
ATOM 3399 O O . PRO A 1 458 ? 1.904 13.685 31.966 1.00 95.75 458 PRO A O 1
ATOM 3402 N N . THR A 1 459 ? 2.893 11.952 32.993 1.00 95.12 459 THR A N 1
ATOM 3403 C CA . THR A 1 459 ? 2.827 12.540 34.337 1.00 95.12 459 THR A CA 1
ATOM 3404 C C . THR A 1 459 ? 3.558 13.884 34.368 1.00 95.12 459 THR A C 1
ATOM 3406 O O . THR A 1 459 ? 4.660 13.998 33.837 1.00 95.12 459 THR A O 1
ATOM 3409 N N . GLY A 1 460 ? 2.946 14.896 34.988 1.00 94.38 460 GLY A N 1
ATOM 3410 C CA . GLY A 1 460 ? 3.502 16.251 35.071 1.00 94.38 460 GLY A CA 1
ATOM 3411 C C . GLY A 1 460 ? 3.189 17.160 33.876 1.00 94.38 460 GLY A C 1
ATOM 3412 O O . GLY A 1 460 ? 3.636 18.302 33.871 1.00 94.38 460 GLY A O 1
ATOM 3413 N N . THR A 1 461 ? 2.418 16.695 32.885 1.00 96.50 461 THR A N 1
ATOM 3414 C CA . THR A 1 461 ? 1.929 17.552 31.789 1.00 96.50 461 THR A CA 1
ATOM 3415 C C . THR A 1 461 ? 1.086 18.709 32.338 1.00 96.50 461 THR A C 1
ATOM 3417 O O . THR A 1 461 ? 0.137 18.477 33.089 1.00 96.50 461 THR A O 1
ATOM 3420 N N . ASP A 1 462 ? 1.396 19.944 31.934 1.00 95.12 462 ASP A N 1
ATOM 3421 C CA . ASP A 1 462 ? 0.598 21.124 32.276 1.00 95.12 462 ASP A CA 1
ATOM 3422 C C . ASP A 1 462 ? -0.715 21.129 31.481 1.00 95.12 462 ASP A C 1
ATOM 3424 O O . ASP A 1 462 ? -0.735 21.355 30.268 1.00 95.12 462 ASP A O 1
ATOM 3428 N N . VAL A 1 463 ? -1.824 20.891 32.183 1.00 94.44 463 VAL A N 1
ATOM 3429 C CA . VAL A 1 463 ? -3.174 20.812 31.607 1.00 94.44 463 VAL A CA 1
ATOM 3430 C C . VAL A 1 463 ? -3.564 22.100 30.876 1.00 94.44 463 VAL A C 1
ATOM 3432 O O . VAL A 1 463 ? -4.299 22.031 29.895 1.00 94.44 463 VAL A O 1
ATOM 3435 N N . SER A 1 464 ? -3.056 23.263 31.303 1.00 93.00 464 SER A N 1
ATOM 3436 C CA . SER A 1 464 ? -3.375 24.555 30.680 1.00 93.00 464 SER A CA 1
ATOM 3437 C C . SER A 1 464 ? -2.779 24.723 29.277 1.00 93.00 464 SER A C 1
ATOM 3439 O O . SER A 1 464 ? -3.257 25.548 28.500 1.00 93.00 464 SER A O 1
ATOM 3441 N N . THR A 1 465 ? -1.770 23.917 28.935 1.00 91.94 465 THR A N 1
ATOM 3442 C CA . THR A 1 465 ? -1.090 23.944 27.629 1.00 91.94 465 THR A CA 1
ATOM 3443 C C . THR A 1 465 ? -1.698 22.982 26.610 1.00 91.94 465 THR A C 1
ATOM 3445 O O . THR A 1 465 ? -1.331 23.004 25.434 1.00 91.94 465 THR A O 1
ATOM 3448 N N . LEU A 1 466 ? -2.622 22.122 27.044 1.00 94.81 466 LEU A N 1
ATOM 3449 C CA . LEU A 1 466 ? -3.261 21.147 26.172 1.00 94.81 466 LEU A CA 1
ATOM 3450 C C . LEU A 1 466 ? -4.262 21.823 25.220 1.00 94.81 466 LEU A C 1
ATOM 3452 O O . LEU A 1 466 ? -4.949 22.767 25.620 1.00 94.81 466 LEU A O 1
ATOM 3456 N N . PRO A 1 467 ? -4.419 21.316 23.983 1.00 94.56 467 PRO A N 1
ATOM 3457 C CA . PRO A 1 467 ? -5.454 21.804 23.076 1.00 94.56 467 PRO A CA 1
ATOM 3458 C C . PRO A 1 467 ? -6.854 21.676 23.694 1.00 94.56 467 PRO A C 1
ATOM 3460 O O . PRO A 1 467 ? -7.231 20.628 24.220 1.00 94.56 467 PRO A O 1
ATOM 3463 N N . THR A 1 468 ? -7.643 22.749 23.639 1.00 91.50 468 THR A N 1
ATOM 3464 C CA . THR A 1 468 ? -8.947 22.852 24.329 1.00 91.50 468 THR A CA 1
ATOM 3465 C C . THR A 1 468 ? -10.033 21.945 23.731 1.00 91.50 468 THR A C 1
ATOM 3467 O O . THR A 1 468 ? -11.040 21.620 24.379 1.00 91.50 468 THR A O 1
ATOM 3470 N N . ASP A 1 469 ? -9.833 21.514 22.489 1.00 92.94 469 ASP A N 1
ATOM 3471 C CA . ASP A 1 469 ? -10.662 20.568 21.754 1.00 92.94 469 ASP A CA 1
ATOM 3472 C C . ASP A 1 469 ? -10.399 19.107 22.159 1.00 92.94 469 ASP A C 1
ATOM 3474 O O . ASP A 1 469 ? -11.266 18.255 21.952 1.00 92.94 469 ASP A O 1
ATOM 3478 N N . TRP A 1 470 ? -9.271 18.799 22.812 1.00 95.62 470 TRP A N 1
ATOM 3479 C CA . TRP A 1 470 ? -8.987 17.445 23.285 1.00 95.62 470 TRP A CA 1
ATOM 3480 C C . TRP A 1 470 ? -9.903 17.075 24.458 1.00 95.62 470 TRP A C 1
ATOM 3482 O O . TRP A 1 470 ? -9.807 17.614 25.559 1.00 95.62 470 TRP A O 1
ATOM 3492 N N . LYS A 1 471 ? -10.811 16.123 24.222 1.00 95.38 471 LYS A N 1
ATOM 3493 C CA . LYS A 1 471 ? -11.719 15.568 25.243 1.00 95.38 471 LYS A CA 1
ATOM 3494 C C . LYS A 1 471 ? -11.222 14.226 25.776 1.00 95.38 471 LYS A C 1
ATOM 3496 O O . LYS A 1 471 ? -10.497 13.519 25.075 1.00 95.38 471 LYS A O 1
ATOM 3501 N N . ASN A 1 472 ? -11.670 13.856 26.976 1.00 97.25 472 ASN A N 1
ATOM 3502 C CA . ASN A 1 472 ? -11.320 12.613 27.676 1.00 97.25 472 ASN A CA 1
ATOM 3503 C C . ASN A 1 472 ? -9.812 12.475 27.940 1.00 97.25 472 ASN A C 1
ATOM 3505 O O . ASN A 1 472 ? -9.194 11.462 27.599 1.00 97.25 472 ASN A O 1
ATOM 3509 N N . VAL A 1 473 ? -9.214 13.529 28.495 1.00 97.88 473 VAL A N 1
ATOM 3510 C CA . VAL A 1 473 ? -7.781 13.574 28.785 1.00 97.88 473 VAL A CA 1
ATOM 3511 C C . VAL A 1 473 ? -7.494 13.082 30.204 1.00 97.88 473 VAL A C 1
ATOM 3513 O O . VAL A 1 473 ? -8.188 13.436 31.160 1.00 97.88 473 VAL A O 1
ATOM 3516 N N . ILE A 1 474 ? -6.442 12.273 30.325 1.00 98.31 474 ILE A N 1
ATOM 3517 C CA . ILE A 1 474 ? -5.906 11.744 31.576 1.00 98.31 474 ILE A CA 1
ATOM 3518 C C . ILE A 1 474 ? -4.443 12.173 31.700 1.00 98.31 474 ILE A C 1
ATOM 3520 O O . ILE A 1 474 ? -3.635 11.907 30.808 1.00 98.31 474 ILE A O 1
ATOM 3524 N N . VAL A 1 475 ? -4.086 12.794 32.823 1.00 97.75 475 VAL A N 1
ATOM 3525 C CA . VAL A 1 475 ? -2.710 13.189 33.159 1.00 97.75 475 VAL A CA 1
ATOM 3526 C C . VAL A 1 475 ? -2.331 12.533 34.480 1.00 97.75 475 VAL A C 1
ATOM 3528 O O . VAL A 1 475 ? -3.045 12.672 35.469 1.00 97.75 475 VAL A O 1
ATOM 3531 N N . GLY A 1 476 ? -1.218 11.792 34.509 1.00 94.31 476 GLY A N 1
ATOM 3532 C CA . GLY A 1 476 ? -0.724 11.165 35.744 1.00 94.31 476 GLY A CA 1
ATOM 3533 C C . GLY A 1 476 ? -1.731 10.224 36.420 1.00 94.31 476 GLY A C 1
ATOM 3534 O O . GLY A 1 476 ? -1.787 10.169 37.644 1.00 94.31 476 GLY A O 1
ATOM 3535 N N . GLY A 1 477 ? -2.564 9.529 35.637 1.00 96.00 477 GLY A N 1
ATOM 3536 C CA . GLY A 1 477 ? -3.598 8.631 36.164 1.00 96.00 477 GLY A CA 1
ATOM 3537 C C . GLY A 1 477 ? -4.831 9.337 36.742 1.00 96.00 477 GLY A C 1
ATOM 3538 O O . GLY A 1 477 ? -5.622 8.687 37.420 1.00 96.00 477 GLY A O 1
ATOM 3539 N N . LYS A 1 478 ? -5.026 10.637 36.479 1.00 97.19 478 LYS A N 1
ATOM 3540 C CA . LYS A 1 478 ? -6.212 11.403 36.890 1.00 97.19 478 LYS A CA 1
ATOM 3541 C C . LYS A 1 478 ? -6.882 12.073 35.686 1.00 97.19 478 LYS A C 1
ATOM 3543 O O . LYS A 1 478 ? -6.196 12.634 34.830 1.00 97.19 478 LYS A O 1
ATOM 3548 N N . ALA A 1 479 ? -8.210 12.020 35.610 1.00 97.81 479 ALA A N 1
ATOM 3549 C CA . ALA A 1 479 ? -8.979 12.751 34.605 1.00 97.81 479 ALA A CA 1
ATOM 3550 C C . ALA A 1 479 ? -8.829 14.270 34.799 1.00 97.81 479 ALA A C 1
ATOM 3552 O O . ALA A 1 479 ? -8.801 14.763 35.929 1.00 97.81 479 ALA A O 1
ATOM 3553 N N . THR A 1 480 ? -8.752 15.023 33.701 1.00 96.88 480 THR A N 1
ATOM 3554 C CA . THR A 1 480 ? -8.653 16.496 33.743 1.00 96.88 480 THR A CA 1
ATOM 3555 C C . THR A 1 480 ? -10.008 17.198 33.619 1.00 96.88 480 THR A C 1
ATOM 3557 O O . THR A 1 480 ? -10.060 18.424 33.646 1.00 96.88 480 THR A O 1
ATOM 3560 N N . GLY A 1 481 ? -11.088 16.437 33.447 1.00 96.69 481 GLY A N 1
ATOM 3561 C CA . GLY A 1 481 ? -12.458 16.910 33.274 1.00 96.69 481 GLY A CA 1
ATOM 3562 C C . GLY A 1 481 ? -13.444 15.742 33.229 1.00 96.69 481 GLY A C 1
ATOM 3563 O O . GLY A 1 481 ? -13.031 14.579 33.234 1.00 96.69 481 GLY A O 1
ATOM 3564 N N . ASP A 1 482 ? -14.740 16.049 33.146 1.00 97.44 482 ASP A N 1
ATOM 3565 C CA . ASP A 1 482 ? -15.774 15.034 32.924 1.00 97.44 482 ASP A CA 1
ATOM 3566 C C . ASP A 1 482 ? -15.514 14.252 31.629 1.00 97.44 482 ASP A C 1
ATOM 3568 O O . ASP A 1 482 ? -15.129 14.815 30.599 1.00 97.44 482 ASP A O 1
ATOM 3572 N N . ILE A 1 483 ? -15.774 12.944 31.673 1.00 98.00 483 ILE A N 1
ATOM 3573 C CA . ILE A 1 483 ? -15.663 12.058 30.512 1.00 98.00 483 ILE A CA 1
ATOM 3574 C C . ILE A 1 483 ? -17.065 11.635 30.085 1.00 98.00 483 ILE A C 1
ATOM 3576 O O . ILE A 1 483 ? -17.819 11.050 30.862 1.00 98.00 483 ILE A O 1
ATOM 3580 N N . ALA A 1 484 ? -17.426 11.922 28.836 1.00 95.94 484 ALA A N 1
ATOM 3581 C CA . ALA A 1 484 ? -18.747 11.620 28.293 1.00 95.94 484 ALA A CA 1
ATOM 3582 C C . ALA A 1 484 ? -18.658 10.565 27.192 1.00 95.94 484 ALA A C 1
ATOM 3584 O O . ALA A 1 484 ? -18.362 10.870 26.037 1.00 95.94 484 ALA A O 1
ATOM 3585 N N . LEU A 1 485 ? -18.951 9.321 27.565 1.00 97.56 485 LEU A N 1
ATOM 3586 C CA . LEU A 1 485 ? -19.097 8.215 26.638 1.00 97.56 485 LEU A CA 1
ATOM 3587 C C . LEU A 1 485 ? -20.410 8.348 25.865 1.00 97.56 485 LEU A C 1
ATOM 3589 O O . LEU A 1 485 ? -21.486 8.602 26.420 1.00 97.56 485 LEU A O 1
ATOM 3593 N N . LYS A 1 486 ? -20.314 8.143 24.560 1.00 94.94 486 LYS A N 1
ATOM 3594 C CA . LYS A 1 486 ? -21.431 8.130 23.630 1.00 94.94 486 LYS A CA 1
ATOM 3595 C C . LYS A 1 486 ? -21.758 6.708 23.228 1.00 94.94 486 LYS A C 1
ATOM 3597 O O . LYS A 1 486 ? -20.874 5.873 23.062 1.00 94.94 486 LYS A O 1
ATOM 3602 N N . ASP A 1 487 ? -23.046 6.476 23.022 1.00 93.56 487 ASP A N 1
ATOM 3603 C CA . ASP A 1 487 ? -23.530 5.256 22.397 1.00 93.56 487 ASP A CA 1
ATOM 3604 C C . ASP A 1 487 ? -23.222 5.218 20.895 1.00 93.56 487 ASP A C 1
ATOM 3606 O O . ASP A 1 487 ? -22.749 4.211 20.368 1.00 93.56 487 ASP A O 1
ATOM 3610 N N . LYS A 1 488 ? -23.484 6.348 20.230 1.00 91.94 488 LYS A N 1
ATOM 3611 C CA . LYS A 1 488 ? -23.280 6.553 18.799 1.00 91.94 488 LYS A CA 1
ATOM 3612 C C . LYS A 1 488 ? -22.715 7.931 18.484 1.00 91.94 488 LYS A C 1
ATOM 3614 O O . LYS A 1 488 ? -22.915 8.888 19.240 1.00 91.94 488 LYS A O 1
ATOM 3619 N N . TYR A 1 489 ? -22.094 8.044 17.318 1.00 89.56 489 TYR A N 1
ATOM 3620 C CA . TYR A 1 489 ? -21.760 9.302 16.667 1.00 89.56 489 TYR A CA 1
ATOM 3621 C C . TYR A 1 489 ? -22.275 9.265 15.228 1.00 89.56 489 TYR A C 1
ATOM 3623 O O . TYR A 1 489 ? -21.756 8.540 14.388 1.00 89.56 489 TYR A O 1
ATOM 3631 N N . GLY A 1 490 ? -23.358 9.999 14.955 1.00 89.06 490 GLY A N 1
ATOM 3632 C CA . GLY A 1 490 ? -24.127 9.780 13.729 1.00 89.06 490 GLY A CA 1
ATOM 3633 C C . GLY A 1 490 ? -24.780 8.393 13.747 1.00 89.06 490 GLY A C 1
ATOM 3634 O O . GLY A 1 490 ? -25.529 8.077 14.675 1.00 89.06 490 GLY A O 1
ATOM 3635 N N . SER A 1 491 ? -24.503 7.573 12.734 1.00 87.19 491 SER A N 1
ATOM 3636 C CA . SER A 1 491 ? -24.975 6.183 12.633 1.00 87.19 491 SER A CA 1
ATOM 3637 C C . SER A 1 491 ? -24.124 5.180 13.409 1.00 87.19 491 SER A C 1
ATOM 3639 O O . SER A 1 491 ? -24.640 4.123 13.787 1.00 87.19 491 SER A O 1
ATOM 3641 N N . ASP A 1 492 ? -22.857 5.513 13.650 1.00 89.19 492 ASP A N 1
ATOM 3642 C CA . ASP A 1 492 ? -21.830 4.549 14.033 1.00 89.19 492 ASP A CA 1
ATOM 3643 C C . ASP A 1 492 ? -21.794 4.370 15.547 1.00 89.19 492 ASP A C 1
ATOM 3645 O O . ASP A 1 492 ? -21.918 5.340 16.300 1.00 89.19 492 ASP A O 1
ATOM 3649 N N . TYR A 1 493 ? -21.643 3.126 16.000 1.00 92.94 493 TYR A N 1
ATOM 3650 C CA . TYR A 1 493 ? -21.485 2.813 17.416 1.00 92.94 493 TYR A CA 1
ATOM 3651 C C . TYR A 1 493 ? -20.071 3.151 17.883 1.00 92.94 493 TYR A C 1
ATOM 3653 O O . TYR A 1 493 ? -19.100 2.888 17.183 1.00 92.94 493 TYR A O 1
ATOM 3661 N N . CYS A 1 494 ? -19.952 3.723 19.080 1.00 95.81 494 CYS A N 1
ATOM 3662 C CA . CYS A 1 494 ? -18.662 4.172 19.599 1.00 95.81 494 CYS A CA 1
ATOM 3663 C C . CYS A 1 494 ? -18.068 3.116 20.550 1.00 95.81 494 CYS A C 1
ATOM 3665 O O . CYS A 1 494 ? -18.571 2.976 21.670 1.00 95.81 494 CYS A O 1
ATOM 3667 N N . PRO A 1 495 ? -17.001 2.388 20.172 1.00 96.44 495 PRO A N 1
ATOM 3668 C CA . PRO A 1 495 ? -16.371 1.415 21.060 1.00 96.44 495 PRO A CA 1
ATOM 3669 C C . PRO A 1 495 ? -15.619 2.102 22.206 1.00 96.44 495 PRO A C 1
ATOM 3671 O O . PRO A 1 495 ? -15.319 3.296 22.152 1.00 96.44 495 PRO A O 1
ATOM 3674 N N . PHE A 1 496 ? -15.287 1.347 23.248 1.00 97.12 496 PHE A N 1
ATOM 3675 C CA . PHE A 1 496 ? -14.520 1.819 24.394 1.00 97.12 496 PHE A CA 1
ATOM 3676 C C . PHE A 1 496 ? -13.500 0.771 24.843 1.00 97.12 496 PHE A C 1
ATOM 3678 O O . PHE A 1 496 ? -13.809 -0.414 24.940 1.00 97.12 496 PHE A O 1
ATOM 3685 N N . TYR A 1 497 ? -12.297 1.235 25.178 1.00 96.75 497 TYR A N 1
ATOM 3686 C CA . TYR A 1 497 ? -11.266 0.424 25.813 1.00 96.75 497 TYR A CA 1
ATOM 3687 C C . TYR A 1 497 ? -10.415 1.299 26.736 1.00 96.75 497 TYR A C 1
ATOM 3689 O O . TYR A 1 497 ? -9.886 2.331 26.321 1.00 96.75 497 TYR A O 1
ATOM 3697 N N . CYS A 1 498 ? -10.275 0.876 27.989 1.00 97.56 498 CYS A N 1
ATOM 3698 C CA . CYS A 1 498 ? -9.438 1.512 28.998 1.00 97.56 498 CYS A CA 1
ATOM 3699 C C . CYS A 1 498 ? -8.112 0.738 29.123 1.00 97.56 498 CYS A C 1
ATOM 3701 O O . CYS A 1 498 ? -8.095 -0.329 29.740 1.00 97.56 498 CYS A O 1
ATOM 3703 N N . PRO A 1 499 ? -6.992 1.231 28.554 1.00 96.31 499 PRO A N 1
ATOM 3704 C CA . PRO A 1 499 ? -5.719 0.506 28.563 1.00 96.31 499 PRO A CA 1
ATOM 3705 C C . PRO A 1 499 ? -5.029 0.488 29.933 1.00 96.31 499 PRO A C 1
ATOM 3707 O O . PRO A 1 499 ? -4.217 -0.398 30.193 1.00 96.31 499 PRO A O 1
ATOM 3710 N N . GLN A 1 500 ? -5.326 1.459 30.800 1.00 95.94 500 GLN A N 1
ATOM 3711 C CA . GLN A 1 500 ? -4.769 1.567 32.147 1.00 95.94 500 GLN A CA 1
ATOM 3712 C C . GLN A 1 500 ? -5.743 2.306 33.065 1.00 95.94 500 GLN A C 1
ATOM 3714 O O . GLN A 1 500 ? -6.390 3.266 32.637 1.00 95.94 500 GLN A O 1
ATOM 3719 N N . ALA A 1 501 ? -5.822 1.864 34.320 1.00 97.62 501 ALA A N 1
ATOM 3720 C CA . ALA A 1 501 ? -6.731 2.442 35.298 1.00 97.62 501 ALA A CA 1
ATOM 3721 C C . ALA A 1 501 ? -6.415 3.920 35.581 1.00 97.62 501 ALA A C 1
ATOM 3723 O O . ALA A 1 501 ? -5.260 4.350 35.503 1.00 97.62 501 ALA A O 1
ATOM 3724 N N . PHE A 1 502 ? -7.440 4.698 35.925 1.00 98.12 502 PHE A N 1
ATOM 3725 C CA . PHE A 1 502 ? -7.291 6.099 36.319 1.00 98.12 502 PHE A CA 1
ATOM 3726 C C . PHE A 1 502 ? -8.406 6.540 37.275 1.00 98.12 502 PHE A C 1
ATOM 3728 O O . PHE A 1 502 ? -9.479 5.943 37.323 1.00 98.12 502 PHE A O 1
ATOM 3735 N N . SER A 1 503 ? -8.158 7.602 38.039 1.00 97.56 503 SER A N 1
ATOM 3736 C CA . SER A 1 503 ? -9.149 8.222 38.921 1.00 97.56 503 SER A CA 1
ATOM 3737 C C . SER A 1 503 ? -9.878 9.360 38.212 1.00 97.56 503 SER A C 1
ATOM 3739 O O . SER A 1 503 ? -9.254 10.199 37.559 1.00 97.56 503 SER A O 1
ATOM 3741 N N . MET A 1 504 ? -11.194 9.445 38.393 1.00 97.94 504 MET A N 1
ATOM 3742 C CA . MET A 1 504 ? -11.978 10.596 37.946 1.00 97.94 504 MET A CA 1
ATOM 3743 C C . MET A 1 504 ? -11.717 11.862 38.776 1.00 97.94 504 MET A C 1
ATOM 3745 O O . MET A 1 504 ? -12.023 12.955 38.309 1.00 97.94 504 MET A O 1
ATOM 3749 N N . GLY A 1 505 ? -11.134 11.760 39.978 1.00 95.12 505 GLY A N 1
ATOM 3750 C CA . GLY A 1 505 ? -11.017 12.913 40.877 1.00 95.12 505 GLY A CA 1
ATOM 3751 C C . GLY A 1 505 ? -12.378 13.570 41.123 1.00 95.12 505 GLY A C 1
ATOM 3752 O O . GLY A 1 505 ? -13.387 12.888 41.222 1.00 95.12 505 GLY A O 1
ATOM 3753 N N . ASP A 1 506 ? -12.450 14.896 41.111 1.00 94.75 506 ASP A N 1
ATOM 3754 C CA . ASP A 1 506 ? -13.711 15.621 41.331 1.00 94.75 506 ASP A CA 1
ATOM 3755 C C . ASP A 1 506 ? -14.696 15.557 40.143 1.00 94.75 506 ASP A C 1
ATOM 3757 O O . ASP A 1 506 ? -15.772 16.149 40.194 1.00 94.75 506 ASP A O 1
ATOM 3761 N N . TYR A 1 507 ? -14.342 14.838 39.074 1.00 97.56 507 TYR A N 1
ATOM 3762 C CA . TYR A 1 507 ? -15.144 14.696 37.863 1.00 97.56 507 TYR A CA 1
ATOM 3763 C C . TYR A 1 507 ? -15.952 13.395 37.847 1.00 97.56 507 TYR A C 1
ATOM 3765 O O . TYR A 1 507 ? -15.828 12.526 38.713 1.00 97.56 507 TYR A O 1
ATOM 3773 N N . THR A 1 508 ? -16.784 13.244 36.820 1.00 97.44 508 THR A N 1
ATOM 3774 C CA . THR A 1 508 ? -17.622 12.064 36.598 1.00 97.44 508 THR A CA 1
ATOM 3775 C C . THR A 1 508 ? -17.425 11.478 35.204 1.00 97.44 508 THR A C 1
ATOM 3777 O O . THR A 1 508 ? -17.178 12.190 34.227 1.00 97.44 508 THR A O 1
ATOM 3780 N N . MET A 1 509 ? -17.536 10.154 35.101 1.00 98.25 509 MET A N 1
ATOM 3781 C CA . MET A 1 509 ? -17.704 9.479 33.820 1.00 98.25 509 MET A CA 1
ATOM 3782 C C . MET A 1 509 ? -19.192 9.260 33.570 1.00 98.25 509 MET A C 1
ATOM 3784 O O . MET A 1 509 ? -19.950 8.902 34.473 1.00 98.25 509 MET A O 1
ATOM 3788 N N . THR A 1 510 ? -19.623 9.504 32.337 1.00 97.50 510 THR A N 1
ATOM 3789 C CA . THR A 1 510 ? -21.031 9.443 31.961 1.00 97.50 510 THR A CA 1
ATOM 3790 C C . THR A 1 510 ? -21.224 8.630 30.698 1.00 97.50 510 THR A C 1
ATOM 3792 O O . THR A 1 510 ? -20.406 8.701 29.791 1.00 97.50 510 THR A O 1
ATOM 3795 N N . TYR A 1 511 ? -22.318 7.880 30.616 1.00 96.88 511 TYR A N 1
ATOM 3796 C CA . TYR A 1 511 ? -22.758 7.212 29.394 1.00 96.88 511 TYR A CA 1
ATOM 3797 C C . TYR A 1 511 ? -24.222 7.554 29.150 1.00 96.88 511 TYR A C 1
ATOM 3799 O O . TYR A 1 511 ? -25.050 7.393 30.044 1.00 96.88 511 TYR A O 1
ATOM 3807 N N . THR A 1 512 ? -24.552 8.045 27.957 1.00 91.25 512 THR A N 1
ATOM 3808 C CA . THR A 1 512 ? -25.937 8.389 27.603 1.00 91.25 512 THR A CA 1
ATOM 3809 C C . THR A 1 512 ? -26.421 7.527 26.451 1.00 91.25 512 THR A C 1
ATOM 3811 O O . THR A 1 512 ? -25.764 7.442 25.414 1.00 91.25 512 THR A O 1
ATOM 3814 N N . ARG A 1 513 ? -27.608 6.939 26.616 1.00 89.06 513 ARG A N 1
ATOM 3815 C CA . ARG A 1 513 ? -28.295 6.168 25.577 1.00 89.06 513 ARG A CA 1
ATOM 3816 C C . ARG A 1 513 ? -29.773 6.533 25.549 1.00 89.06 513 ARG A C 1
ATOM 3818 O O . ARG A 1 513 ? -30.396 6.717 26.594 1.00 89.06 513 ARG A O 1
ATOM 3825 N N . THR A 1 514 ? -30.340 6.601 24.351 1.00 84.75 514 THR A N 1
ATOM 3826 C CA . THR A 1 514 ? -31.790 6.693 24.161 1.00 84.75 514 THR A CA 1
ATOM 3827 C C . THR A 1 514 ? -32.401 5.299 24.225 1.00 84.75 514 THR A C 1
ATOM 3829 O O . THR A 1 514 ? -31.937 4.371 23.559 1.00 84.75 514 THR A O 1
ATOM 3832 N N . TRP A 1 515 ? -33.439 5.138 25.040 1.00 79.38 515 TRP A N 1
ATOM 3833 C CA . TRP A 1 515 ? -34.033 3.831 25.301 1.00 79.38 515 TRP A CA 1
ATOM 3834 C C . TRP A 1 515 ? -35.184 3.552 24.345 1.00 79.38 515 TRP A C 1
ATOM 3836 O O . TRP A 1 515 ? -36.240 4.173 24.416 1.00 79.38 515 TRP A O 1
ATOM 3846 N N . THR A 1 516 ? -34.987 2.600 23.437 1.00 71.88 516 THR A N 1
ATOM 3847 C CA . THR A 1 516 ? -35.941 2.324 22.354 1.00 71.88 516 THR A CA 1
ATOM 3848 C C . THR A 1 516 ? -37.160 1.522 22.818 1.00 71.88 516 THR A C 1
ATOM 3850 O O . THR A 1 516 ? -38.266 1.765 22.342 1.00 71.88 516 THR A O 1
ATOM 3853 N N . TYR A 1 517 ? -36.974 0.580 23.749 1.00 69.75 517 TYR A N 1
ATOM 3854 C CA . TYR A 1 517 ? -37.988 -0.431 24.112 1.00 69.75 517 TYR A CA 1
ATOM 3855 C C . TYR A 1 517 ? -38.562 -0.267 25.525 1.00 69.75 517 TYR A C 1
ATOM 3857 O O . TYR A 1 517 ? -39.209 -1.153 26.058 1.00 69.75 517 TYR A O 1
ATOM 3865 N N . ALA A 1 518 ? -38.322 0.887 26.137 1.00 66.94 518 ALA A N 1
ATOM 3866 C CA . ALA A 1 518 ? -38.644 1.192 27.524 1.00 66.94 518 ALA A CA 1
ATOM 3867 C C . ALA A 1 518 ? -40.093 1.673 27.727 1.00 66.94 518 ALA A C 1
ATOM 3869 O O . ALA A 1 518 ? -40.327 2.819 28.115 1.00 66.94 518 ALA A O 1
ATOM 3870 N N . THR A 1 519 ? -41.072 0.832 27.390 1.00 64.44 519 THR A N 1
ATOM 3871 C CA . THR A 1 519 ? -42.489 1.230 27.368 1.00 64.44 519 THR A CA 1
ATOM 3872 C C . THR A 1 519 ? -43.232 0.885 28.661 1.00 64.44 519 THR A C 1
ATOM 3874 O O . THR A 1 519 ? -42.878 -0.057 29.370 1.00 64.44 519 THR A O 1
ATOM 3877 N N . LYS A 1 520 ? -44.364 1.568 28.910 1.00 59.56 520 LYS A N 1
ATOM 3878 C CA . LYS A 1 520 ? -45.317 1.185 29.973 1.00 59.56 520 LYS A CA 1
ATOM 3879 C C . LYS A 1 520 ? -45.868 -0.245 29.819 1.00 59.56 520 LYS A C 1
ATOM 3881 O O . LYS A 1 520 ? -46.452 -0.765 30.759 1.00 59.56 520 LYS A O 1
ATOM 3886 N N . GLN A 1 521 ? -45.741 -0.853 28.642 1.00 59.19 521 GLN A N 1
ATOM 3887 C CA . GLN A 1 521 ? -46.279 -2.178 28.317 1.00 59.19 521 GLN A CA 1
ATOM 3888 C C . GLN A 1 521 ? -45.219 -3.286 28.411 1.00 59.19 521 GLN A C 1
ATOM 3890 O O . GLN A 1 521 ? -45.585 -4.455 28.364 1.00 59.19 521 GLN A O 1
ATOM 3895 N N . GLY A 1 522 ? -43.941 -2.926 28.580 1.00 64.44 522 GLY A N 1
ATOM 3896 C CA . GLY A 1 522 ? -42.829 -3.870 28.655 1.00 64.44 522 GLY A CA 1
ATOM 3897 C C . GLY A 1 522 ? -41.744 -3.642 27.608 1.00 64.44 522 GLY A C 1
ATOM 3898 O O . GLY A 1 522 ? -41.863 -2.766 26.745 1.00 64.44 522 GLY A O 1
ATOM 3899 N N . GLY A 1 523 ? -40.678 -4.436 27.721 1.00 74.94 523 GLY A N 1
ATOM 3900 C CA . GLY A 1 523 ? -39.517 -4.454 26.831 1.00 74.94 523 GLY A CA 1
ATOM 3901 C C . GLY A 1 523 ? -38.190 -4.327 27.581 1.00 74.94 523 GLY A C 1
ATOM 3902 O O . GLY A 1 523 ? -38.022 -3.468 28.452 1.00 74.94 523 GLY A O 1
ATOM 3903 N N . TRP A 1 524 ? -37.230 -5.181 27.227 1.00 81.38 524 TRP A N 1
ATOM 3904 C CA . TRP A 1 524 ? -35.896 -5.172 27.823 1.00 81.38 524 TRP A CA 1
ATOM 3905 C C . TRP A 1 524 ? -34.886 -4.441 26.940 1.00 81.38 524 TRP A C 1
ATOM 3907 O O . TRP A 1 524 ? -34.984 -4.380 25.712 1.00 81.38 524 TRP A O 1
ATOM 3917 N N . ASN A 1 525 ? -33.850 -3.928 27.590 1.00 86.38 525 ASN A N 1
ATOM 3918 C CA . ASN A 1 525 ? -32.589 -3.549 26.976 1.00 86.38 525 ASN A CA 1
ATOM 3919 C C . ASN A 1 525 ? -31.463 -4.261 27.723 1.00 86.38 525 ASN A C 1
ATOM 3921 O O . ASN A 1 525 ? -31.594 -4.581 28.901 1.00 86.38 525 ASN A O 1
ATOM 3925 N N . THR A 1 526 ? -30.331 -4.446 27.060 1.00 92.06 526 THR A N 1
ATOM 3926 C CA . THR A 1 526 ? -29.102 -4.907 27.709 1.00 92.06 526 THR A CA 1
ATOM 3927 C C . THR A 1 526 ? -28.164 -3.740 27.989 1.00 92.06 526 THR A C 1
ATOM 3929 O O . THR A 1 526 ? -28.127 -2.785 27.199 1.00 92.06 526 THR A O 1
ATOM 3932 N N . LEU A 1 527 ? -27.370 -3.855 29.049 1.00 94.00 527 LEU A N 1
ATOM 3933 C CA . LEU A 1 527 ? -26.393 -2.860 29.477 1.00 94.00 527 LEU A CA 1
ATOM 3934 C C . LEU A 1 527 ? -25.123 -3.541 30.009 1.00 94.00 527 LEU A C 1
ATOM 3936 O O . LEU A 1 527 ? -25.214 -4.490 30.779 1.00 94.00 527 LEU A O 1
ATOM 3940 N N . CYS A 1 528 ? -23.955 -3.027 29.638 1.00 96.00 528 CYS A N 1
ATOM 3941 C CA . CYS A 1 528 ? -22.680 -3.292 30.308 1.00 96.00 528 CYS A CA 1
ATOM 3942 C C . CYS A 1 528 ? -21.857 -2.000 30.275 1.00 96.00 528 CYS A C 1
ATOM 3944 O O . CYS A 1 528 ? -21.699 -1.415 29.206 1.00 96.00 528 CYS A O 1
ATOM 3946 N N . LEU A 1 529 ? -21.370 -1.519 31.419 1.00 96.88 529 LEU A N 1
ATOM 3947 C CA . LEU A 1 529 ? -20.632 -0.253 31.510 1.00 96.88 529 LEU A CA 1
ATOM 3948 C C . LEU A 1 529 ? -19.229 -0.469 32.079 1.00 96.88 529 LEU A C 1
ATOM 3950 O O . LEU A 1 529 ? -19.058 -1.350 32.912 1.00 96.88 529 LEU A O 1
ATOM 3954 N N . PRO A 1 530 ? -18.230 0.354 31.713 1.00 96.62 530 PRO A N 1
ATOM 3955 C CA . PRO A 1 530 ? -16.877 0.240 32.261 1.00 96.62 530 PRO A CA 1
ATOM 3956 C C . PRO A 1 530 ? -16.726 0.826 33.677 1.00 96.62 530 PRO A C 1
ATOM 3958 O O . PRO A 1 530 ? -15.613 0.921 34.185 1.00 96.62 530 PRO A O 1
ATOM 3961 N N . PHE A 1 531 ? -17.819 1.258 34.312 1.00 97.12 531 PHE A N 1
ATOM 3962 C CA . PHE A 1 531 ? -17.822 1.886 35.632 1.00 97.12 531 PHE A CA 1
ATOM 3963 C C . PHE A 1 531 ? -19.121 1.595 36.383 1.00 97.12 531 PHE A C 1
ATOM 3965 O O . PHE A 1 531 ? -20.170 1.387 35.769 1.00 97.12 531 PHE A O 1
ATOM 3972 N N . ALA A 1 532 ? -19.052 1.630 37.715 1.00 96.75 532 ALA A N 1
ATOM 3973 C CA . ALA A 1 532 ? -20.239 1.590 38.558 1.00 96.75 532 ALA A CA 1
ATOM 3974 C C . ALA A 1 532 ? -21.029 2.897 38.425 1.00 96.75 532 ALA A C 1
ATOM 3976 O O . ALA A 1 532 ? -20.435 3.978 38.444 1.00 96.75 532 ALA A O 1
ATOM 3977 N N . ALA A 1 533 ? -22.353 2.815 38.284 1.00 95.81 533 ALA A N 1
ATOM 3978 C CA . ALA A 1 533 ? -23.149 3.962 37.863 1.00 95.81 533 ALA A CA 1
ATOM 3979 C C . ALA A 1 533 ? -24.514 4.083 38.544 1.00 95.81 533 ALA A C 1
ATOM 3981 O O . ALA A 1 533 ? -25.212 3.098 38.791 1.00 95.81 533 ALA A O 1
ATOM 3982 N N . THR A 1 534 ? -24.936 5.334 38.718 1.00 93.94 534 THR A N 1
ATOM 3983 C CA . THR A 1 534 ? -26.313 5.713 39.038 1.00 93.94 534 THR A CA 1
ATOM 3984 C C . THR A 1 534 ? -27.003 6.198 37.768 1.00 93.94 534 THR A C 1
ATOM 3986 O O . THR A 1 534 ? -26.482 7.056 37.051 1.00 93.94 534 THR A O 1
ATOM 3989 N N . ALA A 1 535 ? -28.182 5.650 37.476 1.00 91.00 535 ALA A N 1
ATOM 3990 C CA . ALA A 1 535 ? -29.007 6.099 36.362 1.00 91.00 535 ALA A CA 1
ATOM 3991 C C . ALA A 1 535 ? -29.688 7.435 36.696 1.00 91.00 535 ALA A C 1
ATOM 3993 O O . ALA A 1 535 ? -30.132 7.660 37.820 1.00 91.00 535 ALA A O 1
ATOM 3994 N N . GLN A 1 536 ? -29.801 8.314 35.709 1.00 90.19 536 GLN A N 1
ATOM 3995 C CA . GLN A 1 536 ? -30.445 9.614 35.811 1.00 90.19 536 GLN A CA 1
ATOM 3996 C C . GLN A 1 536 ? -31.303 9.885 34.575 1.00 90.19 536 GLN A C 1
ATOM 3998 O O . GLN A 1 536 ? -30.936 9.543 33.446 1.00 90.19 536 GLN A O 1
ATOM 4003 N N . LYS A 1 537 ? -32.428 10.571 34.780 1.00 84.81 537 LYS A N 1
ATOM 4004 C CA . LYS A 1 537 ? -33.269 11.110 33.705 1.00 84.81 537 LYS A CA 1
ATOM 4005 C C . LYS A 1 537 ? -33.365 12.619 33.854 1.00 84.81 537 LYS A C 1
ATOM 4007 O O . LYS A 1 537 ? -33.466 13.127 34.969 1.00 84.81 537 LYS A O 1
ATOM 4012 N N . MET A 1 538 ? -33.380 13.328 32.732 1.00 83.62 538 MET A N 1
ATOM 4013 C CA . MET A 1 538 ? -33.741 14.739 32.733 1.00 83.62 538 MET A CA 1
ATOM 4014 C C . MET A 1 538 ? -35.251 14.888 32.957 1.00 83.62 538 MET A C 1
ATOM 4016 O O . MET A 1 538 ? -36.060 14.317 32.222 1.00 83.62 538 MET A O 1
ATOM 4020 N N . TYR A 1 539 ? -35.621 15.659 33.973 1.00 76.88 539 TYR A N 1
ATOM 4021 C CA . TYR A 1 539 ? -36.989 16.069 34.248 1.00 76.88 539 TYR A CA 1
ATOM 4022 C C . TYR A 1 539 ? -37.042 17.595 34.189 1.00 76.88 539 TYR A C 1
ATOM 4024 O O . TYR A 1 539 ? -36.340 18.256 34.953 1.00 76.88 539 TYR A O 1
ATOM 4032 N N . SER A 1 540 ? -37.819 18.128 33.238 1.00 81.81 540 SER A N 1
ATOM 4033 C CA . SER A 1 540 ? -37.835 19.544 32.835 1.00 81.81 540 SER A CA 1
ATOM 4034 C C . SER A 1 540 ? -36.437 20.107 32.528 1.00 81.81 540 SER A C 1
ATOM 4036 O O . SER A 1 540 ? -35.995 20.019 31.387 1.00 81.81 540 SER A O 1
ATOM 4038 N N . ALA A 1 541 ? -35.738 20.644 33.529 1.00 82.06 541 ALA A N 1
ATOM 4039 C CA . ALA A 1 541 ? -34.436 21.301 33.405 1.00 82.06 541 ALA A CA 1
ATOM 4040 C C . ALA A 1 541 ? -33.340 20.720 34.324 1.00 82.06 541 ALA A C 1
ATOM 4042 O O . ALA A 1 541 ? -32.229 21.245 34.346 1.00 82.06 541 ALA A O 1
ATOM 4043 N N . ALA A 1 542 ? -33.621 19.653 35.082 1.00 86.12 542 ALA A N 1
ATOM 4044 C CA . ALA A 1 542 ? -32.662 19.052 36.012 1.00 86.12 542 ALA A CA 1
ATOM 4045 C C . ALA A 1 542 ? -32.591 17.527 35.865 1.00 86.12 542 ALA A C 1
ATOM 4047 O O . ALA A 1 542 ? -33.584 16.865 35.558 1.00 86.12 542 ALA A O 1
ATOM 4048 N N . TYR A 1 543 ? -31.410 16.956 36.104 1.00 87.69 543 TYR A N 1
ATOM 4049 C CA . TYR A 1 543 ? -31.253 15.507 36.208 1.00 87.69 543 TYR A CA 1
ATOM 4050 C C . TYR A 1 543 ? -31.703 15.029 37.587 1.00 87.69 543 TYR A C 1
ATOM 4052 O O . TYR A 1 543 ? -31.290 15.580 38.605 1.00 87.69 543 TYR A O 1
ATOM 4060 N N . GLN A 1 544 ? -32.526 13.986 37.608 1.00 87.56 544 GLN A N 1
ATOM 4061 C CA . GLN A 1 544 ? -32.944 13.301 38.826 1.00 87.56 544 GLN A CA 1
ATOM 4062 C C . GLN A 1 544 ? -32.434 11.863 38.804 1.00 87.56 544 GLN A C 1
ATOM 4064 O O . GLN A 1 544 ? -32.460 11.207 37.757 1.00 87.56 544 GLN A O 1
ATOM 4069 N N . ASN A 1 545 ? -31.970 11.385 39.959 1.00 89.25 545 ASN A N 1
ATOM 4070 C CA . ASN A 1 545 ? -31.543 10.001 40.127 1.00 89.25 545 ASN A CA 1
ATOM 4071 C C . ASN A 1 545 ? -32.737 9.059 39.963 1.00 89.25 545 ASN A C 1
ATOM 4073 O O . ASN A 1 545 ? -33.815 9.301 40.500 1.00 89.25 545 ASN A O 1
ATOM 4077 N N . LEU A 1 546 ? -32.513 7.971 39.238 1.00 85.62 546 LEU A N 1
ATOM 4078 C CA . LEU A 1 546 ? -33.424 6.846 39.138 1.00 85.62 546 LEU A CA 1
ATOM 4079 C C . LEU A 1 546 ? -32.899 5.730 40.038 1.00 85.62 546 LEU A C 1
ATOM 4081 O O . LEU A 1 546 ? -31.738 5.333 39.927 1.00 85.62 546 LEU A O 1
ATOM 4085 N N . THR A 1 547 ? -33.762 5.198 40.892 1.00 84.81 547 THR A N 1
ATOM 4086 C CA . THR A 1 547 ? -33.462 4.031 41.726 1.00 84.81 547 THR A CA 1
ATOM 4087 C C . THR A 1 547 ? -34.032 2.765 41.079 1.00 84.81 547 THR A C 1
ATOM 4089 O O . THR A 1 547 ? -35.186 2.783 40.637 1.00 84.81 547 THR A O 1
ATOM 4092 N N . PRO A 1 548 ? -33.266 1.663 40.982 1.00 85.19 548 PRO A N 1
ATOM 4093 C CA . PRO A 1 548 ? -33.844 0.362 40.666 1.00 85.19 548 PRO A CA 1
ATOM 4094 C C . PRO A 1 548 ? -34.848 -0.068 41.737 1.00 85.19 548 PRO A C 1
ATOM 4096 O O . PRO A 1 548 ? -34.668 0.247 42.912 1.00 85.19 548 PRO A O 1
ATOM 4099 N N . ALA A 1 549 ? -35.873 -0.814 41.342 1.00 79.00 549 ALA A N 1
ATOM 4100 C CA . ALA A 1 549 ? -36.735 -1.522 42.276 1.00 79.00 549 ALA A CA 1
ATOM 4101 C C . ALA A 1 549 ? -35.942 -2.676 42.899 1.00 79.00 549 ALA A C 1
ATOM 4103 O O . ALA A 1 549 ? -35.427 -3.541 42.184 1.00 79.00 549 ALA A O 1
ATOM 4104 N N . ALA A 1 550 ? -35.817 -2.670 44.226 1.00 71.88 550 ALA A N 1
ATOM 4105 C CA . ALA A 1 550 ? -35.099 -3.710 44.956 1.00 71.88 550 ALA A CA 1
ATOM 4106 C C . ALA A 1 550 ? -35.966 -4.971 45.098 1.00 71.88 550 ALA A C 1
ATOM 4108 O O . ALA A 1 550 ? -35.469 -6.091 44.942 1.00 71.88 550 ALA A O 1
ATOM 4109 N N . THR A 1 551 ? -37.272 -4.789 45.326 1.00 66.38 551 THR A N 1
ATOM 4110 C CA . THR A 1 551 ? -38.274 -5.856 45.425 1.00 66.38 551 THR A CA 1
ATOM 4111 C C . THR A 1 551 ? -39.600 -5.398 44.802 1.00 66.38 551 THR A C 1
ATOM 4113 O O . THR A 1 551 ? -40.335 -4.581 45.351 1.00 66.38 551 THR A O 1
ATOM 4116 N N . GLY A 1 552 ? -39.960 -5.945 43.637 1.00 64.12 552 GLY A N 1
ATOM 4117 C CA . GLY A 1 552 ? -41.243 -5.642 42.993 1.00 64.12 552 GLY A CA 1
ATOM 4118 C C . GLY A 1 552 ? -41.294 -4.283 42.273 1.00 64.12 552 GLY A C 1
ATOM 4119 O O . GLY A 1 552 ? -40.593 -4.085 41.282 1.00 64.12 552 GLY A O 1
ATOM 4120 N N . LYS A 1 553 ? -42.196 -3.378 42.693 1.00 65.38 553 LYS A N 1
ATOM 4121 C CA . LYS A 1 553 ? -42.592 -2.150 41.954 1.00 65.38 553 LYS A CA 1
ATOM 4122 C C . LYS A 1 553 ? -42.215 -0.822 42.642 1.00 65.38 553 LYS A C 1
ATOM 4124 O O . LYS A 1 553 ? -42.769 0.220 42.310 1.00 65.38 553 LYS A O 1
ATOM 4129 N N . ASP A 1 554 ? -41.319 -0.847 43.623 1.00 68.25 554 ASP A N 1
ATOM 4130 C CA . ASP A 1 554 ? -40.991 0.288 44.503 1.00 68.25 554 ASP A CA 1
ATOM 4131 C C . ASP A 1 554 ? -39.991 1.309 43.915 1.00 68.25 554 ASP A C 1
ATOM 4133 O O . ASP A 1 554 ? -39.811 2.394 44.470 1.00 68.25 554 ASP A O 1
ATOM 4137 N N . GLY A 1 555 ? -39.348 0.990 42.789 1.00 76.19 555 GLY A N 1
ATOM 4138 C CA . GLY A 1 555 ? -38.344 1.840 42.140 1.00 76.19 555 GLY A CA 1
ATOM 4139 C C . GLY A 1 555 ? -38.844 2.656 40.944 1.00 76.19 555 GLY A C 1
ATOM 4140 O O . GLY A 1 555 ? -40.031 2.733 40.639 1.00 76.19 555 GLY A O 1
ATOM 4141 N N . ALA A 1 556 ? -37.900 3.261 40.221 1.00 79.38 556 ALA A N 1
ATOM 4142 C CA . ALA A 1 556 ? -38.131 3.920 38.934 1.00 79.38 556 ALA A CA 1
ATOM 4143 C C . ALA A 1 556 ? -37.927 2.975 37.735 1.00 79.38 556 ALA A C 1
ATOM 4145 O O . ALA A 1 556 ? -38.384 3.277 36.632 1.00 79.38 556 ALA A O 1
ATOM 4146 N N . TYR A 1 557 ? -37.214 1.858 37.933 1.00 81.06 557 TYR A N 1
ATOM 4147 C CA . TYR A 1 557 ? -36.934 0.870 36.893 1.00 81.06 557 TYR A CA 1
ATOM 4148 C C . TYR A 1 557 ? -36.563 -0.511 37.426 1.00 81.06 557 TYR A C 1
ATOM 4150 O O . TYR A 1 557 ? -36.252 -0.653 38.601 1.00 81.06 557 TYR A O 1
ATOM 4158 N N . LEU A 1 558 ? -36.548 -1.523 36.556 1.00 82.12 558 LEU A N 1
ATOM 4159 C CA . LEU A 1 558 ? -36.026 -2.852 36.865 1.00 82.12 558 LEU A CA 1
ATOM 4160 C C . LEU A 1 558 ? -34.598 -2.984 36.349 1.00 82.12 558 LEU A C 1
ATOM 4162 O O . LEU A 1 558 ? -34.339 -2.830 35.153 1.00 82.12 558 LEU A O 1
ATOM 4166 N N . LEU A 1 559 ? -33.693 -3.335 37.254 1.00 87.44 559 LEU A N 1
ATOM 4167 C CA . LEU A 1 559 ? -32.341 -3.764 36.937 1.00 87.44 559 LEU A CA 1
ATOM 4168 C C . LEU A 1 559 ? -32.217 -5.231 37.335 1.00 87.44 559 LEU A C 1
ATOM 4170 O O . LEU A 1 559 ? -32.389 -5.584 38.501 1.00 87.44 559 LEU A O 1
ATOM 4174 N N . LYS A 1 560 ? -31.952 -6.087 36.355 1.00 87.56 560 LYS A N 1
ATOM 4175 C CA . LYS A 1 560 ? -31.848 -7.528 36.548 1.00 87.56 560 LYS A CA 1
ATOM 4176 C C . LYS A 1 560 ? -30.502 -8.041 36.052 1.00 87.56 560 LYS A C 1
ATOM 4178 O O . LYS A 1 560 ? -29.935 -7.518 35.093 1.00 87.56 560 LYS A O 1
ATOM 4183 N N . THR A 1 561 ? -30.012 -9.097 36.680 1.00 88.81 561 THR A N 1
ATOM 4184 C CA . THR A 1 561 ? -28.842 -9.857 36.225 1.00 88.81 561 THR A CA 1
ATOM 4185 C C . THR A 1 561 ? -29.192 -11.344 36.135 1.00 88.81 561 THR A C 1
ATOM 4187 O O . THR A 1 561 ? -30.267 -11.749 36.588 1.00 88.81 561 THR A O 1
ATOM 4190 N N . LEU A 1 562 ? -28.332 -12.139 35.500 1.00 87.69 562 LEU A N 1
ATOM 4191 C CA . LEU A 1 562 ? -28.572 -13.570 35.320 1.00 87.69 562 LEU A CA 1
ATOM 4192 C C . LEU A 1 562 ? -28.464 -14.299 36.673 1.00 87.69 562 LEU A C 1
ATOM 4194 O O . LEU A 1 562 ? -27.582 -14.004 37.476 1.00 87.69 562 LEU A O 1
ATOM 4198 N N . ALA A 1 563 ? -29.377 -15.232 36.923 1.00 84.06 563 ALA A N 1
ATOM 4199 C CA . ALA A 1 563 ? -29.332 -16.165 38.045 1.00 84.06 563 ALA A CA 1
ATOM 4200 C C . ALA A 1 563 ? -29.216 -17.608 37.526 1.00 84.06 563 ALA A C 1
ATOM 4202 O O . ALA A 1 563 ? -29.305 -17.856 36.320 1.00 84.06 563 ALA A O 1
ATOM 4203 N N . GLU A 1 564 ? -29.026 -18.572 38.428 1.00 80.44 564 GLU A N 1
ATOM 4204 C CA . GLU A 1 564 ? -29.019 -19.988 38.056 1.00 80.44 564 GLU A CA 1
ATOM 4205 C C . GLU A 1 564 ? -30.338 -20.378 37.371 1.00 80.44 564 GLU A C 1
ATOM 4207 O O . GLU A 1 564 ? -31.427 -20.153 37.902 1.00 80.44 564 GLU A O 1
ATOM 4212 N N . SER A 1 565 ? -30.233 -20.962 36.174 1.00 73.00 565 SER A N 1
ATOM 4213 C CA . SER A 1 565 ? -31.374 -21.475 35.416 1.00 73.00 565 SER A CA 1
ATOM 4214 C C . SER A 1 565 ? -31.427 -23.004 35.502 1.00 73.00 565 SER A C 1
ATOM 4216 O O . SER A 1 565 ? -30.569 -23.684 34.926 1.00 73.00 565 SER A O 1
ATOM 4218 N N . PRO A 1 566 ? -32.404 -23.592 36.206 1.00 68.81 566 PRO A N 1
ATOM 4219 C CA . PRO A 1 566 ? -32.475 -25.042 36.343 1.00 68.81 566 PRO A CA 1
ATOM 4220 C C . PRO A 1 566 ? -32.963 -25.737 35.059 1.00 68.81 566 PRO A C 1
ATOM 4222 O O . PRO A 1 566 ? -32.656 -26.911 34.859 1.00 68.81 566 PRO A O 1
ATOM 4225 N N . ASN A 1 567 ? -33.667 -25.026 34.166 1.00 73.19 567 ASN A N 1
ATOM 4226 C CA . ASN A 1 567 ? -34.358 -25.608 33.012 1.00 73.19 567 ASN A CA 1
ATOM 4227 C C . ASN A 1 567 ? -33.762 -25.161 31.670 1.00 73.19 567 ASN A C 1
ATOM 4229 O O . ASN A 1 567 ? -33.409 -24.000 31.464 1.00 73.19 567 ASN A O 1
ATOM 4233 N N . THR A 1 568 ? -33.728 -26.084 30.710 1.00 69.25 568 THR A N 1
ATOM 4234 C CA . THR A 1 568 ? -33.348 -25.781 29.324 1.00 69.25 568 THR A CA 1
ATOM 4235 C C . THR A 1 568 ? -34.444 -24.960 28.633 1.00 69.25 568 THR A C 1
ATOM 4237 O O . THR A 1 568 ? -35.625 -25.189 28.871 1.00 69.25 568 THR A O 1
ATOM 4240 N N . GLY A 1 569 ? -34.059 -23.997 27.784 1.00 69.31 569 GLY A N 1
ATOM 4241 C CA . GLY A 1 569 ? -34.980 -23.060 27.117 1.00 69.31 569 GLY A CA 1
ATOM 4242 C C . GLY A 1 569 ? -35.431 -21.847 27.948 1.00 69.31 569 GLY A C 1
ATOM 4243 O O . GLY A 1 569 ? -36.210 -21.029 27.461 1.00 69.31 569 GLY A O 1
ATOM 4244 N N . GLU A 1 570 ? -34.943 -21.693 29.182 1.00 76.56 570 GLU A N 1
ATOM 4245 C CA . GLU A 1 570 ? -35.365 -20.624 30.096 1.00 76.56 570 GLU A CA 1
ATOM 4246 C C . GLU A 1 570 ? -34.152 -19.886 30.677 1.00 76.56 570 GLU A C 1
ATOM 4248 O O . GLU A 1 570 ? -33.121 -20.496 30.971 1.00 76.56 570 GLU A O 1
ATOM 4253 N N . VAL A 1 571 ? -34.279 -18.571 30.878 1.00 79.50 571 VAL A N 1
ATOM 4254 C CA . VAL A 1 571 ? -33.323 -17.777 31.667 1.00 79.50 571 VAL A CA 1
ATOM 4255 C C . VAL A 1 571 ? -34.020 -17.194 32.888 1.00 79.50 571 VAL A C 1
ATOM 4257 O O . VAL A 1 571 ? -35.111 -16.626 32.789 1.00 79.50 571 VAL A O 1
ATOM 4260 N N . VAL A 1 572 ? -33.374 -17.346 34.042 1.00 80.94 572 VAL A N 1
ATOM 4261 C CA . VAL A 1 572 ? -33.850 -16.834 35.329 1.00 80.94 572 VAL A CA 1
ATOM 4262 C C . VAL A 1 572 ? -33.098 -15.553 35.646 1.00 80.94 572 VAL A C 1
ATOM 4264 O O . VAL A 1 572 ? -31.880 -15.473 35.478 1.00 80.94 572 VAL A O 1
ATOM 4267 N N . LEU A 1 573 ? -33.833 -14.541 36.094 1.00 82.88 573 LEU A N 1
ATOM 4268 C CA . LEU A 1 573 ? -33.293 -13.226 36.406 1.00 82.88 573 LEU A CA 1
ATOM 4269 C C . LEU A 1 573 ? -33.487 -12.888 37.881 1.00 82.88 573 LEU A C 1
ATOM 4271 O O . LEU A 1 573 ? -34.556 -13.122 38.441 1.00 82.88 573 LEU A O 1
ATOM 4275 N N . THR A 1 574 ? -32.492 -12.241 38.482 1.00 84.44 574 THR A N 1
ATOM 4276 C CA . THR A 1 574 ? -32.566 -11.720 39.856 1.00 84.44 574 THR A CA 1
ATOM 4277 C C . THR A 1 574 ? -32.412 -10.200 39.893 1.00 84.44 574 THR A C 1
ATOM 4279 O O . THR A 1 574 ? -31.824 -9.614 38.981 1.00 84.44 574 THR A O 1
ATOM 4282 N N . ASN A 1 575 ? -32.971 -9.550 40.922 1.00 84.81 575 ASN A N 1
ATOM 4283 C CA . ASN A 1 575 ? -32.871 -8.099 41.116 1.00 84.81 575 ASN A CA 1
ATOM 4284 C C . ASN A 1 575 ? -31.435 -7.682 41.430 1.00 84.81 575 ASN A C 1
ATOM 4286 O O . ASN A 1 575 ? -30.726 -8.345 42.183 1.00 84.81 575 ASN A O 1
ATOM 4290 N N . ALA A 1 576 ? -31.039 -6.534 40.891 1.00 86.94 576 ALA A N 1
ATOM 4291 C CA . ALA A 1 576 ? -29.815 -5.845 41.257 1.00 86.94 576 ALA A CA 1
ATOM 4292 C C . ALA A 1 576 ? -30.142 -4.423 41.726 1.00 86.94 576 ALA A C 1
ATOM 4294 O O . ALA A 1 576 ? -30.989 -3.742 41.151 1.00 86.94 576 ALA A O 1
ATOM 4295 N N . ALA A 1 577 ? -29.449 -3.971 42.770 1.00 85.88 577 ALA A N 1
ATOM 4296 C CA . ALA A 1 577 ? -29.679 -2.659 43.373 1.00 85.88 577 ALA A CA 1
ATOM 4297 C C . ALA A 1 577 ? -28.859 -1.533 42.718 1.00 85.88 577 ALA A C 1
ATOM 4299 O O . ALA A 1 577 ? -29.222 -0.363 42.829 1.00 85.88 577 ALA A O 1
ATOM 4300 N N . THR A 1 578 ? -27.752 -1.865 42.048 1.00 89.38 578 THR A N 1
ATOM 4301 C CA . THR A 1 578 ? -26.826 -0.904 41.431 1.00 89.38 578 THR A CA 1
ATOM 4302 C C . THR A 1 578 ? -26.200 -1.478 40.161 1.00 89.38 578 THR A C 1
ATOM 4304 O O . THR A 1 578 ? -26.130 -2.695 39.977 1.00 89.38 578 THR A O 1
ATOM 4307 N N . VAL A 1 579 ? -25.745 -0.589 39.272 1.00 94.00 579 VAL A N 1
ATOM 4308 C CA . VAL A 1 579 ? -24.918 -0.966 38.120 1.00 94.00 579 VAL A CA 1
ATOM 4309 C C . VAL A 1 579 ? -23.464 -1.007 38.571 1.00 94.00 579 VAL A C 1
ATOM 4311 O O . VAL A 1 579 ? -22.935 0.006 39.027 1.00 94.00 579 VAL A O 1
ATOM 4314 N N . GLU A 1 580 ? -22.826 -2.160 38.429 1.00 95.12 580 GLU A N 1
ATOM 4315 C CA . GLU A 1 580 ? -21.410 -2.381 38.716 1.00 95.12 580 GLU A CA 1
ATOM 4316 C C . GLU A 1 580 ? -20.583 -2.346 37.423 1.00 95.12 580 GLU A C 1
ATOM 4318 O O . GLU A 1 580 ? -21.093 -2.600 36.327 1.00 95.12 580 GLU A O 1
ATOM 4323 N N . ALA A 1 581 ? -19.291 -2.034 37.548 1.00 95.06 581 ALA A N 1
ATOM 4324 C CA . ALA A 1 581 ? -18.379 -2.007 36.412 1.00 95.06 581 ALA A CA 1
ATOM 4325 C C . ALA A 1 581 ? -18.231 -3.403 35.784 1.00 95.06 581 ALA A C 1
ATOM 4327 O O . ALA A 1 581 ? -18.113 -4.404 36.485 1.00 95.06 581 ALA A O 1
ATOM 4328 N N . TYR A 1 582 ? -18.221 -3.453 34.453 1.00 93.88 582 TYR A N 1
ATOM 4329 C CA . TYR A 1 582 ? -18.030 -4.635 33.605 1.00 93.88 582 TYR A CA 1
ATOM 4330 C C . TYR A 1 582 ? -19.052 -5.766 33.785 1.00 93.88 582 TYR A C 1
ATOM 4332 O O . TYR A 1 582 ? -18.938 -6.804 33.133 1.00 93.88 582 TYR A O 1
ATOM 4340 N N . LYS A 1 583 ? -20.083 -5.564 34.609 1.00 94.81 583 LYS A N 1
ATOM 4341 C CA . LYS A 1 583 ? -21.132 -6.550 34.848 1.00 94.81 583 LYS A CA 1
ATOM 4342 C C . LYS A 1 583 ? -22.282 -6.358 33.850 1.00 94.81 583 LYS A C 1
ATOM 4344 O O . LYS A 1 583 ? -22.737 -5.227 33.652 1.00 94.81 583 LYS A O 1
ATOM 4349 N N . PRO A 1 584 ? -22.750 -7.429 33.184 1.00 95.44 584 PRO A N 1
ATOM 4350 C CA . PRO A 1 584 ? -23.865 -7.338 32.258 1.00 95.44 584 PRO A CA 1
ATOM 4351 C C . PRO A 1 584 ? -25.211 -7.342 32.992 1.00 95.44 584 PRO A C 1
ATOM 4353 O O . PRO A 1 584 ? -25.429 -8.078 33.958 1.00 95.44 584 PRO A O 1
ATOM 4356 N N . TYR A 1 585 ? -26.140 -6.540 32.482 1.00 92.62 585 TYR A N 1
ATOM 4357 C CA . TYR A 1 585 ? -27.479 -6.391 33.031 1.00 92.62 585 TYR A CA 1
ATOM 4358 C C . TYR A 1 585 ? -28.543 -6.404 31.941 1.00 92.62 585 TYR A C 1
ATOM 4360 O O . TYR A 1 585 ? -28.334 -5.944 30.813 1.00 92.62 585 TYR A O 1
ATOM 4368 N N . LEU A 1 586 ? -29.723 -6.869 32.332 1.00 88.50 586 LEU A N 1
ATOM 4369 C CA . LEU A 1 586 ? -30.973 -6.545 31.678 1.00 88.50 586 LEU A CA 1
ATOM 4370 C C . LEU A 1 586 ? -31.630 -5.389 32.413 1.00 88.50 586 LEU A C 1
ATOM 4372 O O . LEU A 1 586 ? -31.661 -5.325 33.640 1.00 88.50 586 LEU A O 1
ATOM 4376 N N . VAL A 1 587 ? -32.187 -4.475 31.641 1.00 84.38 587 VAL A N 1
ATOM 4377 C CA . VAL A 1 587 ? -32.845 -3.301 32.175 1.00 84.38 587 VAL A CA 1
ATOM 4378 C C . VAL A 1 587 ? -34.185 -3.131 31.486 1.00 84.38 587 VAL A C 1
ATOM 4380 O O . VAL A 1 587 ? -34.265 -3.045 30.256 1.00 84.38 587 VAL A O 1
ATOM 4383 N N . ALA A 1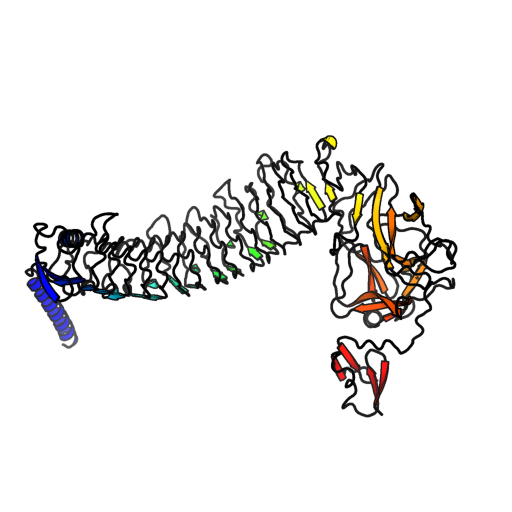 588 ? -35.233 -3.075 32.290 1.00 77.94 588 ALA A N 1
ATOM 4384 C CA . ALA A 1 588 ? -36.573 -2.738 31.852 1.00 77.94 588 ALA A CA 1
ATOM 4385 C C . ALA A 1 588 ? -37.013 -1.484 32.595 1.00 77.94 588 ALA A C 1
ATOM 4387 O O . ALA A 1 588 ? -36.662 -1.251 33.747 1.00 77.94 588 ALA A O 1
ATOM 4388 N N . LEU A 1 589 ? -37.785 -0.655 31.914 1.00 70.94 589 LEU A N 1
ATOM 4389 C CA . LEU A 1 589 ? -38.301 0.597 32.450 1.00 70.94 589 LEU A CA 1
ATOM 4390 C C . LEU A 1 589 ? -39.830 0.450 32.391 1.00 70.94 589 LEU A C 1
ATOM 4392 O O . LEU A 1 589 ? -40.407 0.753 31.346 1.00 70.94 589 LEU A O 1
ATOM 4396 N N . PRO A 1 590 ? -40.471 -0.158 33.410 1.00 57.38 590 PRO A N 1
ATOM 4397 C CA . PRO A 1 590 ? -41.766 -0.809 33.237 1.00 57.38 590 PRO A CA 1
ATOM 4398 C C . PRO A 1 590 ? -42.933 0.140 33.490 1.00 57.38 590 PRO A C 1
ATOM 4400 O O . PRO A 1 590 ? -42.856 1.004 34.354 1.00 57.38 590 PRO A O 1
ATOM 4403 N N . GLY A 1 591 ? -44.068 -0.147 32.850 1.00 51.88 591 GLY A N 1
ATOM 4404 C CA . GLY A 1 591 ? -45.378 0.004 33.496 1.00 51.88 591 GLY A CA 1
ATOM 4405 C C . GLY A 1 591 ? -45.980 1.403 33.651 1.00 51.88 591 GLY A C 1
ATOM 4406 O O . GLY A 1 591 ? -45.290 2.401 33.790 1.00 51.88 591 GLY A O 1
ATOM 4407 N N . GLY A 1 592 ? -47.315 1.482 33.703 1.00 49.62 592 GLY A N 1
ATOM 4408 C CA . GLY A 1 592 ? -48.045 2.657 34.208 1.00 49.62 592 GLY A CA 1
ATOM 4409 C C . GLY A 1 592 ? -48.102 2.772 35.739 1.00 49.62 592 GLY A C 1
ATOM 4410 O O . GLY A 1 592 ? -48.500 3.826 36.222 1.00 49.62 592 GLY A O 1
ATOM 4411 N N . ASP A 1 593 ? -47.686 1.722 36.456 1.00 51.91 593 ASP A N 1
ATOM 4412 C CA . ASP A 1 593 ? -47.749 1.598 37.924 1.00 51.91 593 ASP A CA 1
ATOM 4413 C C . ASP A 1 593 ? -46.465 2.058 38.643 1.00 51.91 593 ASP A C 1
ATOM 4415 O O . ASP A 1 593 ? -46.438 2.129 39.868 1.00 51.91 593 ASP A O 1
ATOM 4419 N N . PHE A 1 594 ? -45.386 2.325 37.901 1.00 62.94 594 PHE A N 1
ATOM 4420 C CA . PHE A 1 594 ? -44.134 2.864 38.437 1.00 62.94 594 PHE A CA 1
ATOM 4421 C C . PHE A 1 594 ? -44.231 4.396 38.525 1.00 62.94 594 PHE A C 1
ATOM 4423 O O . PHE A 1 594 ? -44.950 5.030 37.753 1.00 62.94 594 PHE A O 1
ATOM 4430 N N . ILE A 1 595 ? -43.486 5.011 39.451 1.00 56.31 595 ILE A N 1
ATOM 4431 C CA . ILE A 1 595 ? -43.612 6.441 39.812 1.00 56.31 595 ILE A CA 1
ATOM 4432 C C . ILE A 1 595 ? -43.369 7.389 38.605 1.00 56.31 595 ILE A C 1
ATOM 4434 O O . ILE A 1 595 ? -43.811 8.538 38.613 1.00 56.31 595 ILE A O 1
ATOM 4438 N N . GLY A 1 596 ? -42.711 6.923 37.533 1.00 55.62 596 GLY A N 1
ATOM 4439 C CA . GLY A 1 596 ? -42.448 7.686 36.306 1.00 55.62 596 GLY A CA 1
ATOM 4440 C C . GLY A 1 596 ? -43.226 7.205 35.071 1.00 55.62 596 GLY A C 1
ATOM 4441 O O . GLY A 1 596 ? -43.390 6.013 34.835 1.00 55.62 596 GLY A O 1
ATOM 4442 N N . ALA A 1 597 ? -43.652 8.134 34.205 1.00 57.53 597 ALA A N 1
ATOM 4443 C CA . ALA A 1 597 ? -44.157 7.793 32.870 1.00 57.53 597 ALA A CA 1
ATOM 4444 C C . ALA A 1 597 ? -43.031 7.245 31.961 1.00 57.53 597 ALA A C 1
ATOM 4446 O O . ALA A 1 597 ? -41.893 7.704 32.085 1.00 57.53 597 ALA A O 1
ATOM 4447 N N . SER A 1 598 ? -43.384 6.309 31.058 1.00 67.75 598 SER A N 1
ATOM 4448 C CA . SER A 1 598 ? -42.577 5.688 29.977 1.00 67.75 598 SER A CA 1
ATOM 4449 C C . SER A 1 598 ? -41.215 6.338 29.701 1.00 67.75 598 SER A C 1
ATOM 4451 O O . SER A 1 598 ? -41.122 7.549 29.483 1.00 67.75 598 SER A O 1
ATOM 4453 N N . LEU A 1 599 ? -40.163 5.524 29.611 1.00 67.94 599 LEU A N 1
ATOM 4454 C CA . LEU A 1 599 ? -38.822 5.981 29.222 1.00 67.94 599 LEU A CA 1
ATOM 4455 C C . LEU A 1 599 ? -38.511 5.713 27.743 1.00 67.94 599 LEU A C 1
ATOM 4457 O O . LEU A 1 599 ? -37.393 5.949 27.290 1.00 67.94 599 LEU A O 1
ATOM 4461 N N . GLN A 1 600 ? -39.509 5.279 26.971 1.00 74.94 600 GLN A N 1
ATOM 4462 C CA . GLN A 1 600 ? -39.407 5.102 25.530 1.00 74.94 600 GLN A CA 1
ATOM 4463 C C . GLN A 1 600 ? -39.039 6.422 24.850 1.00 74.94 600 GLN A C 1
ATOM 4465 O O . GLN A 1 600 ? -39.709 7.437 25.028 1.00 74.94 600 GLN A O 1
ATOM 4470 N N . GLY A 1 601 ? -37.961 6.402 24.070 1.00 70.69 601 GLY A N 1
ATOM 4471 C CA . GLY A 1 601 ? -37.433 7.587 23.396 1.00 70.69 601 GLY A CA 1
ATOM 4472 C C . GLY A 1 601 ? -36.776 8.602 24.336 1.00 70.69 601 GLY A C 1
ATOM 4473 O O . GLY A 1 601 ? -36.238 9.597 23.858 1.00 70.69 601 GLY A O 1
ATOM 4474 N N . ALA A 1 602 ? -36.760 8.361 25.652 1.00 76.12 602 ALA A N 1
ATOM 4475 C CA . ALA A 1 602 ? -36.062 9.218 26.598 1.00 76.12 602 ALA A CA 1
ATOM 4476 C C . ALA A 1 602 ? -34.556 8.918 26.590 1.00 76.12 602 ALA A C 1
ATOM 4478 O O . ALA A 1 602 ? -34.122 7.763 26.512 1.00 76.12 602 ALA A O 1
ATOM 4479 N N . SER A 1 603 ? -33.753 9.973 26.715 1.00 83.62 603 SER A N 1
ATOM 4480 C CA . SER A 1 603 ? -32.318 9.860 26.966 1.00 83.62 603 SER A CA 1
ATOM 4481 C C . SER A 1 603 ? -32.081 9.614 28.452 1.00 83.62 603 SER A C 1
ATOM 4483 O O . SER A 1 603 ? -32.395 10.464 29.287 1.00 83.62 603 SER A O 1
ATOM 4485 N N . VAL A 1 604 ? -31.529 8.445 28.777 1.00 86.81 604 VAL A N 1
ATOM 4486 C CA . VAL A 1 604 ? -31.104 8.092 30.136 1.00 86.81 604 VAL A CA 1
ATOM 4487 C C . VAL A 1 604 ? -29.587 8.188 30.188 1.00 86.81 604 VAL A C 1
ATOM 4489 O O . VAL A 1 604 ? -28.888 7.686 29.301 1.00 86.81 604 VAL A O 1
ATOM 4492 N N . ARG A 1 605 ? -29.089 8.840 31.235 1.00 92.00 605 ARG A N 1
ATOM 4493 C CA . ARG A 1 605 ? -27.665 9.018 31.504 1.00 92.00 605 ARG A CA 1
ATOM 4494 C C . ARG A 1 605 ? -27.274 8.147 32.693 1.00 92.00 605 ARG A C 1
ATOM 4496 O O . ARG A 1 605 ? -27.956 8.157 33.707 1.00 92.00 605 ARG A O 1
ATOM 4503 N N . PHE A 1 606 ? -26.168 7.431 32.586 1.00 94.69 606 PHE A N 1
ATOM 4504 C CA . PHE A 1 606 ? -25.518 6.708 33.675 1.00 94.69 606 PHE A CA 1
ATOM 4505 C C . PHE A 1 606 ? -24.301 7.507 34.119 1.00 94.69 606 PHE A C 1
ATOM 4507 O O . PHE A 1 606 ? -23.540 7.955 33.262 1.00 94.69 606 PHE A O 1
ATOM 4514 N N . VAL A 1 607 ? -24.140 7.724 35.423 1.00 96.62 607 VAL A N 1
ATOM 4515 C CA . VAL A 1 607 ? -23.106 8.607 35.985 1.00 96.62 607 VAL A CA 1
ATOM 4516 C C . VAL A 1 607 ? -22.339 7.876 37.075 1.00 96.62 607 VAL A C 1
ATOM 4518 O O . VAL A 1 607 ? -22.955 7.291 37.965 1.00 96.62 607 VAL A O 1
ATOM 4521 N N . SER A 1 608 ? -21.008 7.902 37.001 1.00 97.31 608 SER A N 1
ATOM 4522 C CA . SER A 1 608 ? -20.147 7.405 38.075 1.00 97.31 608 SER A CA 1
ATOM 4523 C C . SER A 1 608 ? -20.260 8.281 39.324 1.00 97.31 608 SER A C 1
ATOM 4525 O O . SER A 1 608 ? -20.659 9.444 39.249 1.00 97.31 608 SER A O 1
ATOM 4527 N N . SER A 1 609 ? -19.831 7.777 40.482 1.00 94.06 609 SER A N 1
ATOM 4528 C CA . SER A 1 609 ? -19.551 8.678 41.601 1.00 94.06 609 SER A CA 1
ATOM 4529 C C . SER A 1 609 ? -18.431 9.655 41.227 1.00 94.06 609 SER A C 1
ATOM 4531 O O . SER A 1 609 ? -17.565 9.343 40.398 1.00 94.06 609 SER A O 1
ATOM 4533 N N . ALA A 1 610 ? -18.414 10.819 41.879 1.00 90.25 610 ALA A N 1
ATOM 4534 C CA . ALA A 1 610 ? -17.183 11.593 41.963 1.00 90.25 610 ALA A CA 1
ATOM 4535 C C . ALA A 1 610 ? -16.102 10.724 42.632 1.00 90.25 610 ALA A C 1
ATOM 4537 O O . ALA A 1 610 ? -16.404 9.859 43.460 1.00 90.25 610 ALA A O 1
ATOM 4538 N N . ASN A 1 611 ? -14.852 10.926 42.242 1.00 92.75 611 ASN A N 1
ATOM 4539 C CA . ASN A 1 611 ? -13.666 10.182 42.671 1.00 92.75 611 ASN A CA 1
ATOM 4540 C C . ASN A 1 611 ? -13.680 8.686 42.324 1.00 92.75 611 ASN A C 1
ATOM 4542 O O . ASN A 1 611 ? -12.860 7.935 42.849 1.00 92.75 611 ASN A O 1
ATOM 4546 N N . ALA A 1 612 ? -14.568 8.247 41.424 1.00 96.25 612 ALA A N 1
ATOM 4547 C CA . ALA A 1 612 ? -14.572 6.869 40.948 1.00 96.25 612 ALA A CA 1
ATOM 4548 C C . ALA A 1 612 ? -13.223 6.497 40.316 1.00 96.25 612 ALA A C 1
ATOM 4550 O O . ALA A 1 612 ? -12.636 7.276 39.557 1.00 96.25 612 ALA A O 1
ATOM 4551 N N . THR A 1 613 ? -12.762 5.283 40.595 1.00 97.06 613 THR A N 1
ATOM 4552 C CA . THR A 1 613 ? -11.684 4.650 39.836 1.00 97.06 613 THR A CA 1
ATOM 4553 C C . THR A 1 613 ? -12.295 3.960 38.625 1.00 97.06 613 THR A C 1
ATOM 4555 O O . THR A 1 613 ? -13.251 3.197 38.755 1.00 97.06 613 THR A O 1
ATOM 4558 N N . ILE A 1 614 ? -11.756 4.249 37.445 1.00 97.69 614 ILE A N 1
ATOM 4559 C CA . ILE A 1 614 ? -12.075 3.537 36.213 1.00 97.69 614 ILE A CA 1
ATOM 4560 C C . ILE A 1 614 ? -10.981 2.500 36.018 1.00 97.69 614 ILE A C 1
ATOM 4562 O O . ILE A 1 614 ? -9.838 2.852 35.720 1.00 97.69 614 ILE A O 1
ATOM 4566 N N . ASP A 1 615 ? -11.318 1.231 36.218 1.00 96.62 615 ASP A N 1
ATOM 4567 C CA . ASP A 1 615 ? -10.348 0.148 36.103 1.00 96.62 615 ASP A CA 1
ATOM 4568 C C . ASP A 1 615 ? -9.945 -0.094 34.646 1.00 96.62 615 ASP A C 1
ATOM 4570 O O . ASP A 1 615 ? -10.660 0.263 33.701 1.00 96.62 615 ASP A O 1
ATOM 4574 N N . LYS A 1 616 ? -8.785 -0.734 34.460 1.00 96.44 616 LYS A N 1
ATOM 4575 C CA . LYS A 1 616 ? -8.362 -1.252 33.155 1.00 96.44 616 LYS A CA 1
ATOM 4576 C C . LYS A 1 616 ? -9.462 -2.169 32.609 1.00 96.44 616 LYS A C 1
ATOM 4578 O O . LYS A 1 616 ? -9.999 -2.995 33.345 1.00 96.44 616 LYS A O 1
ATOM 4583 N N . THR A 1 617 ? -9.771 -2.053 31.319 1.00 95.88 617 THR A N 1
ATOM 4584 C CA . THR A 1 617 ? -10.690 -2.986 30.665 1.00 95.88 617 THR A CA 1
ATOM 4585 C C . THR A 1 617 ? -10.117 -4.405 30.750 1.00 95.88 617 THR A C 1
ATOM 4587 O O . THR A 1 617 ? -8.950 -4.594 30.396 1.00 95.88 617 THR A O 1
ATOM 4590 N N . PRO A 1 618 ? -10.895 -5.393 31.232 1.00 93.00 618 PRO A N 1
ATOM 4591 C CA . PRO A 1 618 ? -10.435 -6.773 31.321 1.00 93.00 618 PRO A CA 1
ATOM 4592 C C . PRO A 1 618 ? -9.922 -7.292 29.973 1.00 93.00 618 PRO A C 1
ATOM 4594 O O . PRO A 1 618 ? -10.566 -7.089 28.944 1.00 93.00 618 PRO A O 1
ATOM 4597 N N . ASP A 1 619 ? -8.784 -7.993 29.983 1.00 84.62 619 ASP A N 1
ATOM 4598 C CA . ASP A 1 619 ? -8.174 -8.545 28.760 1.00 84.62 619 ASP A CA 1
ATOM 4599 C C . ASP A 1 619 ? -9.053 -9.639 28.115 1.00 84.62 619 ASP A C 1
ATOM 4601 O O . ASP A 1 619 ? -8.949 -9.917 26.923 1.00 84.62 619 ASP A O 1
ATOM 4605 N N . THR A 1 620 ? -9.945 -10.250 28.902 1.00 83.50 620 THR A N 1
ATOM 4606 C CA . THR A 1 620 ? -10.961 -11.207 28.450 1.00 83.50 620 THR A CA 1
ATOM 4607 C C . THR A 1 620 ? -12.329 -10.816 28.995 1.00 83.50 620 THR A C 1
ATOM 4609 O O . THR A 1 620 ? -12.441 -10.348 30.131 1.00 83.50 620 THR A O 1
ATOM 4612 N N . GLN A 1 621 ? -13.380 -11.018 28.193 1.00 81.94 621 GLN A N 1
ATOM 4613 C CA . GLN A 1 621 ? -14.756 -10.810 28.647 1.00 81.94 621 GLN A CA 1
ATOM 4614 C C . GLN A 1 621 ? -15.039 -11.734 29.836 1.00 81.94 621 GLN A C 1
ATOM 4616 O O . GLN A 1 621 ? -14.930 -12.952 29.711 1.00 81.94 621 GLN A O 1
ATOM 4621 N N . GLN A 1 622 ? -15.397 -11.146 30.976 1.00 82.19 622 GLN A N 1
ATOM 4622 C CA . GLN A 1 622 ? -15.740 -11.872 32.195 1.00 82.19 622 GLN A CA 1
ATOM 4623 C C . GLN A 1 622 ? -17.252 -12.132 32.191 1.00 82.19 622 GLN A C 1
ATOM 4625 O O . GLN A 1 622 ? -18.019 -11.170 32.310 1.00 82.19 622 GLN A O 1
ATOM 4630 N N . PRO A 1 623 ? -17.711 -13.380 31.983 1.00 88.38 623 PRO A N 1
ATOM 4631 C CA . PRO A 1 623 ? -19.130 -13.668 32.049 1.00 88.38 623 PRO A CA 1
ATOM 4632 C C . PRO A 1 623 ? -19.649 -13.560 33.475 1.00 88.38 623 PRO A C 1
ATOM 4634 O O . PRO A 1 623 ? -18.952 -13.855 34.443 1.00 88.38 623 PRO A O 1
ATOM 4637 N N . LEU A 1 624 ? -20.930 -13.237 33.584 1.00 82.75 624 LEU A N 1
ATOM 4638 C CA . LEU A 1 624 ? -21.724 -13.669 34.715 1.00 82.75 624 LEU A CA 1
ATOM 4639 C C . LEU A 1 624 ? -22.212 -15.093 34.427 1.00 82.75 624 LEU A C 1
ATOM 4641 O O . LEU A 1 624 ? -23.024 -15.302 33.520 1.00 82.75 624 LEU A O 1
ATOM 4645 N N . GLU A 1 625 ? -21.679 -16.067 35.154 1.00 78.25 625 GLU A N 1
ATOM 4646 C CA . GLU A 1 625 ? -22.028 -17.474 34.965 1.00 78.25 625 GLU A CA 1
ATOM 4647 C C . GLU A 1 625 ? -23.360 -17.817 35.640 1.00 78.25 625 GLU A C 1
ATOM 4649 O O . GLU A 1 625 ? -23.632 -17.420 36.773 1.00 78.25 625 GLU A O 1
ATOM 4654 N N . GLY A 1 626 ? -24.188 -18.576 34.928 1.00 74.69 626 GLY A N 1
ATOM 4655 C CA . GLY A 1 626 ? -25.294 -19.348 35.480 1.00 74.69 626 GLY A CA 1
ATOM 4656 C C . GLY A 1 626 ? -25.094 -20.836 35.179 1.00 74.69 626 GLY A C 1
ATOM 4657 O O . GLY A 1 626 ? -24.163 -21.240 34.483 1.00 74.69 626 GLY A O 1
ATOM 4658 N N . SER A 1 627 ? -26.000 -21.674 35.672 1.00 82.38 627 SER A N 1
ATOM 4659 C CA . SER A 1 627 ? -25.935 -23.135 35.516 1.00 82.38 627 SER A CA 1
ATOM 4660 C C . SER A 1 627 ? -25.936 -23.604 34.050 1.00 82.38 627 SER A C 1
ATOM 4662 O O . SER A 1 627 ? -25.044 -24.341 33.640 1.00 82.38 627 SER A O 1
ATOM 4664 N N . GLN A 1 628 ? -26.917 -23.189 33.237 1.00 85.81 628 GLN A N 1
ATOM 4665 C CA . GLN A 1 628 ? -27.029 -23.607 31.826 1.00 85.81 628 GLN A CA 1
ATOM 4666 C C . GLN A 1 628 ? -26.558 -22.557 30.813 1.00 85.81 628 GLN A C 1
ATOM 4668 O O . GLN A 1 628 ? -26.244 -22.909 29.675 1.00 85.81 628 GLN A O 1
ATOM 4673 N N . TYR A 1 629 ? -26.509 -21.287 31.212 1.00 89.00 629 TYR A N 1
ATOM 4674 C CA . TYR A 1 629 ? -26.182 -20.157 30.346 1.00 89.00 629 TYR A CA 1
ATOM 4675 C C . TYR A 1 629 ? -25.244 -19.196 31.064 1.00 89.00 629 TYR A C 1
ATOM 4677 O O . TYR A 1 629 ? -25.320 -19.056 32.282 1.00 89.00 629 TYR A O 1
ATOM 4685 N N . SER A 1 630 ? -24.428 -18.485 30.298 1.00 91.25 630 SER A N 1
ATOM 4686 C CA . SER A 1 630 ? -23.570 -17.404 30.780 1.00 91.25 630 SER A CA 1
ATOM 4687 C C . SER A 1 630 ? -23.913 -16.108 30.058 1.00 91.25 630 SER A C 1
ATOM 4689 O O . SER A 1 630 ? -24.144 -16.106 28.846 1.00 91.25 630 SER A O 1
ATOM 4691 N N . MET A 1 631 ? -23.941 -14.997 30.792 1.00 92.81 631 MET A N 1
ATOM 4692 C CA . MET A 1 631 ? -24.194 -13.667 30.240 1.00 92.81 631 MET A CA 1
ATOM 4693 C C . MET A 1 631 ? -22.889 -12.885 30.143 1.00 92.81 631 MET A C 1
ATOM 4695 O O . MET A 1 631 ? -22.147 -12.781 31.112 1.00 92.81 631 MET A O 1
ATOM 4699 N N . TYR A 1 632 ? -22.625 -12.288 28.989 1.00 94.38 632 TYR A N 1
ATOM 4700 C CA . TYR A 1 632 ? -21.415 -11.518 28.718 1.00 94.38 632 TYR A CA 1
ATOM 4701 C C . TYR A 1 632 ? -21.782 -10.078 28.397 1.00 94.38 632 TYR A C 1
ATOM 4703 O O . TYR A 1 632 ? -22.794 -9.822 27.749 1.00 94.38 632 TYR A O 1
ATOM 4711 N N . GLY A 1 633 ? -20.939 -9.136 28.811 1.00 94.75 633 GLY A N 1
ATOM 4712 C CA . GLY A 1 633 ? -20.976 -7.760 28.331 1.00 94.75 633 GLY A CA 1
ATOM 4713 C C . GLY A 1 633 ? -19.899 -7.509 27.277 1.00 94.75 633 GLY A C 1
ATOM 4714 O O . GLY A 1 633 ? -18.847 -8.146 27.300 1.00 94.75 633 GLY A O 1
ATOM 4715 N N . THR A 1 634 ? -20.130 -6.552 26.380 1.00 94.69 634 THR A N 1
ATOM 4716 C CA . THR A 1 634 ? -19.098 -6.062 25.456 1.00 94.69 634 THR A CA 1
ATOM 4717 C C . THR A 1 634 ? -18.983 -4.542 25.497 1.00 94.69 634 THR A C 1
ATOM 4719 O O . THR A 1 634 ? -19.969 -3.840 25.722 1.00 94.69 634 THR A O 1
ATOM 4722 N N . LEU A 1 635 ? -17.779 -4.027 25.249 1.00 95.44 635 LEU A N 1
ATOM 4723 C CA . LEU A 1 635 ? -17.475 -2.595 25.101 1.00 95.44 635 LEU A CA 1
ATOM 4724 C C . LEU A 1 635 ? -16.980 -2.248 23.685 1.00 95.44 635 LEU A C 1
ATOM 4726 O O . LEU A 1 635 ? -16.702 -1.091 23.388 1.00 95.44 635 LEU A O 1
ATOM 4730 N N . SER A 1 636 ? -16.934 -3.236 22.795 1.00 92.81 636 SER A N 1
ATOM 4731 C CA . SER A 1 636 ? -16.672 -3.112 21.360 1.00 92.81 636 SER A CA 1
ATOM 4732 C C . SER A 1 636 ? -17.758 -3.859 20.581 1.00 92.81 636 SER A C 1
ATOM 4734 O O . SER A 1 636 ? -18.513 -4.636 21.175 1.00 92.81 636 SER A O 1
ATOM 4736 N N . ASP A 1 637 ? -17.838 -3.667 19.265 1.00 89.94 637 ASP A N 1
ATOM 4737 C CA . ASP A 1 637 ? -18.617 -4.591 18.438 1.00 89.94 637 ASP A CA 1
ATOM 4738 C C . ASP A 1 637 ? -18.052 -6.011 18.590 1.00 89.94 637 ASP A C 1
ATOM 4740 O O . ASP A 1 637 ? -16.835 -6.217 18.635 1.00 89.94 637 ASP A O 1
ATOM 4744 N N . TYR A 1 638 ? -18.945 -6.988 18.723 1.00 88.94 638 TYR A N 1
ATOM 4745 C CA . TYR A 1 638 ? -18.597 -8.396 18.856 1.00 88.94 638 TYR A CA 1
ATOM 4746 C C . TYR A 1 638 ? -19.560 -9.247 18.030 1.00 88.94 638 TYR A C 1
ATOM 4748 O O . TYR A 1 638 ? -20.776 -9.069 18.097 1.00 88.94 638 TYR A O 1
ATOM 4756 N N . GLN A 1 639 ? -19.001 -10.163 17.246 1.00 87.56 639 GLN A N 1
ATOM 4757 C CA . GLN A 1 639 ? -19.729 -11.108 16.406 1.00 87.56 639 GLN A CA 1
ATOM 4758 C C . GLN A 1 639 ? -19.157 -12.502 16.626 1.00 87.56 639 GLN A C 1
ATOM 4760 O O . GLN A 1 639 ? -17.938 -12.680 16.659 1.00 87.56 639 GLN A O 1
ATOM 4765 N N . ALA A 1 640 ? -20.042 -13.474 16.795 1.00 83.50 640 ALA A N 1
ATOM 4766 C CA . ALA A 1 640 ? -19.703 -14.884 16.880 1.00 83.50 640 ALA A CA 1
ATOM 4767 C C . ALA A 1 640 ? -20.945 -15.725 16.568 1.00 83.50 640 ALA A C 1
ATOM 4769 O O . ALA A 1 640 ? -22.069 -15.220 16.587 1.00 83.50 640 ALA A O 1
ATOM 4770 N N . ASP A 1 641 ? -20.737 -17.012 16.320 1.00 81.06 641 ASP A N 1
ATOM 4771 C CA . ASP A 1 641 ? -21.835 -17.961 16.168 1.00 81.06 641 ASP A CA 1
ATOM 4772 C C . ASP A 1 641 ? -22.440 -18.319 17.529 1.00 81.06 641 ASP A C 1
ATOM 4774 O O . ASP A 1 641 ? -21.785 -18.239 18.576 1.00 81.06 641 ASP A O 1
ATOM 4778 N N . ASN A 1 642 ? -23.696 -18.762 17.499 1.00 82.25 642 ASN A N 1
ATOM 4779 C CA . ASN A 1 642 ? -24.441 -19.258 18.656 1.00 82.25 642 ASN A CA 1
ATOM 4780 C C . ASN A 1 642 ? -24.572 -18.232 19.793 1.00 82.25 642 ASN A C 1
ATOM 4782 O O . ASN A 1 642 ? -24.501 -18.569 20.980 1.00 82.25 642 ASN A O 1
ATOM 4786 N N . LEU A 1 643 ? -24.763 -16.961 19.429 1.00 85.38 643 LEU A N 1
ATOM 4787 C CA . LEU A 1 643 ? -25.081 -15.908 20.387 1.00 85.38 643 LEU A CA 1
ATOM 4788 C C . LEU A 1 643 ? -26.587 -15.815 20.592 1.00 85.38 643 LEU A C 1
ATOM 4790 O O . LEU A 1 643 ? -27.355 -15.710 19.639 1.00 85.38 643 LEU A O 1
ATOM 4794 N N . TYR A 1 644 ? -26.989 -15.774 21.855 1.00 87.44 644 TYR A N 1
ATOM 4795 C CA . TYR A 1 644 ? -28.342 -15.434 22.253 1.00 87.44 644 TYR A CA 1
ATOM 4796 C C . TYR A 1 644 ? -28.455 -13.917 22.393 1.00 87.44 644 TYR A C 1
ATOM 4798 O O . TYR A 1 644 ? -27.880 -13.320 23.313 1.00 87.44 644 TYR A O 1
ATOM 4806 N N . LEU A 1 645 ? -29.183 -13.286 21.472 1.00 87.38 645 LEU A N 1
ATOM 4807 C CA . LEU A 1 645 ? -29.353 -11.833 21.410 1.00 87.38 645 LEU A CA 1
ATOM 4808 C C . LEU A 1 645 ? -30.756 -11.432 21.848 1.00 87.38 645 LEU A C 1
ATOM 4810 O O . LEU A 1 645 ? -31.730 -12.129 21.576 1.00 87.38 645 LEU A O 1
ATOM 4814 N N . LEU A 1 646 ? -30.856 -10.297 22.541 1.00 86.38 646 LEU A N 1
ATOM 4815 C CA . LEU A 1 646 ? -32.134 -9.813 23.040 1.00 86.38 646 LEU A CA 1
ATOM 4816 C C . LEU A 1 646 ? -33.034 -9.366 21.884 1.00 86.38 646 LEU A C 1
ATOM 4818 O O . LEU A 1 646 ? -32.736 -8.390 21.193 1.00 86.38 646 LEU A O 1
ATOM 4822 N N . TYR A 1 647 ? -34.179 -10.021 21.764 1.00 82.44 647 TYR A N 1
ATOM 4823 C CA . TYR A 1 647 ? -35.250 -9.678 20.849 1.00 82.44 647 TYR A CA 1
ATOM 4824 C C . TYR A 1 647 ? -36.457 -9.138 21.623 1.00 82.44 647 TYR A C 1
ATOM 4826 O O . TYR A 1 647 ? -36.805 -9.622 22.703 1.00 82.44 647 TYR A O 1
ATOM 4834 N N . ASN A 1 648 ? -37.081 -8.095 21.077 1.00 78.44 648 ASN A N 1
ATOM 4835 C CA . ASN A 1 648 ? -38.307 -7.505 21.606 1.00 78.44 648 ASN A CA 1
ATOM 4836 C C . ASN A 1 648 ? -39.396 -7.621 20.536 1.00 78.44 648 ASN A C 1
ATOM 4838 O O . ASN A 1 648 ? -39.320 -6.942 19.510 1.00 78.44 648 ASN A O 1
ATOM 4842 N N . GLU A 1 649 ? -40.406 -8.445 20.803 1.00 74.25 649 GLU A N 1
ATOM 4843 C CA . GLU A 1 649 ? -41.568 -8.637 19.936 1.00 74.25 649 GLU A CA 1
ATOM 4844 C C . GLU A 1 649 ? -42.436 -7.382 19.905 1.00 74.25 649 GLU A C 1
ATOM 4846 O O . GLU A 1 649 ? -42.647 -6.725 20.931 1.00 74.25 649 GLU A O 1
ATOM 4851 N N . LYS A 1 650 ? -42.983 -7.067 18.728 1.00 70.88 650 LYS A N 1
ATOM 4852 C CA . LYS A 1 650 ? -43.840 -5.901 18.517 1.00 70.88 650 LYS A CA 1
ATOM 4853 C C . LYS A 1 650 ? -45.125 -6.270 17.802 1.00 70.88 650 LYS A C 1
ATOM 4855 O O . LYS A 1 650 ? -45.092 -6.933 16.774 1.00 70.88 650 LYS A O 1
ATOM 4860 N N . THR A 1 651 ? -46.238 -5.723 18.280 1.00 68.44 651 THR A N 1
ATOM 4861 C CA . THR A 1 651 ? -47.503 -5.677 17.535 1.00 68.44 651 THR A CA 1
ATOM 4862 C C . THR A 1 651 ? -47.868 -4.211 17.313 1.00 68.44 651 THR A C 1
ATOM 4864 O O . THR A 1 651 ? -48.195 -3.488 18.257 1.00 68.44 651 THR A O 1
ATOM 4867 N N . GLY A 1 652 ? -47.746 -3.732 16.073 1.00 71.69 652 GLY A N 1
ATOM 4868 C CA . GLY A 1 652 ? -47.810 -2.296 15.782 1.00 71.69 652 GLY A CA 1
ATOM 4869 C C . GLY A 1 652 ? -46.666 -1.532 16.466 1.00 71.69 652 GLY A C 1
ATOM 4870 O O . GLY A 1 652 ? -45.495 -1.842 16.257 1.00 71.69 652 GLY A O 1
ATOM 4871 N N . SER A 1 653 ? -46.991 -0.529 17.289 1.00 66.00 653 SER A N 1
ATOM 4872 C CA . SER A 1 653 ? -46.015 0.266 18.059 1.00 66.00 653 SER A CA 1
ATOM 4873 C C . SER A 1 653 ? -45.767 -0.245 19.488 1.00 66.00 653 SER A C 1
ATOM 4875 O O . SER A 1 653 ? -44.903 0.293 20.185 1.00 66.00 653 SER A O 1
ATOM 4877 N N . THR A 1 654 ? -46.490 -1.279 19.922 1.00 65.62 654 THR A N 1
ATOM 4878 C CA . THR A 1 654 ? -46.438 -1.827 21.283 1.00 65.62 654 THR A CA 1
ATOM 4879 C C . THR A 1 654 ? -45.493 -3.021 21.362 1.00 65.62 654 THR A C 1
ATOM 4881 O O . THR A 1 654 ? -45.569 -3.925 20.532 1.00 65.62 654 THR A O 1
ATOM 4884 N N . ILE A 1 655 ? -44.631 -3.042 22.385 1.00 71.50 655 ILE A N 1
ATOM 4885 C CA . ILE A 1 655 ? -43.835 -4.226 22.730 1.00 71.50 655 ILE A CA 1
ATOM 4886 C C . ILE A 1 655 ? -44.738 -5.232 23.449 1.00 71.50 655 ILE A C 1
ATOM 4888 O O . ILE A 1 655 ? -45.376 -4.875 24.439 1.00 71.50 655 ILE A O 1
ATOM 4892 N N . THR A 1 656 ? -44.795 -6.470 22.959 1.00 68.62 656 THR A N 1
ATOM 4893 C CA . THR A 1 656 ? -45.678 -7.525 23.495 1.00 68.62 656 THR A CA 1
ATOM 4894 C C . THR A 1 656 ? -44.933 -8.639 24.222 1.00 68.62 656 THR A C 1
ATOM 4896 O O . THR A 1 656 ? -45.545 -9.349 25.018 1.00 68.62 656 THR A O 1
ATOM 4899 N N . GLY A 1 657 ? -43.623 -8.760 24.007 1.00 72.25 657 GLY A N 1
ATOM 4900 C CA . GLY A 1 657 ? -42.792 -9.795 24.609 1.00 72.25 657 GLY A CA 1
ATOM 4901 C C . GLY A 1 657 ? -41.302 -9.518 24.429 1.00 72.25 657 GLY A C 1
ATOM 4902 O O . GLY A 1 657 ? -40.899 -8.692 23.607 1.00 72.25 657 GLY A O 1
ATOM 4903 N N . SER A 1 658 ? -40.474 -10.226 25.192 1.00 76.88 658 SER A N 1
ATOM 4904 C CA . SER A 1 658 ? -39.028 -10.254 24.979 1.00 76.88 658 SER A CA 1
ATOM 4905 C C . SER A 1 658 ? -38.472 -11.640 25.249 1.00 76.88 658 SER A C 1
ATOM 4907 O O . SER A 1 658 ? -38.932 -12.354 26.140 1.00 76.88 658 SER A O 1
ATOM 4909 N N . SER A 1 659 ? -37.424 -11.978 24.521 1.00 78.50 659 SER A N 1
ATOM 4910 C CA . SER A 1 659 ? -36.684 -13.226 24.668 1.00 78.50 659 SER A CA 1
ATOM 4911 C C . SER A 1 659 ? -35.257 -13.033 24.207 1.00 78.50 659 SER A C 1
ATOM 4913 O O . SER A 1 659 ? -34.948 -12.048 23.540 1.00 78.50 659 SER A O 1
ATOM 4915 N N . PHE A 1 660 ? -34.395 -13.990 24.523 1.00 83.94 660 PHE A N 1
ATOM 4916 C CA . PHE A 1 660 ? -33.156 -14.113 23.776 1.00 83.94 660 PHE A CA 1
ATOM 4917 C C . PHE A 1 660 ? -33.320 -15.144 22.672 1.00 83.94 660 PHE A C 1
ATOM 4919 O O . PHE A 1 660 ? -33.821 -16.236 22.920 1.00 83.94 660 PHE A O 1
ATOM 4926 N N . GLU A 1 661 ? -32.906 -14.802 21.465 1.00 83.44 661 GLU A N 1
ATOM 4927 C CA . GLU A 1 661 ? -33.001 -15.679 20.301 1.00 83.44 661 GLU A CA 1
ATOM 4928 C C . GLU A 1 661 ? -31.610 -16.096 19.859 1.00 83.44 661 GLU A C 1
ATOM 4930 O O . GLU A 1 661 ? -30.674 -15.296 19.931 1.00 83.44 661 GLU A O 1
ATOM 4935 N N . LEU A 1 662 ? -31.477 -17.357 19.456 1.00 79.19 662 LEU A N 1
ATOM 4936 C CA . LEU A 1 662 ? -30.214 -17.922 19.009 1.00 79.19 662 LEU A CA 1
ATOM 4937 C C . LEU A 1 662 ? -29.918 -17.481 17.575 1.00 79.19 662 LEU A C 1
ATOM 4939 O O . LEU A 1 662 ? -30.665 -17.798 16.652 1.00 79.19 662 LEU A O 1
ATOM 4943 N N . TYR A 1 663 ? -28.788 -16.813 17.381 1.00 73.81 663 TYR A N 1
ATOM 4944 C CA . TYR A 1 663 ? -28.271 -16.475 16.060 1.00 73.81 663 TYR A CA 1
ATOM 4945 C C . TYR A 1 663 ? -27.176 -17.472 15.682 1.00 73.81 663 TYR A C 1
ATOM 4947 O O . TYR A 1 663 ? -26.067 -17.423 16.220 1.00 73.81 663 TYR A O 1
ATOM 4955 N N . ALA A 1 664 ? -27.509 -18.385 14.767 1.00 60.53 664 ALA A N 1
ATOM 4956 C CA . ALA A 1 664 ? -26.599 -19.425 14.289 1.00 60.53 664 ALA A CA 1
ATOM 4957 C C . ALA A 1 664 ? -25.556 -18.899 13.282 1.00 60.53 664 ALA A C 1
ATOM 4959 O O . ALA A 1 664 ? -24.443 -19.412 13.260 1.00 60.53 664 ALA A O 1
ATOM 4960 N N . ASP A 1 665 ? -25.884 -17.840 12.529 1.00 59.34 665 ASP A N 1
ATOM 4961 C CA . ASP A 1 665 ? -25.072 -17.325 11.414 1.00 59.34 665 ASP A CA 1
ATOM 4962 C C . ASP A 1 665 ? -24.359 -15.996 11.761 1.00 59.34 665 ASP A C 1
ATOM 4964 O O . ASP A 1 665 ? -24.476 -15.003 11.042 1.00 59.34 665 ASP A O 1
ATOM 4968 N N . GLY A 1 666 ? -23.644 -15.936 12.891 1.00 58.94 666 GLY A N 1
ATOM 4969 C CA . GLY A 1 666 ? -22.825 -14.765 13.242 1.00 58.94 666 GLY A CA 1
ATOM 4970 C C . GLY A 1 666 ? -23.595 -13.533 13.747 1.00 58.94 666 GLY A C 1
ATOM 4971 O O . GLY A 1 666 ? -23.404 -12.421 13.246 1.00 58.94 666 GLY A O 1
ATOM 4972 N N . GLY A 1 667 ? -24.450 -13.699 14.763 1.00 63.56 667 GLY A N 1
ATOM 4973 C CA . GLY A 1 667 ? -25.148 -12.583 15.418 1.00 63.56 667 GLY A CA 1
ATOM 4974 C C . GLY A 1 667 ? -24.188 -11.503 15.945 1.00 63.56 667 GLY A C 1
ATOM 4975 O O . GLY A 1 667 ? -23.110 -11.809 16.453 1.00 63.56 667 GLY A O 1
ATOM 4976 N N . GLY A 1 668 ? -24.574 -10.226 15.832 1.00 80.94 668 GLY A N 1
ATOM 4977 C CA . GLY A 1 668 ? -23.757 -9.083 16.257 1.00 80.94 668 GLY A CA 1
ATOM 4978 C C . GLY A 1 668 ? -24.304 -8.364 17.484 1.00 80.94 668 GLY A C 1
ATOM 4979 O O . GLY A 1 668 ? -25.504 -8.114 17.592 1.00 80.94 668 GLY A O 1
ATOM 4980 N N . VAL A 1 669 ? -23.412 -7.985 18.397 1.00 90.56 669 VAL A N 1
ATOM 4981 C CA . VAL A 1 669 ? -23.748 -7.197 19.583 1.00 90.56 669 VAL A CA 1
ATOM 4982 C C . VAL A 1 669 ? -22.832 -5.974 19.685 1.00 90.56 669 VAL A C 1
ATOM 4984 O O . VAL A 1 669 ? -21.616 -6.062 19.523 1.00 90.56 669 VAL A O 1
ATOM 4987 N N . HIS A 1 670 ? -23.441 -4.814 19.917 1.00 92.00 670 HIS A N 1
ATOM 4988 C CA . HIS A 1 670 ? -22.768 -3.512 19.887 1.00 92.00 670 HIS A CA 1
ATOM 4989 C C . HIS A 1 670 ? -22.109 -3.147 21.235 1.00 92.00 670 HIS A C 1
ATOM 4991 O O . HIS A 1 670 ? -22.498 -3.705 22.265 1.00 92.00 670 HIS A O 1
ATOM 4997 N N . PRO A 1 671 ? -21.184 -2.164 21.287 1.00 94.06 671 PRO A N 1
ATOM 4998 C CA . PRO A 1 671 ? -20.585 -1.661 22.528 1.00 94.06 671 PRO A CA 1
ATOM 4999 C C . PRO A 1 671 ? -21.609 -1.340 23.622 1.00 94.06 671 PRO A C 1
ATOM 5001 O O . PRO A 1 671 ? -22.677 -0.824 23.324 1.00 94.06 671 PRO A O 1
ATOM 5004 N N . PHE A 1 672 ? -21.291 -1.569 24.892 1.00 95.81 672 PHE A N 1
ATOM 5005 C CA . PHE A 1 672 ? -22.157 -1.325 26.059 1.00 95.81 672 PHE A CA 1
ATOM 5006 C C . PHE A 1 672 ? -23.416 -2.204 26.156 1.00 95.81 672 PHE A C 1
ATOM 5008 O O . PHE A 1 672 ? -24.361 -1.878 26.883 1.00 95.81 672 PHE A O 1
ATOM 5015 N N . ARG A 1 673 ? -23.475 -3.309 25.404 1.00 93.75 673 ARG A N 1
ATOM 5016 C CA . ARG A 1 673 ? -24.584 -4.278 25.436 1.00 93.75 673 ARG A CA 1
ATOM 5017 C C . ARG A 1 673 ? -24.117 -5.586 26.051 1.00 93.75 673 ARG A C 1
ATOM 5019 O O . ARG A 1 673 ? -22.934 -5.783 26.320 1.00 93.75 673 ARG A O 1
ATOM 5026 N N . ALA A 1 674 ? -25.080 -6.466 26.274 1.00 94.19 674 ALA A N 1
ATOM 5027 C CA . ALA A 1 674 ? -24.840 -7.803 26.767 1.00 94.19 674 ALA A CA 1
ATOM 5028 C C . ALA A 1 674 ? -25.529 -8.841 25.880 1.00 94.19 674 ALA A C 1
ATOM 5030 O O . ALA A 1 674 ? -26.452 -8.516 25.134 1.00 94.19 674 ALA A O 1
ATOM 5031 N N . TYR A 1 675 ? -25.062 -10.076 25.969 1.00 92.31 675 TYR A N 1
ATOM 5032 C CA . TYR A 1 675 ? -25.552 -11.225 25.217 1.00 92.31 675 TYR A CA 1
ATOM 5033 C C . TYR A 1 675 ? -25.413 -12.494 26.065 1.00 92.31 675 TYR A C 1
ATOM 5035 O O . TYR A 1 675 ? -24.747 -12.476 27.103 1.00 92.31 675 TYR A O 1
ATOM 5043 N N . ILE A 1 676 ? -26.040 -13.589 25.640 1.00 91.56 676 ILE A N 1
ATOM 5044 C CA . ILE A 1 676 ? -26.001 -14.872 26.351 1.00 91.56 676 ILE A CA 1
ATOM 5045 C C . ILE A 1 676 ? -25.327 -15.946 25.481 1.00 91.56 676 ILE A C 1
ATOM 5047 O O . ILE A 1 676 ? -25.397 -15.904 24.253 1.00 91.56 676 ILE A O 1
ATOM 5051 N N . LYS A 1 677 ? -24.656 -16.911 26.116 1.00 89.56 677 LYS A N 1
ATOM 5052 C CA . LYS A 1 677 ? -24.170 -18.155 25.498 1.00 89.56 677 LYS A CA 1
ATOM 5053 C C . LYS A 1 677 ? -24.628 -19.356 26.322 1.00 89.56 677 LYS A C 1
ATOM 5055 O O . LYS A 1 677 ? -24.755 -19.253 27.540 1.00 89.56 677 LYS A O 1
ATOM 5060 N N . GLY A 1 678 ? -24.881 -20.482 25.659 1.00 88.62 678 GLY A N 1
ATOM 5061 C CA . GLY A 1 678 ? -25.176 -21.753 26.326 1.00 88.62 678 GLY A CA 1
ATOM 5062 C C . GLY A 1 678 ? -23.901 -22.443 26.817 1.00 88.62 678 GLY A C 1
ATOM 5063 O O . GLY A 1 678 ? -22.906 -22.474 26.099 1.00 88.62 678 GLY A O 1
ATOM 5064 N N . ASN A 1 679 ? -23.948 -23.029 28.014 1.00 87.88 679 ASN A N 1
ATOM 5065 C CA . ASN A 1 679 ? -22.820 -23.735 28.640 1.00 87.88 679 ASN A CA 1
ATOM 5066 C C . ASN A 1 679 ? -22.839 -25.252 28.371 1.00 87.88 679 ASN A C 1
ATOM 5068 O O . ASN A 1 679 ? -21.894 -25.962 28.704 1.00 87.88 679 ASN A O 1
ATOM 5072 N N . THR A 1 680 ? -23.919 -25.770 27.779 1.00 83.56 680 THR A N 1
ATOM 5073 C CA . THR A 1 680 ? -24.108 -27.197 27.468 1.00 83.56 680 THR A CA 1
ATOM 5074 C C . THR A 1 680 ? -24.600 -27.378 26.036 1.00 83.56 680 THR A C 1
ATOM 5076 O O . THR A 1 680 ? -25.180 -26.462 25.457 1.00 83.56 680 THR A O 1
ATOM 5079 N N . SER A 1 681 ? -24.433 -28.571 25.455 1.00 78.94 681 SER A N 1
ATOM 5080 C CA . SER A 1 681 ? -24.924 -28.869 24.099 1.00 78.94 681 SER A CA 1
ATOM 5081 C C . SER A 1 681 ? -26.429 -28.637 23.949 1.00 78.94 681 SER A C 1
ATOM 5083 O O . SER A 1 681 ? -26.860 -28.068 22.951 1.00 78.94 681 SER A O 1
ATOM 5085 N N . ALA A 1 682 ? -27.221 -29.000 24.964 1.00 73.00 682 ALA A N 1
ATOM 5086 C CA . ALA A 1 682 ? -28.658 -28.738 24.976 1.00 73.00 682 ALA A CA 1
ATOM 5087 C C . ALA A 1 682 ? -28.949 -27.226 24.993 1.00 73.00 682 ALA A C 1
ATOM 5089 O O . ALA A 1 682 ? -29.720 -26.733 24.170 1.00 73.00 682 ALA A O 1
ATOM 5090 N N . ALA A 1 683 ? -28.261 -26.477 25.860 1.00 76.75 683 ALA A N 1
ATOM 5091 C CA . ALA A 1 683 ? -28.382 -25.024 25.956 1.00 76.75 683 ALA A CA 1
ATOM 5092 C C . ALA A 1 683 ? -27.865 -24.281 24.714 1.00 76.75 683 ALA A C 1
ATOM 5094 O O . ALA A 1 683 ? -28.292 -23.165 24.470 1.00 76.75 683 ALA A O 1
ATOM 5095 N N . MET A 1 684 ? -26.969 -24.854 23.911 1.00 78.31 684 MET A N 1
ATOM 5096 C CA . MET A 1 684 ? -26.521 -24.258 22.642 1.00 78.31 684 MET A CA 1
ATOM 5097 C C . MET A 1 684 ? -27.498 -24.495 21.482 1.00 78.31 684 MET A C 1
ATOM 5099 O O . MET A 1 684 ? -27.348 -23.880 20.435 1.00 78.31 684 MET A O 1
ATOM 5103 N N . SER A 1 685 ? -28.483 -25.379 21.660 1.00 71.81 685 SER A N 1
ATOM 5104 C CA . SER A 1 685 ? -29.430 -25.779 20.610 1.00 71.81 685 SER A CA 1
ATOM 5105 C C . SER A 1 685 ? -30.844 -25.217 20.788 1.00 71.81 685 SER A C 1
ATOM 5107 O O . SER A 1 685 ? -31.695 -25.415 19.922 1.00 71.81 685 SER A O 1
ATOM 5109 N N . ALA A 1 686 ? -31.121 -24.531 21.903 1.00 71.62 686 ALA A N 1
ATOM 5110 C CA . ALA A 1 686 ? -32.431 -23.938 22.136 1.00 71.62 686 ALA A CA 1
ATOM 5111 C C . ALA A 1 686 ? -32.629 -22.740 21.185 1.00 71.62 686 ALA A C 1
ATOM 5113 O O . ALA A 1 686 ? -31.846 -21.801 21.212 1.00 71.62 686 ALA A O 1
ATOM 5114 N N . PRO A 1 687 ? -33.675 -22.703 20.348 1.00 69.50 687 PRO A N 1
ATOM 5115 C CA . PRO A 1 687 ? -33.841 -21.599 19.398 1.00 69.50 687 PRO A CA 1
ATOM 5116 C C . PRO A 1 687 ? -34.154 -20.269 20.101 1.00 69.50 687 PRO A C 1
ATOM 5118 O O . PRO A 1 687 ? -33.867 -19.188 19.587 1.00 69.50 687 PRO A O 1
ATOM 5121 N N . ARG A 1 688 ? -34.752 -20.346 21.293 1.00 80.31 688 ARG A N 1
ATOM 5122 C CA . ARG A 1 688 ? -35.256 -19.205 22.046 1.00 80.31 688 ARG A CA 1
ATOM 5123 C C . ARG A 1 688 ? -35.154 -19.471 23.542 1.00 80.31 688 ARG A C 1
ATOM 5125 O O . ARG A 1 688 ? -35.506 -20.555 24.002 1.00 80.31 688 ARG A O 1
ATOM 5132 N N . LEU A 1 689 ? -34.722 -18.460 24.289 1.00 78.25 689 LEU A N 1
ATOM 5133 C CA . LEU A 1 689 ? -34.718 -18.434 25.746 1.00 78.25 689 LEU A CA 1
ATOM 5134 C C . LEU A 1 689 ? -35.808 -17.487 26.226 1.00 78.25 689 LEU A C 1
ATOM 5136 O O . LEU A 1 689 ? -35.761 -16.275 25.973 1.00 78.25 689 LEU A O 1
ATOM 5140 N N . VAL A 1 690 ? -36.791 -18.044 26.924 1.00 73.62 690 VAL A N 1
ATOM 5141 C CA . VAL A 1 690 ? -37.849 -17.249 27.546 1.00 73.62 690 VAL A CA 1
ATOM 5142 C C . VAL A 1 690 ? -37.312 -16.655 28.843 1.00 73.62 690 VAL A C 1
ATOM 5144 O O . VAL A 1 690 ? -36.697 -17.348 29.656 1.00 73.62 690 VAL A O 1
ATOM 5147 N N . ILE A 1 691 ? -37.541 -15.356 29.033 1.00 75.56 691 ILE A N 1
ATOM 5148 C CA . ILE A 1 691 ? -37.211 -14.669 30.279 1.00 75.56 691 ILE A CA 1
ATOM 5149 C C . ILE A 1 691 ? -38.307 -14.999 31.287 1.00 75.56 691 ILE A C 1
ATOM 5151 O O . ILE A 1 691 ? -39.434 -14.521 31.143 1.00 75.56 691 ILE A O 1
ATOM 5155 N N . LYS A 1 692 ? -37.988 -15.813 32.297 1.00 66.81 692 LYS A N 1
ATOM 5156 C CA . LYS A 1 692 ? -38.938 -16.095 33.371 1.00 66.81 692 LYS A CA 1
ATOM 5157 C C . LYS A 1 692 ? -38.951 -14.986 34.403 1.00 66.81 692 LYS A C 1
ATOM 5159 O O . LYS A 1 692 ? -37.917 -14.437 34.791 1.00 66.81 692 LYS A O 1
ATOM 5164 N N . GLY A 1 693 ? -40.162 -14.668 34.837 1.00 55.94 693 GLY A N 1
ATOM 5165 C CA . GLY A 1 693 ? -40.370 -13.812 35.980 1.00 55.94 693 GLY A CA 1
ATOM 5166 C C . GLY A 1 693 ? -39.935 -14.488 37.269 1.00 55.94 693 GLY A C 1
ATOM 5167 O O . GLY A 1 693 ? -40.191 -15.673 37.442 1.00 55.94 693 GLY A O 1
ATOM 5168 N N . GLY A 1 694 ? -39.292 -13.743 38.167 1.00 50.66 694 GLY A N 1
ATOM 5169 C CA . GLY A 1 694 ? -39.217 -14.172 39.563 1.00 50.66 694 GLY A CA 1
ATOM 5170 C C . GLY A 1 694 ? -40.603 -14.104 40.213 1.00 50.66 694 GLY A C 1
ATOM 5171 O O . GLY A 1 694 ? -41.507 -13.457 39.681 1.00 50.66 694 GLY A O 1
ATOM 5172 N N . ASP A 1 695 ? -40.754 -14.723 41.383 1.00 44.50 695 ASP A N 1
ATOM 5173 C CA . ASP A 1 695 ? -42.005 -14.842 42.159 1.00 44.50 695 ASP A CA 1
ATOM 5174 C C . ASP A 1 695 ? -42.663 -13.499 42.575 1.00 44.50 695 ASP A C 1
ATOM 5176 O O . ASP A 1 695 ? -43.664 -13.480 43.288 1.00 44.50 695 ASP A O 1
ATOM 5180 N N . ASP A 1 696 ? -42.122 -12.352 42.150 1.00 49.03 696 ASP A N 1
ATOM 5181 C CA . ASP A 1 696 ? -42.541 -11.002 42.541 1.00 49.03 696 ASP A CA 1
ATOM 5182 C C . ASP A 1 696 ? -43.670 -10.407 41.674 1.00 49.03 696 ASP A C 1
ATOM 5184 O O . ASP A 1 696 ? -44.158 -9.311 41.965 1.00 49.03 696 ASP A O 1
ATOM 5188 N N . GLY A 1 697 ? -44.106 -11.103 40.613 1.00 48.66 697 GLY A N 1
ATOM 5189 C CA . GLY A 1 697 ? -45.242 -10.704 39.764 1.00 48.66 697 GLY A CA 1
ATOM 5190 C C . GLY A 1 697 ? -45.073 -9.352 39.049 1.00 48.66 697 GLY A C 1
ATOM 5191 O O . GLY A 1 697 ? -46.028 -8.823 38.474 1.00 48.66 697 GLY A O 1
ATOM 5192 N N . ALA A 1 698 ? -43.871 -8.768 39.079 1.00 51.16 698 ALA A N 1
ATOM 5193 C CA . ALA A 1 698 ? -43.590 -7.393 38.667 1.00 51.16 698 ALA A CA 1
ATOM 5194 C C . ALA A 1 698 ? -42.761 -7.321 37.377 1.00 51.16 698 ALA A C 1
ATOM 5196 O O . ALA A 1 698 ? -41.999 -6.384 37.166 1.00 51.16 698 ALA A O 1
ATOM 5197 N N . THR A 1 699 ? -42.872 -8.308 36.493 1.00 51.12 699 THR A N 1
ATOM 5198 C CA . THR A 1 699 ? -41.854 -8.539 35.454 1.00 51.12 699 THR A CA 1
ATOM 5199 C C . THR A 1 699 ? -41.990 -7.658 34.227 1.00 51.12 699 THR A C 1
ATOM 5201 O O . THR A 1 699 ? -41.147 -7.723 33.337 1.00 51.12 699 THR A O 1
ATOM 5204 N N . GLY A 1 700 ? -43.033 -6.826 34.153 1.00 50.38 700 GLY A N 1
ATOM 5205 C CA . GLY A 1 700 ? -43.262 -5.909 33.034 1.00 50.38 700 GLY A CA 1
ATOM 5206 C C . GLY A 1 700 ? -43.402 -6.592 31.668 1.00 50.38 700 GLY A C 1
ATOM 5207 O O . GLY A 1 700 ? -43.591 -5.896 30.684 1.00 50.38 700 GLY A O 1
ATOM 5208 N N . ILE A 1 701 ? -43.324 -7.923 31.600 1.00 48.62 701 ILE A N 1
ATOM 5209 C CA . ILE A 1 701 ? -43.440 -8.760 30.412 1.00 48.62 701 ILE A CA 1
ATOM 5210 C C . ILE A 1 701 ? -44.217 -9.995 30.845 1.00 48.62 701 ILE A C 1
ATOM 5212 O O . ILE A 1 701 ? -43.816 -10.694 31.778 1.00 48.62 701 ILE A O 1
ATOM 5216 N N . ARG A 1 702 ? -45.362 -10.223 30.193 1.00 42.97 702 ARG A N 1
ATOM 5217 C CA . ARG A 1 702 ? -46.081 -11.492 30.296 1.00 42.97 702 ARG A CA 1
ATOM 5218 C C . ARG A 1 702 ? -45.129 -12.555 29.779 1.00 42.97 702 ARG A C 1
ATOM 5220 O O . ARG A 1 702 ? -44.548 -12.348 28.716 1.00 42.97 702 ARG A O 1
ATOM 5227 N N . GLU A 1 703 ? -44.961 -13.644 30.527 1.00 42.25 703 GLU A N 1
ATOM 5228 C CA . GLU A 1 703 ? -44.370 -14.866 29.989 1.00 42.25 703 GLU A CA 1
ATOM 5229 C C . GLU A 1 703 ? -44.883 -15.015 28.559 1.00 42.25 703 GLU A C 1
ATOM 5231 O O . GLU A 1 703 ? -46.098 -14.975 28.337 1.00 42.25 703 GLU A O 1
ATOM 5236 N N . ALA A 1 704 ? -43.983 -15.100 27.582 1.00 35.72 704 ALA A N 1
ATOM 5237 C CA . ALA A 1 704 ? -44.377 -15.598 26.282 1.00 35.72 704 ALA A CA 1
ATOM 5238 C C . ALA A 1 704 ? -44.727 -17.072 26.514 1.00 35.72 704 ALA A C 1
ATOM 5240 O O . ALA A 1 704 ? -43.916 -17.968 26.301 1.00 35.72 704 ALA A O 1
ATOM 5241 N N . SER A 1 705 ? -45.926 -17.320 27.054 1.00 32.91 705 SER A N 1
ATOM 5242 C CA . SER A 1 705 ? -46.602 -18.595 26.941 1.00 32.91 705 SER A CA 1
ATOM 5243 C C . SER A 1 705 ? -46.483 -18.971 25.482 1.00 32.91 705 SER A C 1
ATOM 5245 O O . SER A 1 705 ? -46.770 -18.118 24.641 1.00 32.91 705 SER A O 1
ATOM 5247 N N . VAL A 1 706 ? -46.014 -20.189 25.223 1.00 31.05 706 VAL A N 1
ATOM 5248 C CA . VAL A 1 706 ? -45.816 -20.794 23.905 1.00 31.05 706 VAL A CA 1
ATOM 5249 C C . VAL A 1 706 ? -47.056 -20.551 23.040 1.00 31.05 706 VAL A C 1
ATOM 5251 O O . VAL A 1 706 ? -47.987 -21.349 22.995 1.00 31.05 706 VAL A O 1
ATOM 5254 N N . GLY A 1 707 ? -47.097 -19.393 22.399 1.00 30.53 707 GLY A N 1
ATOM 5255 C CA . GLY A 1 707 ? -48.081 -19.011 21.419 1.00 30.53 707 GLY A CA 1
ATOM 5256 C C . GLY A 1 707 ? -47.441 -19.381 20.109 1.00 30.53 707 GLY A C 1
ATOM 5257 O O . GLY A 1 707 ? -46.490 -18.734 19.680 1.00 30.53 707 GLY A O 1
ATOM 5258 N N . ALA A 1 708 ? -47.913 -20.466 19.515 1.00 30.61 708 ALA A N 1
ATOM 5259 C CA . ALA A 1 708 ? -47.608 -20.819 18.146 1.00 30.61 708 ALA A CA 1
ATOM 5260 C C . ALA A 1 708 ? -48.096 -19.697 17.209 1.00 30.61 708 ALA A C 1
ATOM 5262 O O . ALA A 1 708 ? -49.172 -19.807 16.637 1.00 30.61 708 ALA A O 1
ATOM 5263 N N . SER A 1 709 ? -47.359 -18.590 17.104 1.00 33.72 709 SER A N 1
ATOM 5264 C CA . SER A 1 709 ? -47.538 -17.563 16.075 1.00 33.72 709 SER A CA 1
ATOM 5265 C C . SER A 1 709 ? -46.403 -16.526 16.104 1.00 33.72 709 SER A C 1
ATOM 5267 O O . SER A 1 709 ? -46.645 -15.339 16.310 1.00 33.72 709 SER A O 1
ATOM 5269 N N . SER A 1 710 ? -45.158 -16.927 15.857 1.00 35.59 710 SER A N 1
ATOM 5270 C CA . SER A 1 710 ? -44.304 -16.066 15.033 1.00 35.59 710 SER A CA 1
ATOM 5271 C C . SER A 1 710 ? -44.338 -16.657 13.630 1.00 35.59 710 SER A C 1
ATOM 5273 O O . SER A 1 710 ? -43.699 -17.653 13.318 1.00 35.59 710 SER A O 1
ATOM 5275 N N . THR A 1 711 ? -45.162 -16.068 12.771 1.00 39.50 711 THR A N 1
ATOM 5276 C CA . THR A 1 711 ? -45.204 -16.348 11.330 1.00 39.50 711 THR A CA 1
ATOM 5277 C C . THR A 1 711 ? -43.960 -15.827 10.597 1.00 39.50 711 THR A C 1
ATOM 5279 O O . THR A 1 711 ? -43.993 -15.659 9.382 1.00 39.50 711 THR A O 1
ATOM 5282 N N . GLU A 1 712 ? -42.861 -15.547 11.300 1.00 44.09 712 GLU A N 1
ATOM 5283 C CA . GLU A 1 712 ? -41.597 -15.188 10.667 1.00 44.09 712 GLU A CA 1
ATOM 5284 C C . GLU A 1 712 ? -40.811 -16.460 10.380 1.00 44.09 712 GLU A C 1
ATOM 5286 O O . GLU A 1 712 ? -40.225 -17.097 11.254 1.00 44.09 712 GLU A O 1
ATOM 5291 N N . VAL A 1 713 ? -40.874 -16.837 9.108 1.00 48.28 713 VAL A N 1
ATOM 5292 C CA . VAL A 1 713 ? -40.071 -17.881 8.490 1.00 48.28 713 VAL A CA 1
ATOM 5293 C C . VAL A 1 713 ? -38.584 -17.555 8.693 1.00 48.28 713 VAL A C 1
ATOM 5295 O O . VAL A 1 713 ? -38.127 -16.520 8.199 1.00 48.28 713 VAL A O 1
ATOM 5298 N N . PRO A 1 714 ? -37.805 -18.414 9.374 1.00 49.12 714 PRO A N 1
ATOM 5299 C CA . PRO A 1 714 ? -36.357 -18.255 9.467 1.00 49.12 714 PRO A CA 1
ATOM 5300 C C . PRO A 1 714 ? -35.714 -18.223 8.077 1.00 49.12 714 PRO A C 1
ATOM 5302 O O . PRO A 1 714 ? -36.155 -18.951 7.185 1.00 49.12 714 PRO A O 1
ATOM 5305 N N . ALA A 1 715 ? -34.638 -17.440 7.906 1.00 44.81 715 ALA A N 1
ATOM 5306 C CA . ALA A 1 715 ? -33.878 -17.337 6.649 1.00 44.81 715 ALA A CA 1
ATOM 5307 C C . ALA A 1 715 ? -33.553 -18.716 6.040 1.00 44.81 715 ALA A C 1
ATOM 5309 O O . ALA A 1 715 ? -33.597 -18.895 4.821 1.00 44.81 715 ALA A O 1
ATOM 5310 N N . VAL A 1 716 ? -33.300 -19.694 6.913 1.00 44.19 716 VAL A N 1
ATOM 5311 C CA . VAL A 1 716 ? -33.190 -21.114 6.600 1.00 44.19 716 VAL A CA 1
ATOM 5312 C C . VAL A 1 716 ? -33.918 -21.918 7.679 1.00 44.19 716 VAL A C 1
ATOM 5314 O O . VAL A 1 716 ? -33.723 -21.698 8.871 1.00 44.19 716 VAL A O 1
ATOM 5317 N N . SER A 1 717 ? -34.761 -22.853 7.257 1.00 65.88 717 SER A N 1
ATOM 5318 C CA . SER A 1 717 ? -35.560 -23.741 8.096 1.00 65.88 717 SER A CA 1
ATOM 5319 C C . SER A 1 717 ? -35.094 -25.185 7.979 1.00 65.88 717 SER A C 1
ATOM 5321 O O . SER A 1 717 ? -34.714 -25.637 6.903 1.00 65.88 717 SER A O 1
ATOM 5323 N N . TYR A 1 718 ? -35.155 -25.934 9.073 1.00 71.56 718 TYR A N 1
ATOM 5324 C CA . TYR A 1 718 ? -34.674 -27.315 9.127 1.00 71.56 718 TYR A CA 1
ATOM 5325 C C . TYR A 1 718 ? -35.825 -28.265 9.425 1.00 71.56 718 TYR A C 1
ATOM 5327 O O . TYR A 1 718 ? -36.579 -28.050 10.375 1.00 71.56 718 TYR A O 1
ATOM 5335 N N . VAL A 1 719 ? -35.939 -29.320 8.620 1.00 77.19 719 VAL A N 1
ATOM 5336 C CA . VAL A 1 719 ? -36.976 -30.346 8.734 1.00 77.19 719 VAL A CA 1
ATOM 5337 C C . VAL A 1 719 ? -36.331 -31.643 9.195 1.00 77.19 719 VAL A C 1
ATOM 5339 O O . VAL A 1 719 ? -35.500 -32.215 8.488 1.00 77.19 719 VAL A O 1
ATOM 5342 N N . TYR A 1 720 ? -36.724 -32.113 10.371 1.00 76.12 720 TYR A N 1
ATOM 5343 C CA . TYR A 1 720 ? -36.256 -33.359 10.969 1.00 76.12 720 TYR A CA 1
ATOM 5344 C C . TYR A 1 720 ? -37.378 -34.399 11.008 1.00 76.12 720 TYR A C 1
ATOM 5346 O O . TYR A 1 720 ? -38.557 -34.059 11.134 1.00 76.12 720 TYR A O 1
ATOM 5354 N N . SER A 1 721 ? -37.021 -35.678 10.955 1.00 77.19 721 SER A N 1
ATOM 5355 C CA . SER A 1 721 ? -37.919 -36.765 11.350 1.00 77.19 721 SER A CA 1
ATOM 5356 C C . SER A 1 721 ? -38.131 -36.776 12.868 1.00 77.19 721 SER A C 1
ATOM 5358 O O . SER A 1 721 ? -37.371 -36.174 13.629 1.00 77.19 721 SER A O 1
ATOM 5360 N N . ILE A 1 722 ? -39.173 -37.475 13.329 1.00 79.94 722 ILE A N 1
ATOM 5361 C CA . ILE A 1 722 ? -39.517 -37.552 14.759 1.00 79.94 722 ILE A CA 1
ATOM 5362 C C . ILE A 1 722 ? -38.441 -38.229 15.628 1.00 79.94 722 ILE A C 1
ATOM 5364 O O . ILE A 1 722 ? -38.391 -37.989 16.830 1.00 79.94 722 ILE A O 1
ATOM 5368 N N . ASP A 1 723 ? -37.575 -39.045 15.027 1.00 74.19 723 ASP A N 1
ATOM 5369 C CA . ASP A 1 723 ? -36.398 -39.662 15.653 1.00 74.19 723 ASP A CA 1
ATOM 5370 C C . ASP A 1 723 ? -35.146 -38.759 15.610 1.00 74.19 723 ASP A C 1
ATOM 5372 O O . ASP A 1 723 ? -34.076 -39.163 16.060 1.00 74.19 723 ASP A O 1
ATOM 5376 N N . GLY A 1 724 ? -35.273 -37.520 15.116 1.00 59.94 724 GLY A N 1
ATOM 5377 C CA . GLY A 1 724 ? -34.235 -36.488 15.185 1.00 59.94 724 GLY A CA 1
ATOM 5378 C C . GLY A 1 724 ? -33.257 -36.457 14.008 1.00 59.94 724 GLY A C 1
ATOM 5379 O O . GLY A 1 724 ? -32.260 -35.737 14.070 1.00 59.94 724 GLY A O 1
ATOM 5380 N N . ARG A 1 725 ? -33.510 -37.193 12.917 1.00 66.50 725 ARG A N 1
ATOM 5381 C CA . ARG A 1 725 ? -32.657 -37.161 11.717 1.00 66.50 725 ARG A CA 1
ATOM 5382 C C . ARG A 1 725 ? -33.004 -35.961 10.835 1.00 66.50 725 ARG A C 1
ATOM 5384 O O . ARG A 1 725 ? -34.164 -35.780 10.476 1.00 66.50 725 ARG A O 1
ATOM 5391 N N . LEU A 1 726 ? -32.009 -35.162 10.440 1.00 68.81 726 LEU A N 1
ATOM 5392 C CA . LEU A 1 726 ? -32.215 -34.068 9.482 1.00 68.81 726 LEU A CA 1
ATOM 5393 C C . LEU A 1 726 ? -32.610 -34.647 8.117 1.00 68.81 726 LEU A C 1
ATOM 5395 O O . LEU A 1 726 ? -31.889 -35.471 7.555 1.00 68.81 726 LEU A O 1
ATOM 5399 N N . LEU A 1 727 ? -33.756 -34.219 7.596 1.00 77.38 727 LEU A N 1
ATOM 5400 C CA . LEU A 1 727 ? -34.288 -34.664 6.308 1.00 77.38 727 LEU A CA 1
ATOM 5401 C C . LEU A 1 727 ? -34.045 -33.633 5.213 1.00 77.38 727 LEU A C 1
ATOM 5403 O O . LEU A 1 727 ? -33.708 -34.006 4.091 1.00 77.38 727 LEU A O 1
ATOM 5407 N N . ARG A 1 728 ? -34.229 -32.345 5.525 1.00 75.50 728 ARG A N 1
ATOM 5408 C CA . ARG A 1 728 ? -34.094 -31.258 4.551 1.00 75.50 728 ARG A CA 1
ATOM 5409 C C . ARG A 1 728 ? -33.785 -29.925 5.226 1.00 75.50 728 ARG A C 1
ATOM 5411 O O . ARG A 1 728 ? -34.265 -29.645 6.323 1.00 75.50 728 ARG A O 1
ATOM 5418 N N . THR A 1 729 ? -33.045 -29.091 4.506 1.00 76.31 729 THR A N 1
ATOM 5419 C CA . THR A 1 729 ? -32.833 -27.671 4.796 1.00 76.31 729 THR A CA 1
ATOM 5420 C C . THR A 1 729 ? -33.598 -26.848 3.757 1.00 76.31 729 THR A C 1
ATOM 5422 O O . THR A 1 729 ? -33.512 -27.139 2.565 1.00 76.31 729 THR A O 1
ATOM 5425 N N . VAL A 1 730 ? -34.378 -25.863 4.196 1.00 68.88 730 VAL A N 1
ATOM 5426 C CA . VAL A 1 730 ? -35.361 -25.135 3.382 1.00 68.88 730 VAL A CA 1
ATOM 5427 C C . VAL A 1 730 ? -35.107 -23.631 3.508 1.00 68.88 730 VAL A C 1
ATOM 5429 O O . VAL A 1 730 ? -35.277 -23.094 4.599 1.00 68.88 730 VAL A O 1
ATOM 5432 N N . PRO A 1 731 ? -34.696 -22.922 2.446 1.00 54.81 731 PRO A N 1
ATOM 5433 C CA . PRO A 1 731 ? -34.545 -21.470 2.505 1.00 54.81 731 PRO A CA 1
ATOM 5434 C C . PRO A 1 731 ? -35.903 -20.788 2.714 1.00 54.81 731 PRO A C 1
ATOM 5436 O O . PRO A 1 731 ? -36.944 -21.337 2.351 1.00 54.81 731 PRO A O 1
ATOM 5439 N N . ALA A 1 732 ? -35.902 -19.565 3.249 1.00 55.22 732 ALA A N 1
ATOM 5440 C CA . ALA A 1 732 ? -37.134 -18.825 3.537 1.00 55.22 732 ALA A CA 1
ATOM 5441 C C . ALA A 1 732 ? -38.076 -18.702 2.326 1.00 55.22 732 ALA A C 1
ATOM 5443 O O . ALA A 1 732 ? -39.294 -18.758 2.484 1.00 55.22 732 ALA A O 1
ATOM 5444 N N . SER A 1 733 ? -37.522 -18.604 1.112 1.00 55.47 733 SER A N 1
ATOM 5445 C CA . SER A 1 733 ? -38.284 -18.539 -0.143 1.00 55.47 733 SER A CA 1
ATOM 5446 C C . SER A 1 733 ? -39.081 -19.807 -0.471 1.00 55.47 733 SER A C 1
ATOM 5448 O O . SER A 1 733 ? -40.007 -19.740 -1.269 1.00 55.47 733 SER A O 1
ATOM 5450 N N . GLU A 1 734 ? -38.733 -20.953 0.119 1.00 63.00 734 GLU A N 1
ATOM 5451 C CA . GLU A 1 734 ? -39.359 -22.261 -0.136 1.00 63.00 734 GLU A CA 1
ATOM 5452 C C . GLU A 1 734 ? -40.104 -22.809 1.088 1.00 63.00 734 GLU A C 1
ATOM 5454 O O . GLU A 1 734 ? -40.547 -23.957 1.094 1.00 63.00 734 GLU A O 1
ATOM 5459 N N . TYR A 1 735 ? -40.260 -22.012 2.147 1.00 68.12 735 TYR A N 1
ATOM 5460 C CA . TYR A 1 735 ? -40.819 -22.492 3.409 1.00 68.12 735 TYR A CA 1
ATOM 5461 C C . TYR A 1 735 ? -42.237 -23.055 3.283 1.00 68.12 735 TYR A C 1
ATOM 5463 O O . TYR A 1 735 ? -42.591 -24.000 3.986 1.00 68.12 735 TYR A O 1
ATOM 5471 N N . GLU A 1 736 ? -43.063 -22.540 2.372 1.00 69.06 736 GLU A N 1
ATOM 5472 C CA . GLU A 1 736 ? -44.401 -23.103 2.141 1.00 69.06 736 GLU A CA 1
ATOM 5473 C C . GLU A 1 736 ? -44.361 -24.559 1.649 1.00 69.06 736 GLU A C 1
ATOM 5475 O O . GLU A 1 736 ? -45.274 -25.321 1.948 1.00 69.06 736 GLU A O 1
ATOM 5480 N N . GLN A 1 737 ? -43.265 -24.972 1.007 1.00 78.06 737 GLN A N 1
ATOM 5481 C CA . GLN A 1 737 ? -43.041 -26.315 0.458 1.00 78.06 737 GLN A CA 1
ATOM 5482 C C . GLN A 1 737 ? -42.174 -27.187 1.379 1.00 78.06 737 GLN A C 1
ATOM 5484 O O . GLN A 1 737 ? -41.667 -28.236 0.976 1.00 78.06 737 GLN A O 1
ATOM 5489 N N . ARG A 1 738 ? -41.956 -26.763 2.633 1.00 82.19 738 ARG A N 1
ATOM 5490 C CA . ARG A 1 738 ? -41.022 -27.426 3.561 1.00 82.19 738 ARG A CA 1
ATOM 5491 C C . ARG A 1 738 ? -41.361 -28.891 3.849 1.00 82.19 738 ARG A C 1
ATOM 5493 O O . ARG A 1 738 ? -40.467 -29.654 4.195 1.00 82.19 738 ARG A O 1
ATOM 5500 N N . LEU A 1 739 ? -42.623 -29.285 3.690 1.00 82.56 739 LEU A N 1
ATOM 5501 C CA . LEU A 1 739 ? -43.086 -30.659 3.896 1.00 82.56 739 LEU A CA 1
ATOM 5502 C C . LEU A 1 739 ? -43.370 -31.423 2.593 1.00 82.56 739 LEU A C 1
ATOM 5504 O O . LEU A 1 739 ? -43.747 -32.595 2.648 1.00 82.56 739 LEU A O 1
ATOM 5508 N N . ASP A 1 740 ? -43.189 -30.793 1.431 1.00 86.94 740 ASP A N 1
ATOM 5509 C CA . ASP A 1 740 ? -43.529 -31.405 0.149 1.00 86.94 740 ASP A CA 1
ATOM 5510 C C . ASP A 1 740 ? -42.635 -32.616 -0.140 1.00 86.94 740 ASP A C 1
ATOM 5512 O O . ASP A 1 740 ? -41.407 -32.560 -0.028 1.00 86.94 740 ASP A O 1
ATOM 5516 N N . GLY A 1 741 ? -43.271 -33.724 -0.528 1.00 82.81 741 GLY A N 1
ATOM 5517 C CA . GLY A 1 741 ? -42.598 -34.981 -0.863 1.00 82.81 741 GLY A CA 1
ATOM 5518 C C . GLY A 1 741 ? -42.207 -35.855 0.334 1.00 82.81 741 GLY A C 1
ATOM 5519 O O . GLY A 1 741 ? -41.632 -36.921 0.122 1.00 82.81 741 GLY A O 1
ATOM 5520 N N . LEU A 1 742 ? -42.519 -35.447 1.570 1.00 86.50 742 LEU A N 1
ATOM 5521 C CA . LEU A 1 742 ? -42.356 -36.297 2.752 1.00 86.50 742 LEU A CA 1
ATOM 5522 C C . LEU A 1 742 ? -43.520 -37.293 2.887 1.00 86.50 742 LEU A C 1
ATOM 5524 O O . LEU A 1 742 ? -44.650 -37.012 2.490 1.00 86.50 742 LEU A O 1
ATOM 5528 N N . GLU A 1 743 ? -43.239 -38.476 3.438 1.00 88.00 743 GLU A N 1
ATOM 5529 C CA . GLU A 1 743 ? -44.266 -39.484 3.728 1.00 88.00 743 GLU A CA 1
ATOM 5530 C C . GLU A 1 743 ? -45.233 -39.009 4.832 1.00 88.00 743 GLU A C 1
ATOM 5532 O O . GLU A 1 743 ? -44.968 -38.056 5.563 1.00 88.00 743 GLU A O 1
ATOM 5537 N N . ARG A 1 744 ? -46.387 -39.671 4.980 1.00 87.94 744 ARG A N 1
ATOM 5538 C CA . ARG A 1 744 ? -47.329 -39.364 6.069 1.00 87.94 744 ARG A CA 1
ATOM 5539 C C . ARG A 1 744 ? -46.665 -39.571 7.426 1.00 87.94 744 ARG A C 1
ATOM 5541 O O . ARG A 1 744 ? -46.216 -40.672 7.736 1.00 87.94 744 ARG A O 1
ATOM 5548 N N . GLY A 1 745 ? -46.668 -38.540 8.264 1.00 84.44 745 GLY A N 1
ATOM 5549 C CA . GLY A 1 745 ? -45.975 -38.592 9.546 1.00 84.44 745 GLY A CA 1
ATOM 5550 C C . GLY A 1 745 ? -45.921 -37.259 10.280 1.00 84.44 745 GLY A C 1
ATOM 5551 O O . GLY A 1 745 ? -46.478 -36.251 9.842 1.00 84.44 745 GLY A O 1
ATOM 5552 N N . ILE A 1 746 ? -45.253 -37.279 11.433 1.00 80.44 746 ILE A N 1
ATOM 5553 C CA . ILE A 1 746 ? -44.960 -36.088 12.234 1.00 80.44 746 ILE A CA 1
ATOM 5554 C C . ILE A 1 746 ? -43.492 -35.729 12.016 1.00 80.44 746 ILE A C 1
ATOM 5556 O O . ILE A 1 746 ? -42.609 -36.562 12.222 1.00 80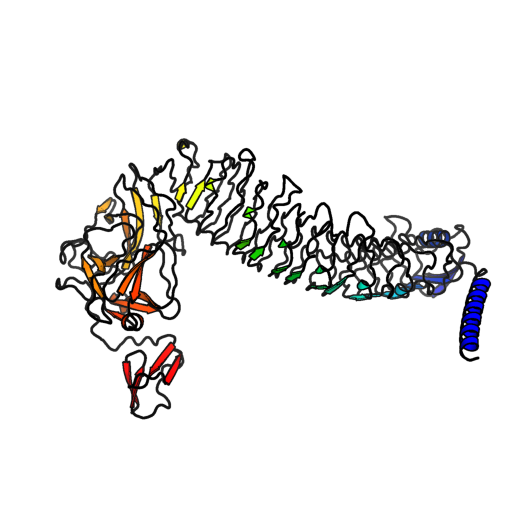.44 746 ILE A O 1
ATOM 5560 N N . TYR A 1 747 ? -43.247 -34.477 11.657 1.00 79.12 747 TYR A N 1
ATOM 5561 C CA . TYR A 1 747 ? -41.924 -33.916 11.419 1.00 79.12 747 TYR A CA 1
ATOM 5562 C C . TYR A 1 747 ? -41.681 -32.748 12.360 1.00 79.12 747 TYR A C 1
ATOM 5564 O O . TYR A 1 747 ? -42.623 -32.115 12.834 1.00 79.12 747 TYR A O 1
ATOM 5572 N N . ILE A 1 748 ? -40.417 -32.471 12.653 1.00 72.38 748 ILE A N 1
ATOM 5573 C CA . ILE A 1 748 ? -40.027 -31.327 13.471 1.00 72.38 748 ILE A CA 1
ATOM 5574 C C . ILE A 1 748 ? -39.452 -30.274 12.529 1.00 72.38 748 ILE A C 1
ATOM 5576 O O . ILE A 1 748 ? -38.361 -30.455 11.993 1.00 72.38 748 ILE A O 1
ATOM 5580 N N . VAL A 1 749 ? -40.188 -29.186 12.321 1.00 69.44 749 VAL A N 1
ATOM 5581 C CA . VAL A 1 749 ? -39.757 -28.029 11.532 1.00 69.44 749 VAL A CA 1
ATOM 5582 C C . VAL A 1 749 ? -39.441 -26.900 12.498 1.00 69.44 749 VAL A C 1
ATOM 5584 O O . VAL A 1 749 ? -40.328 -26.438 13.209 1.00 69.44 749 VAL A O 1
ATOM 5587 N N . ASN A 1 750 ? -38.183 -26.463 12.556 1.00 61.06 750 ASN A N 1
ATOM 5588 C CA . ASN A 1 750 ? -37.757 -25.366 13.442 1.00 61.06 750 ASN A CA 1
ATOM 5589 C C . ASN A 1 750 ? -38.211 -25.549 14.909 1.00 61.06 750 ASN A C 1
ATOM 5591 O O . ASN A 1 750 ? -38.601 -24.599 15.584 1.00 61.06 750 ASN A O 1
ATOM 5595 N N . GLY A 1 751 ? -38.204 -26.796 15.395 1.00 55.00 751 GLY A N 1
ATOM 5596 C CA . GLY A 1 751 ? -38.637 -27.148 16.753 1.00 55.00 751 GLY A CA 1
ATOM 5597 C C . GLY A 1 751 ? -40.150 -27.326 16.938 1.00 55.00 751 GLY A C 1
ATOM 5598 O O . GLY A 1 751 ? -40.584 -27.692 18.029 1.00 55.00 751 GLY A O 1
ATOM 5599 N N . VAL A 1 752 ? -40.959 -27.133 15.892 1.00 57.53 752 VAL A N 1
ATOM 5600 C CA . VAL A 1 752 ? -42.418 -27.304 15.915 1.00 57.53 752 VAL A CA 1
ATOM 5601 C C . VAL A 1 752 ? -42.808 -28.628 15.265 1.00 57.53 752 VAL A C 1
ATOM 5603 O O . VAL A 1 752 ? -42.309 -28.982 14.200 1.00 57.53 752 VAL A O 1
ATOM 5606 N N . LYS A 1 753 ? -43.723 -29.371 15.899 1.00 69.94 753 LYS A N 1
ATOM 5607 C CA . LYS A 1 753 ? -44.301 -30.583 15.305 1.00 69.94 753 LYS A CA 1
ATOM 5608 C C . LYS A 1 753 ? -45.281 -30.196 14.204 1.00 69.94 753 LYS A C 1
ATOM 5610 O O . LYS A 1 753 ? -46.327 -29.617 14.488 1.00 69.94 753 LYS A O 1
ATOM 5615 N N . GLU A 1 754 ? -44.972 -30.580 12.978 1.00 73.69 754 GLU A N 1
ATOM 5616 C CA . GLU A 1 754 ? -45.853 -30.433 11.829 1.00 73.69 754 GLU A CA 1
ATOM 5617 C C . GLU A 1 754 ? -46.269 -31.804 11.290 1.00 73.69 754 GLU A C 1
ATOM 5619 O O . GLU A 1 754 ? -45.514 -32.775 11.362 1.00 73.69 754 GLU A O 1
ATOM 5624 N N . VAL A 1 755 ? -47.502 -31.904 10.792 1.00 77.94 755 VAL A N 1
ATOM 5625 C CA . VAL A 1 755 ? -48.104 -33.178 10.376 1.00 77.94 755 VAL A CA 1
ATOM 5626 C C . VAL A 1 755 ? -48.295 -33.188 8.868 1.00 77.94 755 VAL A C 1
ATOM 5628 O O . VAL A 1 755 ? -49.026 -32.354 8.336 1.00 77.94 755 VAL A O 1
ATOM 5631 N N . VAL A 1 756 ? -47.708 -34.182 8.204 1.00 78.44 756 VAL A N 1
ATOM 5632 C CA . VAL A 1 756 ? -48.004 -34.511 6.805 1.00 78.44 756 VAL A CA 1
ATOM 5633 C C . VAL A 1 756 ? -49.158 -35.509 6.797 1.00 78.44 756 VAL A C 1
ATOM 5635 O O . VAL A 1 756 ? -49.027 -36.621 7.316 1.00 78.44 756 VAL A O 1
ATOM 5638 N N . ARG A 1 757 ? -50.317 -35.060 6.299 1.00 78.50 757 ARG A N 1
ATOM 5639 C CA . ARG A 1 757 ? -51.598 -35.785 6.353 1.00 78.50 757 ARG A CA 1
ATOM 5640 C C . ARG A 1 757 ? -51.853 -36.710 5.176 1.00 78.50 757 ARG A C 1
ATOM 5642 O O . ARG A 1 757 ? -51.262 -36.550 4.096 1.00 78.50 757 ARG A O 1
#

Secondary structure (DSSP, 8-state):
-HHHHHHHHHHHHHHHHHHHHHHGGG---EEEEEETTTEEEEEE-SSSTTTTTTTTT-SEEEEEEEE-HHHHHHHHHHTT-SSSS----S--EEEEEEEEE-SSS-EE-TTTTTT-TT--EEE--TT--TT-EE-TTTTTT-TT--EEESGGG---EEE-TTTTTT-TT--EEE--TT---SS-EE-TTTTTT-TT--EEETGGG---EEE-TTTTTT---SEEE------S-TT-EE-TTTTTT-TT--EEETGGG-S-EEE-TTTTTT-TT--EEE--S---SS-EE-TTTTTT-TT--EEESGGG-S-EEE-TTTTTT-TT--EEE--SS--TT-S----TTTTTT-TT--EEETGGG-TT--B-TTTTTT-TT--EEPPPPPSSTTS-EE-TTTTTT-TT--EETTGGG---EEE-TTTTTT-TT--EEE-SS--SB-TTTTTTS-TT-EEEE-TT--GGGS-TT--SEEETTEESS-EEEESEETTEE-----SS-EE-TT--EEEEEE-SS-BTTB-EEEE--SS-BEEEEEETTEEEEEPBPSSTTSSSBEEEEE----STTEEEEEE-SSBPTT--EEEE---SSSSS---TT-EEEEEPPTT-EEPPPPSS---EE-SSEEEEEESS-EEETTEEEEEEEEETTEEEEEEEEEETTTEEE-TTEEEEEESSHHHHH-SEEEEEPPTTS--SS------S------SEEEEEETTS-EEEEEEGGGGGGTTTTPPSEEEEETTEEEEE-

Foldseek 3Di:
DVVVVVVVVVVVVVVVVVVVVVVLPDFFWKKWFDAPPDDIDMDTLNDLPPLALQCLRTQEIAIAGEDDLVSLVSLLRNNQQNDPPGARQRHAEYHDQRYHADLPDEHELARSCANPCNHAEYEHHLQAHNVHYELHRNCQNNCNYADYHNQLNHQAYAELHSNCHNVCNYAEEEHHLQAHPYLEYELANNCANVQNHAYYHNQQNHQAYQELASNQANYQYQEEEHHAHPHPPPQFYELHNNHHNNQNHAAYHCQQVHAAYAELANNCQNNQQHAEYEHHLEHPHQAYELHNNCQNVCNHAYYHNQQNYQHYQELASNCQNVQNHQEEEHHQALRPRDLEHELHSNNQNNCNHAYYHNQQNNQSYAELASNCQQNCNHAEDEHHQHPDLQREHEQASNCANNCNHQDYPCQLSNQHYAELHSNCHQNQNHAEDAHVADHPHCHNSPHNYQLNYAYEHEAPDDPVPDDPPDANYDHPQETPEEREHEQDDVPHGRFHFFQAKGWPAQYKYKYKDQDAAQAQLKDKFKFAALAWWWKWFDDPHDIDTWWADQFFQATQWFKWAFEADPDAQATEIHGDGTHGGQGMIMIYRYHPSHPDHTSRRTMMMIMHDRGTMRGGDDPDFDWPDYDFKTKTAARAKDWDALKFQKDFDDDPSHTAAIWTATHHPIDIDHGRGMIMHTPDPSNSPNRIYWYDDDPRPRRSYDTPPPDPDPPDQPQKKWKAAPVGHTDDIAGSVCVVCVCPPPDFHWIQINNDTDGDD